Protein AF-A0A925P2D8-F1 (afdb_monomer)

Sequence (697 aa):
MKYFRLLFFILLAVAQATHAQVTIPWTDVAKTGSSLADFATRSASDLNSGTLPAARLPALTGDVATSAGSAVAVLATVNSNVGSWGSATTAPTFTVDAKGRITAAGSAAIAPPWSAITSKPTTRAGFGLTDAAAVDLSDAAQAYVLQSGDWGLVQGREHLATFIAKVSTRTAAKIVFTGDSTIAGDGTTSPYRLNEIVENAAAALGYNAITTVNNGHSGANTQSWNTTYLAGDLSENPDLMVCGWGLNDPTGVNTDQQNADLTVARYVTALTTIRAARTPAQMSILVLVPNRCQDDAAWRTAGYSKAVRKGLQALVPTYKFALIDTPQMLRDPSVGGWINEDYSVGSNRYVHPTNTGNVIRAGVLIDAIFPQSLAVAAQSAGIPNTVYPTGSKIGSDLPSVYPRGMSIYPATTTGSGTVFPYQGWVITTVHASGYTRQTNIFADITPSESPVGQMAERTGYASGGWGAWYHPGLATASSAGLAAALSDETGTGAAVFGTGATLGGLTTTNRIVRTGGVSLAAWGGNGIFLNVVGNTVTDTSTAASGTAAYTGFSTFHPPILAATNTGVTGTIASTVYIGGAPSAGTNVTLTNAYALHVDAGVVKIDEGLAAGTINGNTITQGTGTLTLGAGQTLAVPTGGTLGTAAYTAATAYLPSFVGVPASAGAAGTAGTVSYDGSFIYICTATNTWKRVAIATW

Solvent-accessible surface area (backbone atoms only — not comparable to full-atom values): 43803 Å² total; per-residue (Å²): 133,91,80,91,89,88,91,89,89,90,90,86,92,86,89,81,89,81,86,82,91,79,88,78,58,82,85,73,57,83,66,91,77,76,67,79,73,75,69,82,78,65,63,79,77,76,64,81,69,87,80,84,58,40,75,74,35,69,56,44,74,72,69,47,33,25,54,63,34,37,79,64,73,43,72,58,84,63,43,86,78,78,86,85,63,46,58,101,60,25,45,59,40,75,42,60,47,102,85,69,48,61,49,43,68,44,62,43,74,72,71,80,58,77,86,76,54,84,86,68,78,92,66,71,75,95,71,76,69,68,80,76,68,82,66,80,63,54,72,70,56,51,56,52,64,63,49,75,70,63,82,49,60,49,43,48,59,78,32,35,47,48,37,42,59,40,46,73,73,48,44,65,42,37,37,34,35,37,22,14,29,78,42,52,21,50,66,36,53,91,68,31,26,53,53,49,43,48,42,52,46,35,38,52,45,43,37,46,62,59,46,63,44,80,56,28,36,68,82,42,22,41,68,49,34,65,75,67,44,50,67,55,61,60,69,72,59,41,32,31,38,39,36,35,48,44,72,50,50,44,47,92,92,50,54,44,59,57,32,16,51,51,49,39,52,36,46,52,53,42,50,49,55,48,47,73,76,38,46,60,88,63,28,13,32,37,36,36,40,35,63,37,32,40,36,64,92,62,42,34,33,66,61,23,43,54,36,32,42,58,50,51,63,69,41,29,87,77,71,42,24,18,41,34,43,33,32,74,74,37,66,57,34,83,73,54,76,33,26,33,72,47,70,90,83,44,83,88,28,19,71,30,38,15,43,60,26,26,51,59,55,36,54,59,52,42,40,70,67,54,36,66,71,57,32,53,67,55,26,87,73,83,54,60,55,33,56,59,91,87,57,72,48,48,66,82,64,48,51,65,79,53,63,75,46,43,29,46,33,46,24,42,63,75,63,97,86,61,88,54,38,43,52,28,32,34,44,35,40,26,44,96,88,36,48,30,42,35,41,32,36,51,63,80,79,67,91,86,64,74,81,67,66,52,46,36,34,31,45,30,27,50,90,74,34,71,56,70,78,43,58,94,56,84,63,60,85,42,72,67,54,51,50,70,72,37,52,43,103,86,67,73,48,76,88,84,72,64,96,84,73,81,76,85,84,81,78,76,96,82,80,90,83,87,78,84,88,84,90,77,84,81,92,63,95,68,50,90,89,63,67,87,74,93,74,92,81,81,85,88,76,66,55,91,95,54,78,75,93,74,86,74,97,77,78,87,72,86,76,84,88,80,70,96,59,86,90,77,78,76,93,77,82,67,87,74,80,77,97,53,44,73,80,67,53,99,93,53,83,68,94,76,63,59,64,75,83,77,95,76,86,87,89,85,70,88,94,69,84,92,71,96,75,85,81,90,70,79,83,80,68,71,105,69,82,91,83,77,61,94,91,64,79,87,84,72,56,95,90,63,78,84,65,89,83,79,63,95,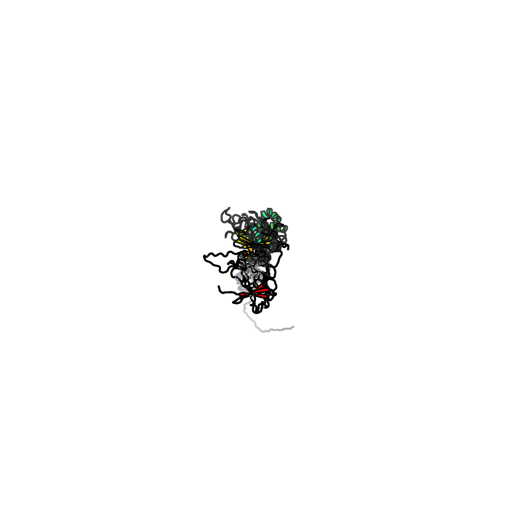68,74,94,72,81,78,58,54,75,52,78,68,66,93,42,53,70,30,87,48,52,57,56,31,28,28,61,63,99,48,31,44,35,39,19,76,36,71,24,34,43,47,74,47,78,58,76,87,131

Radius of gyration: 74.55 Å; Cα contacts (8 Å, |Δi|>4): 914; chains: 1; bounding box: 133×69×276 Å

Secondary structure (DSSP, 8-state):
-------------------PPPPPPTTTS--TT--GGGGSS--GGG--SS---GGGPPPP-SSEEE-TT---EEE-------S----SSEEEEEEE-TTS-EEEEEEEE----GGG-SS--S--SSS---S-------HHHHHHHTTSSSSSSEE-GGGGHHHHHHHHTT--EEEEEEEEHHHHTTT--TT-SHHHHHHHHHHHHT-TTEEEEEEEETT--HHHIIIIIHHHHHHT--SEEEEE--TT---TTS-HHHHHHHHHHHHHHHHHHHHHHS-TTT-EEEEEPPPP-B-GGGT--HHHHHHHHHHHHHHHHHHT-EEE-HHHHTS-TTSSTTEEE-TTS-TT-EEEE-HHHHHHHHHHHHHHHS-HHHHHHHSTTSS-EEE-TT--EETT--GGGSPSEEEEEEEE--SSS---SPSEEEEEEE-TTSEEEEEEEE----TTS-STTSEEEEEEETTTEE---B-SS--S--HHHHHHHH--TTS-------TT---TT---SS-----S----S---SS-SS-------PPP-SSPTT---S---SS--PPP----SSTT---S---SS----SPPPPTT---SS--SS--SSS----SS----S---S------S---PPPTT------TT----GGG--SS---PPPB-PPPSSTTSS--TT-EEE-SSEEEEEEETTEEEEEE----

Mean predicted aligned error: 21.44 Å

Structure (mmCIF, N/CA/C/O backbone):
data_AF-A0A925P2D8-F1
#
_entry.id   AF-A0A925P2D8-F1
#
loop_
_atom_site.group_PDB
_atom_site.id
_atom_site.type_symbol
_atom_site.label_atom_id
_atom_site.label_alt_id
_atom_site.label_comp_id
_atom_site.label_asym_id
_atom_site.label_entity_id
_atom_site.label_seq_id
_atom_site.pdbx_PDB_ins_code
_atom_site.Cartn_x
_atom_site.Cartn_y
_atom_site.Cartn_z
_atom_site.occupancy
_atom_site.B_iso_or_equiv
_atom_site.auth_seq_id
_atom_site.auth_comp_id
_atom_site.auth_asym_id
_atom_site.auth_atom_id
_atom_site.pdbx_PDB_model_num
ATOM 1 N N . MET A 1 1 ? -8.556 -37.428 139.924 1.00 39.91 1 MET A N 1
ATOM 2 C CA . MET A 1 1 ? -7.560 -37.462 141.027 1.00 39.91 1 MET A CA 1
ATOM 3 C C . MET A 1 1 ? -7.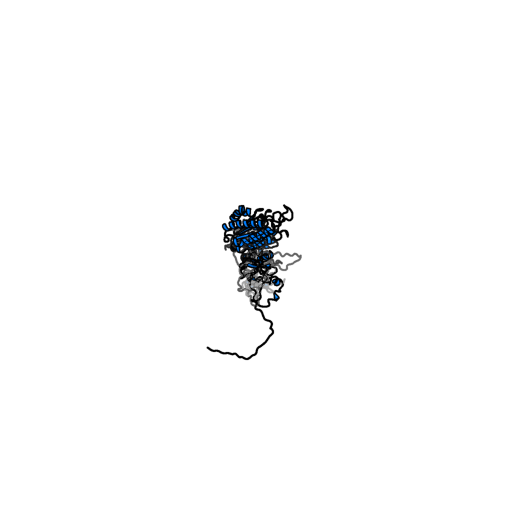392 -36.040 141.573 1.00 39.91 1 MET A C 1
ATOM 5 O O . MET A 1 1 ? -7.461 -35.162 140.736 1.00 39.91 1 MET A O 1
ATOM 9 N N . LYS A 1 2 ? -7.177 -35.862 142.898 1.00 45.00 2 LYS A N 1
ATOM 10 C CA . LYS A 1 2 ? -6.517 -34.754 143.671 1.00 45.00 2 LYS A CA 1
ATOM 11 C C . LYS A 1 2 ? -6.596 -33.257 143.221 1.00 45.00 2 LYS A C 1
ATOM 13 O O . LYS A 1 2 ? -6.505 -32.994 142.037 1.00 45.00 2 LYS A O 1
ATOM 18 N N . TYR A 1 3 ? -6.472 -32.218 144.079 1.00 53.16 3 TYR A N 1
ATOM 19 C CA . TYR A 1 3 ? -6.928 -31.886 145.466 1.00 53.16 3 TYR A CA 1
ATOM 20 C C . TYR A 1 3 ? -6.386 -30.485 145.929 1.00 53.16 3 TYR A C 1
ATOM 22 O O . TYR A 1 3 ? -5.657 -29.858 145.164 1.00 53.16 3 TYR A O 1
ATOM 30 N N . PHE A 1 4 ? -6.651 -30.078 147.200 1.00 48.44 4 PHE A N 1
ATOM 31 C CA . PHE A 1 4 ? -6.258 -28.828 147.930 1.00 48.44 4 PHE A CA 1
ATOM 32 C C . PHE A 1 4 ? -7.041 -27.547 147.518 1.00 48.44 4 PHE A C 1
ATOM 34 O O . PHE A 1 4 ? -7.622 -27.556 146.442 1.00 48.44 4 PHE A O 1
ATOM 41 N N . ARG A 1 5 ? -7.166 -26.420 148.267 1.00 51.69 5 ARG A N 1
ATOM 42 C CA . ARG A 1 5 ? -6.810 -25.902 149.640 1.00 51.69 5 ARG A CA 1
ATOM 43 C C . ARG A 1 5 ? -7.741 -24.663 149.931 1.00 51.69 5 ARG A C 1
ATOM 45 O O . ARG A 1 5 ? -8.502 -24.343 149.030 1.00 51.69 5 ARG A O 1
ATOM 52 N N . LEU A 1 6 ? -7.799 -23.872 151.027 1.00 48.09 6 LEU A N 1
ATOM 53 C CA . LEU A 1 6 ? -7.223 -23.717 152.396 1.00 48.09 6 LEU A CA 1
ATOM 54 C C . LEU A 1 6 ? -8.197 -22.807 153.230 1.00 48.09 6 LEU A C 1
ATOM 56 O O . LEU A 1 6 ? -9.007 -22.123 152.612 1.00 48.09 6 LEU A O 1
ATOM 60 N N . LEU A 1 7 ? -8.125 -22.727 154.578 1.00 45.78 7 LEU A N 1
ATOM 61 C CA . LEU A 1 7 ? -8.909 -21.764 155.407 1.00 45.78 7 LEU A CA 1
ATOM 62 C C . LEU A 1 7 ? -8.283 -21.476 156.805 1.00 45.78 7 LEU A C 1
ATOM 64 O O . LEU A 1 7 ? -7.577 -22.344 157.313 1.00 45.78 7 LEU A O 1
ATOM 68 N N . PHE A 1 8 ? -8.575 -20.310 157.424 1.00 46.09 8 PHE A N 1
ATOM 69 C CA . PHE A 1 8 ? -8.333 -19.890 158.840 1.00 46.09 8 PHE A CA 1
ATOM 70 C C . PHE A 1 8 ? -9.002 -18.493 159.101 1.00 46.09 8 PHE A C 1
ATOM 72 O O . PHE A 1 8 ? -9.223 -17.804 158.110 1.00 46.09 8 PHE A O 1
ATOM 79 N N . PHE A 1 9 ? -9.280 -17.921 160.300 1.00 48.50 9 PHE A N 1
ATOM 80 C CA . PHE A 1 9 ? -9.696 -18.375 161.663 1.00 48.50 9 PHE A CA 1
ATOM 81 C C . PHE A 1 9 ? -10.014 -17.121 162.570 1.00 48.50 9 PHE A C 1
ATOM 83 O O . PHE A 1 9 ? -10.054 -16.020 162.030 1.00 48.50 9 PHE A O 1
ATOM 90 N N . ILE A 1 10 ? -10.133 -17.260 163.916 1.00 49.31 10 ILE A N 1
ATOM 91 C CA . ILE A 1 10 ? -10.007 -16.218 165.003 1.00 49.31 10 ILE A CA 1
ATOM 92 C C . ILE A 1 10 ? -11.306 -15.593 165.643 1.00 49.31 10 ILE A C 1
ATOM 94 O O . ILE A 1 10 ? -12.425 -15.807 165.191 1.00 49.31 10 ILE A O 1
ATOM 98 N N . LEU A 1 11 ? -11.090 -14.968 166.819 1.00 48.81 11 LEU A N 1
ATOM 99 C CA . LEU A 1 11 ? -11.879 -14.378 167.945 1.00 48.81 11 LEU A CA 1
ATOM 100 C C . LEU A 1 11 ? -12.537 -12.977 167.670 1.00 48.81 11 LEU A C 1
ATOM 102 O O . LEU A 1 11 ? -12.195 -12.389 166.652 1.00 48.81 11 LEU A O 1
ATOM 106 N N . LEU A 1 12 ? -13.361 -12.288 168.514 1.00 46.97 12 LEU A N 1
ATOM 107 C CA . LEU A 1 12 ? -14.151 -12.531 169.770 1.00 46.97 12 LEU A CA 1
ATOM 108 C C . LEU A 1 12 ? -14.954 -11.241 170.196 1.00 46.97 12 LEU A C 1
ATOM 110 O O . LEU A 1 12 ? -14.662 -10.163 169.692 1.00 46.97 12 LEU A O 1
ATOM 114 N N . ALA A 1 13 ? -15.852 -11.354 171.200 1.00 42.44 13 ALA A N 1
ATOM 115 C CA . ALA A 1 13 ? -16.444 -10.320 172.100 1.00 42.44 13 ALA A CA 1
ATOM 116 C C . ALA A 1 13 ? -17.756 -9.580 171.704 1.00 42.44 13 ALA A C 1
ATOM 118 O O . ALA A 1 13 ? -18.008 -9.261 170.550 1.00 42.44 13 ALA A O 1
ATOM 119 N N . VAL A 1 14 ? -18.600 -9.338 172.723 1.00 47.38 14 VAL A N 1
ATOM 120 C CA . VAL A 1 14 ? -20.007 -8.845 172.749 1.00 47.38 14 VAL A CA 1
ATOM 121 C C . VAL A 1 14 ? -20.237 -8.291 174.184 1.00 47.38 14 VAL A C 1
ATOM 123 O O . VAL A 1 14 ? -19.607 -8.821 175.096 1.00 47.38 14 VAL A O 1
ATOM 126 N N . ALA A 1 15 ? -21.046 -7.277 174.545 1.00 45.25 15 ALA A N 1
ATOM 127 C CA . ALA A 1 15 ? -22.115 -6.465 173.916 1.00 45.25 15 ALA A CA 1
ATOM 128 C C . ALA A 1 15 ? -21.844 -4.934 174.169 1.00 45.25 15 ALA A C 1
ATOM 130 O O . ALA A 1 15 ? -20.682 -4.591 174.349 1.00 45.25 15 ALA A O 1
ATOM 131 N N . GLN A 1 16 ? -22.755 -3.933 174.202 1.00 41.84 16 GLN A N 1
ATOM 132 C CA . GLN A 1 16 ? -24.228 -3.839 174.094 1.00 41.84 16 GLN A CA 1
ATOM 133 C C . GLN A 1 16 ? -24.667 -2.456 173.538 1.00 41.84 16 GLN A C 1
ATOM 135 O O . GLN A 1 16 ? -24.473 -1.454 174.213 1.00 41.84 16 GLN A O 1
ATOM 140 N N . ALA A 1 17 ? -25.354 -2.439 172.380 1.00 47.44 17 ALA A N 1
ATOM 141 C CA . ALA A 1 17 ? -26.082 -1.303 171.761 1.00 47.44 17 ALA A CA 1
ATOM 142 C C . ALA A 1 17 ? -25.260 -0.025 171.389 1.00 47.44 17 ALA A C 1
ATOM 144 O O . ALA A 1 17 ? -24.306 0.339 172.057 1.00 47.44 17 ALA A O 1
ATOM 145 N N . THR A 1 18 ? -25.553 0.722 170.314 1.00 38.81 18 THR A N 1
ATOM 146 C CA . THR A 1 18 ? -26.775 0.806 169.486 1.00 38.81 18 THR A CA 1
ATOM 147 C C . THR A 1 18 ? -26.515 0.720 167.966 1.00 38.81 18 THR A C 1
ATOM 149 O O . THR A 1 18 ? -25.515 1.202 167.455 1.00 38.81 18 THR A O 1
ATOM 152 N N . HIS A 1 19 ? -27.470 0.080 167.283 1.00 40.62 19 HIS A N 1
ATOM 153 C CA . HIS A 1 19 ? -27.807 0.031 165.846 1.00 40.62 19 HIS A CA 1
ATOM 154 C C . HIS A 1 19 ? -26.839 0.553 164.760 1.00 40.62 19 HIS A C 1
ATOM 156 O O . HIS A 1 19 ? -26.627 1.751 164.597 1.00 40.62 19 HIS A O 1
ATOM 162 N N . ALA A 1 20 ? -26.434 -0.370 163.879 1.00 41.94 20 ALA A N 1
ATOM 163 C CA . ALA A 1 20 ? -25.932 -0.080 162.535 1.00 41.94 20 ALA A CA 1
ATOM 164 C C . ALA A 1 20 ? -27.079 0.054 161.507 1.00 41.94 20 ALA A C 1
ATOM 166 O O . ALA A 1 20 ? -28.175 -0.474 161.704 1.00 41.94 20 ALA A O 1
ATOM 167 N N . GLN A 1 21 ? -26.808 0.722 160.382 1.00 45.78 21 GLN A N 1
ATOM 168 C CA . GLN A 1 21 ? -27.743 0.872 159.262 1.00 45.78 21 GLN A CA 1
ATOM 169 C C . GLN A 1 21 ? -27.760 -0.398 158.388 1.00 45.78 21 GLN A C 1
ATOM 171 O O . GLN A 1 21 ? -26.708 -0.883 157.976 1.00 45.78 21 GLN A O 1
ATOM 176 N N . VAL A 1 22 ? -28.949 -0.942 158.108 1.00 50.03 22 VAL A N 1
ATOM 177 C CA . VAL A 1 22 ? -29.132 -2.252 157.449 1.00 50.03 22 VAL A CA 1
ATOM 178 C C . VAL A 1 22 ? -29.483 -2.101 155.965 1.00 50.03 22 VAL A C 1
ATOM 180 O O . VAL A 1 22 ? -30.362 -1.322 155.602 1.00 50.03 22 VAL A O 1
ATOM 183 N N . THR A 1 23 ? -28.839 -2.894 155.104 1.00 52.62 23 THR A N 1
ATOM 184 C CA . THR A 1 23 ? -29.231 -3.062 153.695 1.00 52.62 23 THR A CA 1
ATOM 185 C C . THR A 1 23 ? -30.464 -3.962 153.596 1.00 52.62 23 THR A C 1
ATOM 187 O O . THR A 1 23 ? -30.402 -5.128 153.976 1.00 52.62 23 THR A O 1
ATOM 190 N N . ILE A 1 24 ? -31.573 -3.439 153.066 1.00 55.34 24 ILE A N 1
ATOM 191 C CA . ILE A 1 24 ? -32.830 -4.187 152.898 1.00 55.34 24 ILE A CA 1
ATOM 192 C C . ILE A 1 24 ? -32.871 -4.828 151.494 1.00 55.34 24 ILE A C 1
ATOM 194 O O . ILE A 1 24 ? -32.754 -4.098 150.504 1.00 55.34 24 ILE A O 1
ATOM 198 N N . PRO A 1 25 ? -33.045 -6.159 151.367 1.00 61.47 25 PRO A N 1
ATOM 199 C CA . PRO A 1 25 ? -33.226 -6.832 150.080 1.00 61.47 25 PRO A CA 1
ATOM 200 C C . PRO A 1 25 ? -34.454 -6.340 149.299 1.00 61.47 25 PRO A C 1
ATOM 202 O O . PRO A 1 25 ? -35.490 -5.997 149.867 1.00 61.47 25 PRO A O 1
ATOM 205 N N . TRP A 1 26 ? -34.380 -6.362 147.964 1.00 53.09 26 TRP A N 1
ATOM 206 C CA . TRP A 1 26 ? -35.452 -5.850 147.093 1.00 53.09 26 TRP A CA 1
ATOM 207 C C . TRP A 1 26 ? -36.783 -6.616 147.214 1.00 53.09 26 TRP A C 1
ATOM 209 O O . TRP A 1 26 ? -37.847 -6.070 146.913 1.00 53.09 26 TRP A O 1
ATOM 219 N N . THR A 1 27 ? -36.748 -7.867 147.677 1.00 55.19 27 THR A N 1
ATOM 220 C CA . THR A 1 27 ? -37.934 -8.656 148.048 1.00 55.19 27 THR A CA 1
ATOM 221 C C . THR A 1 27 ? -38.723 -8.002 149.180 1.00 55.19 27 THR A C 1
ATOM 223 O O . THR A 1 27 ? -39.949 -7.940 149.104 1.00 55.19 27 THR A O 1
ATOM 226 N N . ASP A 1 28 ? -38.019 -7.430 150.155 1.00 47.88 28 ASP A N 1
ATOM 227 C CA . ASP A 1 28 ? -38.541 -7.097 151.484 1.00 47.88 28 ASP A CA 1
ATOM 228 C C . ASP A 1 28 ? -39.042 -5.642 151.560 1.00 47.88 28 ASP A C 1
ATOM 230 O O . ASP A 1 28 ? -39.738 -5.247 152.494 1.00 47.88 28 ASP A O 1
ATOM 234 N N . VAL A 1 29 ? -38.745 -4.840 150.532 1.00 59.22 29 VAL A N 1
ATOM 235 C CA . VAL A 1 29 ? -39.346 -3.517 150.320 1.00 59.22 29 VAL A CA 1
ATOM 236 C C . VAL A 1 29 ? -40.844 -3.682 150.046 1.00 59.22 29 VAL A C 1
ATOM 238 O O . VAL A 1 29 ? -41.227 -4.168 148.978 1.00 59.22 29 VAL A O 1
ATOM 241 N N . ALA A 1 30 ? -41.697 -3.248 150.976 1.00 54.03 30 ALA A N 1
ATOM 242 C CA . ALA A 1 30 ? -43.148 -3.213 150.797 1.00 54.03 30 ALA A CA 1
ATOM 243 C C . ALA A 1 30 ? -43.537 -2.196 149.705 1.00 54.03 30 ALA A C 1
ATOM 245 O O . ALA A 1 30 ? -43.273 -1.003 149.830 1.00 54.03 30 ALA A O 1
ATOM 246 N N . LYS A 1 31 ? -44.162 -2.663 148.616 1.00 65.69 31 LYS A N 1
ATOM 247 C CA . LYS A 1 31 ? -44.319 -1.885 147.363 1.00 65.69 31 LYS A CA 1
ATOM 248 C C . LYS A 1 31 ? -45.622 -1.078 147.282 1.00 65.69 31 LYS A C 1
ATOM 250 O O . LYS A 1 31 ? -45.976 -0.565 146.222 1.00 65.69 31 LYS A O 1
ATOM 255 N N . THR A 1 32 ? -46.329 -0.942 148.402 1.00 51.88 32 THR A N 1
ATOM 256 C CA . THR A 1 32 ? -47.618 -0.243 148.526 1.00 51.88 32 THR A CA 1
ATOM 257 C C . THR A 1 32 ? -47.423 1.280 148.534 1.00 51.88 32 THR A C 1
ATOM 259 O O . THR A 1 32 ? -47.578 1.937 149.558 1.00 51.88 32 THR A O 1
ATOM 262 N N . GLY A 1 33 ? -47.035 1.838 147.384 1.00 54.78 33 GLY A N 1
ATOM 263 C CA . GLY A 1 33 ? -46.808 3.277 147.192 1.00 54.78 33 GLY A CA 1
ATOM 264 C C . GLY A 1 33 ? -45.917 3.633 145.995 1.00 54.78 33 GLY A C 1
ATOM 265 O O . GLY A 1 33 ? -45.973 4.755 145.498 1.00 54.78 33 GLY A O 1
ATOM 266 N N . SER A 1 34 ? -45.126 2.685 145.483 1.00 54.03 34 SER A N 1
ATOM 267 C CA . SER A 1 34 ? -44.229 2.901 144.339 1.00 54.03 34 SER A CA 1
ATOM 268 C C . SER A 1 34 ? -45.001 2.944 143.011 1.00 54.03 34 SER A C 1
ATOM 270 O O . SER A 1 34 ? -45.191 1.917 142.362 1.00 54.03 34 SER A O 1
ATOM 272 N N . SER A 1 35 ? -45.461 4.130 142.601 1.00 54.84 35 SER A N 1
ATOM 273 C CA . SER A 1 35 ? -46.136 4.315 141.307 1.00 54.84 35 SER A CA 1
ATOM 274 C C . SER A 1 35 ? -45.154 4.357 140.123 1.00 54.84 35 SER A C 1
ATOM 276 O O . SER A 1 35 ? -43.995 4.740 140.266 1.00 54.84 35 SER A O 1
ATOM 278 N N . LEU A 1 36 ? -45.631 3.994 138.929 1.00 54.19 36 LEU A N 1
ATOM 279 C CA . LEU A 1 36 ? -44.828 3.856 137.702 1.00 54.19 36 LEU A CA 1
ATOM 280 C C . LEU A 1 36 ? -44.384 5.189 137.054 1.00 54.19 36 LEU A C 1
ATOM 282 O O . LEU A 1 36 ? -43.783 5.166 135.981 1.00 54.19 36 LEU A O 1
ATOM 286 N N . ALA A 1 37 ? -44.673 6.339 137.673 1.00 55.34 37 ALA A N 1
ATOM 287 C CA . ALA A 1 37 ? -44.444 7.665 137.088 1.00 55.34 37 ALA A CA 1
ATOM 288 C C . ALA A 1 37 ? -42.962 7.968 136.776 1.00 55.34 37 ALA A C 1
ATOM 290 O O . ALA A 1 37 ? -42.661 8.639 135.790 1.00 55.34 37 ALA A O 1
ATOM 291 N N . ASP A 1 38 ? -42.037 7.426 137.570 1.00 57.31 38 ASP A N 1
ATOM 292 C CA . ASP A 1 38 ? -40.601 7.756 137.526 1.00 57.31 38 ASP A CA 1
ATOM 293 C C . ASP A 1 38 ? -39.825 7.066 136.377 1.00 57.31 38 ASP A C 1
ATOM 295 O O . ASP A 1 38 ? -38.609 7.195 136.248 1.00 57.31 38 ASP A O 1
ATOM 299 N N . PHE A 1 39 ? -40.518 6.311 135.514 1.00 57.09 39 PHE A N 1
ATOM 300 C CA . PHE A 1 39 ? -39.920 5.666 134.336 1.00 57.09 39 PHE A CA 1
ATOM 301 C C . PHE A 1 39 ? -39.858 6.559 133.087 1.00 57.09 39 PHE A C 1
ATOM 303 O O . PHE A 1 39 ? -39.179 6.193 132.129 1.00 57.09 39 PHE A O 1
ATOM 310 N N . ALA A 1 40 ? -40.554 7.700 133.069 1.00 57.66 40 ALA A N 1
ATOM 311 C CA . ALA A 1 40 ? -40.628 8.585 131.900 1.00 57.66 40 ALA A CA 1
ATOM 312 C C . ALA A 1 40 ? -39.464 9.594 131.795 1.00 57.66 40 ALA A C 1
ATOM 314 O O . ALA A 1 40 ? -39.293 10.229 130.757 1.00 57.66 40 ALA A O 1
ATOM 315 N N . THR A 1 41 ? -38.685 9.760 132.866 1.00 56.78 41 THR A N 1
ATOM 316 C CA . THR A 1 41 ? -37.711 10.853 133.055 1.00 56.78 41 THR A CA 1
ATOM 317 C C . THR A 1 41 ? -36.252 10.396 133.102 1.00 56.78 41 THR A C 1
ATOM 319 O O . THR A 1 41 ? -35.353 11.233 133.034 1.00 56.78 41 THR A O 1
ATOM 322 N N . ARG A 1 42 ? -35.985 9.088 133.216 1.00 62.72 42 ARG A N 1
ATOM 323 C CA . ARG A 1 42 ? -34.617 8.553 133.299 1.00 62.72 42 ARG A CA 1
ATOM 324 C C . ARG A 1 42 ? -33.953 8.432 131.932 1.00 62.72 42 ARG A C 1
ATOM 326 O O . ARG A 1 42 ? -34.563 7.983 130.964 1.00 62.72 42 ARG A O 1
ATOM 333 N N . SER A 1 43 ? -32.672 8.791 131.874 1.00 61.62 43 SER A N 1
ATOM 334 C CA . SER A 1 43 ? -31.874 8.706 130.653 1.00 61.62 43 SER A CA 1
ATOM 335 C C . SER A 1 43 ? -31.510 7.258 130.318 1.00 61.62 43 SER A C 1
ATOM 337 O O . SER A 1 43 ? -31.172 6.465 131.197 1.00 61.62 43 SER A O 1
ATOM 339 N N . ALA A 1 44 ? -31.478 6.925 129.026 1.00 64.44 44 ALA A N 1
ATOM 340 C CA . ALA A 1 44 ? -30.975 5.633 128.555 1.00 64.44 44 ALA A CA 1
ATOM 341 C C . ALA A 1 44 ? -29.485 5.406 128.899 1.00 64.44 44 ALA A C 1
ATOM 343 O O . ALA A 1 44 ? -29.049 4.260 128.975 1.00 64.44 44 ALA A O 1
ATOM 344 N N . SER A 1 45 ? -28.721 6.476 129.167 1.00 60.66 45 SER A N 1
ATOM 345 C CA . SER A 1 45 ? -27.325 6.404 129.634 1.00 60.66 45 SER A CA 1
ATOM 346 C C . SER A 1 45 ? -27.154 5.730 130.998 1.00 60.66 45 SER A C 1
ATOM 348 O O . SER A 1 45 ? -26.052 5.299 131.328 1.00 60.66 45 SER A O 1
ATOM 350 N N . ASP A 1 46 ? -28.223 5.630 131.792 1.00 64.50 46 ASP A N 1
ATOM 351 C CA . ASP A 1 46 ? -28.190 5.011 133.120 1.00 64.50 46 ASP A CA 1
ATOM 352 C C . ASP A 1 46 ? -28.007 3.482 133.035 1.00 64.50 46 ASP A C 1
ATOM 354 O O . ASP A 1 46 ? -27.580 2.846 133.999 1.00 64.50 46 ASP A O 1
ATOM 358 N N . LEU A 1 47 ? -28.295 2.882 131.872 1.00 68.62 47 LEU A N 1
ATOM 359 C CA . LEU A 1 47 ? -28.123 1.456 131.585 1.00 68.62 47 LEU A CA 1
ATOM 360 C C . LEU A 1 47 ? -26.694 1.167 131.094 1.00 68.62 47 LEU A C 1
ATOM 362 O O . LEU A 1 47 ? -26.474 0.696 129.981 1.00 68.62 47 LEU A O 1
ATOM 366 N N . ASN A 1 48 ? -25.709 1.460 131.946 1.00 59.94 48 ASN A N 1
ATOM 367 C CA . ASN A 1 48 ? -24.280 1.325 131.634 1.00 59.94 48 ASN A CA 1
ATOM 368 C C . ASN A 1 48 ? -23.775 -0.131 131.503 1.00 59.94 48 ASN A C 1
ATOM 370 O O . ASN A 1 48 ? -22.615 -0.352 131.157 1.00 59.94 48 ASN A O 1
ATOM 374 N N . SER A 1 49 ? -24.617 -1.120 131.812 1.00 65.19 49 SER A N 1
ATOM 375 C CA . SER A 1 49 ? -24.307 -2.550 131.757 1.00 65.19 49 SER A CA 1
ATOM 376 C C . SER A 1 49 ? -25.589 -3.399 131.742 1.00 65.19 49 SER A C 1
ATOM 378 O O . SER A 1 49 ? -26.671 -2.925 132.093 1.00 65.19 49 SER A O 1
ATOM 380 N N . GLY A 1 50 ? -25.469 -4.669 131.339 1.00 64.75 50 GLY A N 1
ATOM 381 C CA . GLY A 1 50 ? -26.582 -5.625 131.269 1.00 64.75 50 GLY A CA 1
ATOM 382 C C . GLY A 1 50 ? -27.152 -5.828 129.860 1.00 64.75 50 GLY A C 1
ATOM 383 O O . GLY A 1 50 ? -26.601 -5.362 128.866 1.00 64.75 50 GLY A O 1
ATOM 384 N N . THR A 1 51 ? -28.252 -6.577 129.763 1.00 66.50 51 THR A N 1
ATOM 385 C CA . THR A 1 51 ? -28.931 -6.902 128.497 1.00 66.50 51 THR A CA 1
ATOM 386 C C . THR A 1 51 ? -30.361 -6.379 128.538 1.00 66.50 51 THR A C 1
ATOM 388 O O . THR A 1 51 ? -31.119 -6.762 129.428 1.00 66.50 51 THR A O 1
ATOM 391 N N . LEU A 1 52 ? -30.762 -5.542 127.576 1.00 72.19 52 LEU A N 1
ATOM 392 C CA . LEU A 1 52 ? -32.175 -5.195 127.410 1.00 72.19 52 LEU A CA 1
ATOM 393 C C . LEU A 1 52 ? -32.912 -6.392 126.780 1.00 72.19 52 LEU A C 1
ATOM 395 O O . LEU A 1 52 ? -32.524 -6.827 125.694 1.00 72.19 52 LEU A O 1
ATOM 399 N N . PRO A 1 53 ? -33.989 -6.915 127.397 1.00 75.44 53 PRO A N 1
ATOM 400 C CA . PRO A 1 53 ? -34.858 -7.883 126.737 1.00 75.44 53 PRO A CA 1
ATOM 401 C C . PRO A 1 53 ? -35.477 -7.263 125.481 1.00 75.44 53 PRO A C 1
ATOM 403 O O . PRO A 1 53 ? -35.863 -6.094 125.510 1.00 75.44 53 PRO A O 1
ATOM 406 N N . ALA A 1 54 ? -35.642 -8.048 124.410 1.00 78.81 54 ALA A N 1
ATOM 407 C CA . ALA A 1 54 ? -36.187 -7.564 123.135 1.00 78.81 54 ALA A CA 1
ATOM 408 C C . ALA A 1 54 ? -37.495 -6.768 123.311 1.00 78.81 54 ALA A C 1
ATOM 410 O O . ALA A 1 54 ? -37.635 -5.696 122.731 1.00 78.81 54 ALA A O 1
ATOM 411 N N . ALA A 1 55 ? -38.372 -7.214 124.222 1.00 79.25 55 ALA A N 1
ATOM 412 C CA . ALA A 1 55 ? -39.629 -6.570 124.626 1.00 79.25 55 ALA A CA 1
ATOM 413 C C . ALA A 1 55 ? -39.513 -5.104 125.119 1.00 79.25 55 ALA A C 1
ATOM 415 O O . ALA A 1 55 ? -40.531 -4.443 125.313 1.00 79.25 55 ALA A O 1
ATOM 416 N N . ARG A 1 56 ? -38.298 -4.589 125.356 1.00 79.25 56 ARG A N 1
ATOM 417 C CA . ARG A 1 56 ? -38.014 -3.200 125.761 1.00 79.25 56 ARG A CA 1
ATOM 418 C C . ARG A 1 56 ? -37.355 -2.360 124.660 1.00 79.25 56 ARG A C 1
ATOM 420 O O . ARG A 1 56 ? -37.093 -1.184 124.895 1.00 79.25 56 ARG A O 1
ATOM 427 N N . LEU A 1 57 ? -37.093 -2.930 123.481 1.00 83.75 57 LEU A N 1
ATOM 428 C CA . LEU A 1 57 ? -36.571 -2.195 122.329 1.00 83.75 57 LEU A CA 1
ATOM 429 C C . LEU A 1 57 ? -37.702 -1.409 121.633 1.00 83.75 57 LEU A C 1
ATOM 431 O O . LEU A 1 57 ? -38.773 -1.978 121.392 1.00 83.75 57 LEU A O 1
ATOM 435 N N . PRO A 1 58 ? -37.496 -0.123 121.295 1.00 80.50 58 PRO A N 1
ATOM 436 C CA . PRO A 1 58 ? -38.459 0.649 120.517 1.00 80.50 58 PRO A CA 1
ATOM 437 C C . PRO A 1 58 ? -38.523 0.160 119.062 1.00 80.50 58 PRO A C 1
ATOM 439 O O . PRO A 1 58 ? -37.616 -0.516 118.573 1.00 80.50 58 PRO A O 1
ATOM 442 N N . ALA A 1 59 ? -39.586 0.543 118.351 1.00 86.25 59 ALA A N 1
ATOM 443 C CA . ALA A 1 59 ? -39.640 0.381 116.902 1.00 86.25 59 ALA A CA 1
ATOM 444 C C . ALA A 1 59 ? -38.659 1.351 116.223 1.00 86.25 59 ALA A C 1
ATOM 446 O O . ALA A 1 59 ? -38.746 2.565 116.411 1.00 86.25 59 ALA A O 1
ATOM 447 N N . LEU A 1 60 ? -37.749 0.816 115.414 1.00 85.06 60 LEU A N 1
ATOM 448 C CA . LEU A 1 60 ? -36.947 1.579 114.464 1.00 85.06 60 LEU A CA 1
ATOM 449 C C . LEU A 1 60 ? -37.756 1.779 113.179 1.00 85.06 60 LEU A C 1
ATOM 451 O O . LEU A 1 60 ? -38.517 0.899 112.773 1.00 85.06 60 LEU A O 1
ATOM 455 N N . THR A 1 61 ? -37.596 2.939 112.544 1.00 79.88 61 THR A N 1
ATOM 456 C CA . THR A 1 61 ? -38.303 3.309 111.310 1.00 79.88 61 THR A CA 1
ATOM 457 C C . THR A 1 61 ? -37.351 3.989 110.328 1.00 79.88 61 THR A C 1
ATOM 459 O O . THR A 1 61 ? -36.345 4.577 110.728 1.00 79.88 61 THR A O 1
ATOM 462 N N . GLY A 1 62 ? -37.662 3.904 109.032 1.00 79.38 62 GLY A N 1
ATOM 463 C CA . GLY A 1 62 ? -36.800 4.384 107.951 1.00 79.38 62 GLY A CA 1
ATOM 464 C C . GLY A 1 62 ? -36.202 3.223 107.159 1.00 79.38 62 GLY A C 1
ATOM 465 O O . GLY A 1 62 ? -36.927 2.342 106.707 1.00 79.38 62 GLY A O 1
ATOM 466 N N . ASP A 1 63 ? -34.884 3.234 106.957 1.00 79.38 63 ASP A N 1
ATOM 467 C CA . ASP A 1 63 ? -34.201 2.264 106.084 1.00 79.38 63 ASP A CA 1
ATOM 468 C C . ASP A 1 63 ? -34.011 0.884 106.738 1.00 79.38 63 ASP A C 1
ATOM 470 O O . ASP A 1 63 ? -33.929 -0.131 106.043 1.00 79.38 63 ASP A O 1
ATOM 474 N N . VAL A 1 64 ? -33.992 0.862 108.074 1.00 83.31 64 VAL A N 1
ATOM 475 C CA . VAL A 1 64 ? -34.086 -0.328 108.924 1.00 83.31 64 VAL A CA 1
ATOM 476 C C . VAL A 1 64 ? -35.374 -0.211 109.733 1.00 83.31 64 VAL A C 1
ATOM 478 O O . VAL A 1 64 ? -35.615 0.817 110.366 1.00 83.31 64 VAL A O 1
ATOM 481 N N . ALA A 1 65 ? -36.178 -1.269 109.739 1.00 86.31 65 ALA A N 1
ATOM 482 C CA . ALA A 1 65 ? -37.390 -1.373 110.536 1.00 86.31 65 ALA A CA 1
ATOM 483 C C . ALA A 1 65 ? -37.248 -2.460 111.611 1.00 86.31 65 ALA A C 1
ATOM 485 O O . ALA A 1 65 ? -36.765 -3.560 111.335 1.00 86.31 65 ALA A O 1
ATOM 486 N N . THR A 1 66 ? -37.721 -2.179 112.825 1.00 89.12 66 THR A N 1
ATOM 487 C CA . THR A 1 66 ? -38.004 -3.199 113.849 1.00 89.12 66 THR A CA 1
ATOM 488 C C . THR A 1 66 ? -39.441 -3.029 114.325 1.00 89.12 66 THR A C 1
ATOM 490 O O . THR A 1 66 ? -39.946 -1.913 114.442 1.00 89.12 66 THR A O 1
ATOM 493 N N . SER A 1 67 ? -40.117 -4.135 114.637 1.00 87.12 67 SER A N 1
ATOM 494 C CA . SER A 1 67 ? -41.334 -4.052 115.453 1.00 87.12 67 SER A CA 1
ATOM 495 C C . SER A 1 67 ? -40.950 -3.687 116.887 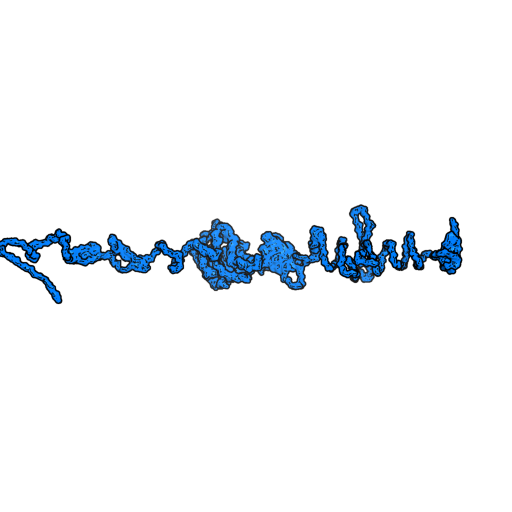1.00 87.12 67 SER A C 1
ATOM 497 O O . SER A 1 67 ? -39.949 -4.198 117.395 1.00 87.12 67 SER A O 1
ATOM 499 N N . ALA A 1 68 ? -41.742 -2.845 117.555 1.00 84.06 68 ALA A N 1
ATOM 500 C CA . ALA A 1 68 ? -41.545 -2.578 118.979 1.00 84.06 68 ALA A CA 1
ATOM 501 C C . ALA A 1 68 ? -41.579 -3.901 119.761 1.00 84.06 68 ALA A C 1
ATOM 503 O O . ALA A 1 68 ? -42.444 -4.746 119.530 1.00 84.06 68 ALA A O 1
ATOM 504 N N . GLY A 1 69 ? -40.614 -4.096 120.656 1.00 84.38 69 GLY A N 1
ATOM 505 C CA . GLY A 1 69 ? -40.443 -5.352 121.379 1.00 84.38 69 GLY A CA 1
ATOM 506 C C . GLY A 1 69 ? -39.662 -6.451 120.637 1.00 84.38 69 GLY A C 1
ATOM 507 O O . GLY A 1 69 ? -39.554 -7.560 121.161 1.00 84.38 69 GLY A O 1
ATOM 508 N N . SER A 1 70 ? -39.104 -6.175 119.451 1.00 84.56 70 SER A N 1
ATOM 509 C CA . SER A 1 70 ? -38.303 -7.127 118.668 1.00 84.56 70 SER A CA 1
ATOM 510 C C . SER A 1 70 ? -36.846 -6.686 118.509 1.00 84.56 70 SER A C 1
ATOM 512 O O . SER A 1 70 ? -36.557 -5.519 118.258 1.00 84.56 70 SER A O 1
ATOM 514 N N . ALA A 1 71 ? -35.929 -7.655 118.582 1.00 85.12 71 ALA A N 1
ATOM 515 C CA . ALA A 1 71 ? -34.525 -7.495 118.195 1.00 85.12 71 ALA A CA 1
ATOM 516 C C . ALA A 1 71 ? -34.263 -7.862 116.716 1.00 85.12 71 ALA A C 1
ATOM 518 O O . ALA A 1 71 ? -33.144 -7.711 116.233 1.00 85.12 71 ALA A O 1
ATOM 519 N N . VAL A 1 72 ? -35.277 -8.355 115.991 1.00 87.38 72 VAL A N 1
ATOM 520 C CA . VAL A 1 72 ? -35.164 -8.686 114.564 1.00 87.38 72 VAL A CA 1
ATOM 521 C C . VAL A 1 72 ? -35.337 -7.413 113.740 1.00 87.38 72 VAL A C 1
ATOM 523 O O . VAL A 1 72 ? -36.438 -6.867 113.645 1.00 87.38 72 VAL A O 1
ATOM 526 N N . ALA A 1 73 ? -34.237 -6.957 113.147 1.00 85.31 73 ALA A N 1
ATOM 527 C CA . ALA A 1 73 ? -34.206 -5.859 112.193 1.00 85.31 73 ALA A CA 1
ATOM 528 C C . ALA A 1 73 ? -34.436 -6.366 110.763 1.00 85.31 73 ALA A C 1
ATOM 530 O O . ALA A 1 73 ? -33.841 -7.358 110.344 1.00 85.31 73 ALA A O 1
ATOM 531 N N . VAL A 1 74 ? -35.274 -5.658 110.006 1.00 84.69 74 VAL A N 1
ATOM 532 C CA . VAL A 1 74 ? -35.561 -5.928 108.592 1.00 84.69 74 VAL A CA 1
ATOM 533 C C . VAL A 1 74 ? -35.221 -4.681 107.779 1.00 84.69 74 VAL A C 1
ATOM 535 O O . VAL A 1 74 ? -35.567 -3.565 108.166 1.00 84.69 74 VAL A O 1
ATOM 538 N N . LEU A 1 75 ? -34.529 -4.854 106.652 1.00 84.06 75 LEU A N 1
ATOM 539 C CA . LEU A 1 75 ? -34.249 -3.762 105.716 1.00 84.06 75 LEU A CA 1
ATOM 540 C C . LEU A 1 75 ? -35.495 -3.438 104.886 1.00 84.06 75 LEU A C 1
ATOM 542 O O . LEU A 1 75 ? -36.195 -4.342 104.427 1.00 84.06 75 LEU A O 1
ATOM 546 N N . ALA A 1 76 ? -35.753 -2.151 104.653 1.00 80.50 76 ALA A N 1
ATOM 547 C CA . ALA A 1 76 ? -36.847 -1.731 103.784 1.00 80.50 76 ALA A CA 1
ATOM 548 C C . ALA A 1 76 ? -36.633 -2.248 102.345 1.00 80.50 76 ALA A C 1
ATOM 550 O O . ALA A 1 76 ? -35.589 -2.006 101.736 1.00 80.50 76 ALA A O 1
ATOM 551 N N . THR A 1 77 ? -37.630 -2.940 101.782 1.00 81.25 77 THR A N 1
ATOM 552 C CA . THR A 1 77 ? -37.590 -3.403 100.384 1.00 81.25 77 THR A CA 1
ATOM 553 C C . THR A 1 77 ? -37.782 -2.212 99.447 1.00 81.25 77 THR A C 1
ATOM 555 O O . THR A 1 77 ? -38.902 -1.756 99.240 1.00 81.25 77 THR A O 1
ATOM 558 N N . VAL A 1 78 ? -36.681 -1.693 98.899 1.00 82.25 78 VAL A N 1
ATOM 559 C CA . VAL A 1 78 ? -36.672 -0.524 97.993 1.00 82.25 78 VAL A CA 1
ATOM 560 C C . VAL A 1 78 ? -36.720 -0.874 96.504 1.00 82.25 78 VAL A C 1
ATOM 562 O O . VAL A 1 78 ? -36.957 0.002 95.679 1.00 82.25 78 VAL A O 1
ATOM 565 N N . ASN A 1 79 ? -36.525 -2.147 96.168 1.00 83.50 79 ASN A N 1
ATOM 566 C CA . ASN A 1 79 ? -36.724 -2.709 94.839 1.00 83.50 79 ASN A CA 1
ATOM 567 C C . ASN A 1 79 ? -37.267 -4.136 95.004 1.00 83.50 79 ASN A C 1
ATOM 569 O O . ASN A 1 79 ? -36.658 -4.947 95.699 1.00 83.50 79 ASN A O 1
ATOM 573 N N . SER A 1 80 ? -38.405 -4.435 94.378 1.00 82.81 80 SER A N 1
ATOM 574 C CA . SER A 1 80 ? -39.013 -5.772 94.353 1.00 82.81 80 SER A CA 1
ATOM 575 C C . SER A 1 80 ? -38.609 -6.600 93.126 1.00 82.81 80 SER A C 1
ATOM 577 O O . SER A 1 80 ? -38.846 -7.806 93.105 1.00 82.81 80 SER A O 1
ATOM 579 N N . ASN A 1 81 ? -37.978 -5.988 92.117 1.00 84.06 81 ASN A N 1
ATOM 580 C CA . ASN A 1 81 ? -37.421 -6.698 90.972 1.00 84.06 81 ASN A CA 1
ATOM 581 C C . ASN A 1 81 ? -36.104 -7.373 91.384 1.00 84.06 81 ASN A C 1
ATOM 583 O O . ASN A 1 81 ? -35.078 -6.702 91.529 1.00 84.06 81 ASN A O 1
ATOM 587 N N . VAL A 1 82 ? -36.141 -8.693 91.580 1.00 82.75 82 VAL A N 1
ATOM 588 C CA . VAL A 1 82 ? -35.004 -9.527 91.998 1.00 82.75 82 VAL A CA 1
ATOM 589 C C . VAL A 1 82 ? -34.711 -10.610 90.959 1.00 82.75 82 VAL A C 1
ATOM 591 O O . VAL A 1 82 ? -35.629 -11.199 90.394 1.00 82.75 82 VAL A O 1
ATOM 594 N N . GLY A 1 83 ? -33.432 -10.882 90.699 1.00 86.56 83 GLY A N 1
ATOM 595 C CA . GLY A 1 83 ? -33.016 -11.845 89.681 1.00 86.56 83 GLY A CA 1
ATOM 596 C C . GLY A 1 83 ? -31.518 -11.782 89.390 1.00 86.56 83 GLY A C 1
ATOM 597 O O . GLY A 1 83 ? -30.713 -11.456 90.259 1.00 86.56 83 GLY A O 1
ATOM 598 N N . SER A 1 84 ? -31.143 -12.101 88.153 1.00 87.50 84 SER A N 1
ATOM 599 C CA . SER A 1 84 ? -29.797 -11.894 87.610 1.00 87.50 84 SER A CA 1
ATOM 600 C C . SER A 1 84 ? -29.892 -11.013 86.369 1.00 87.50 84 SER A C 1
ATOM 602 O O . SER A 1 84 ? -30.818 -11.168 85.574 1.00 87.50 84 SER A O 1
ATOM 604 N N . TRP A 1 85 ? -28.949 -10.086 86.214 1.00 90.25 85 TRP A N 1
ATOM 605 C CA . TRP A 1 85 ? -28.966 -9.068 85.163 1.00 90.25 85 TRP A CA 1
ATOM 606 C C . TRP A 1 85 ? -27.632 -9.025 84.424 1.00 90.25 85 TRP A C 1
ATOM 608 O O . TRP A 1 85 ? -26.575 -9.230 85.019 1.00 90.25 85 TRP A O 1
ATOM 618 N N . GLY A 1 86 ? -27.694 -8.706 83.134 1.00 87.69 86 GLY A N 1
ATOM 619 C CA . GLY A 1 86 ? -26.572 -8.827 82.211 1.00 87.69 86 GLY A CA 1
ATOM 620 C C . GLY A 1 86 ? -26.409 -10.235 81.624 1.00 87.69 86 GLY A C 1
ATOM 621 O O . GLY A 1 86 ? -26.963 -11.217 82.112 1.00 87.69 86 GLY A O 1
ATOM 622 N N . SER A 1 87 ? -25.667 -10.313 80.524 1.00 87.81 87 SER A N 1
ATOM 623 C CA . SER A 1 87 ? -25.347 -11.532 79.773 1.00 87.81 87 SER A CA 1
ATOM 624 C C . SER A 1 87 ? -24.164 -11.257 78.832 1.00 87.81 87 SER A C 1
ATOM 626 O O . SER A 1 87 ? -23.609 -10.160 78.834 1.00 87.81 87 SER A O 1
ATOM 628 N N . ALA A 1 88 ? -23.810 -12.204 77.958 1.00 87.56 88 ALA A N 1
ATOM 629 C CA . ALA A 1 88 ? -22.841 -11.954 76.885 1.00 87.56 88 ALA A CA 1
ATOM 630 C C . ALA A 1 88 ? -23.284 -10.864 75.877 1.00 87.56 88 ALA A C 1
ATOM 632 O O . ALA A 1 88 ? -22.450 -10.350 75.137 1.00 87.56 88 ALA A O 1
ATOM 633 N N . THR A 1 89 ? -24.575 -10.501 75.838 1.00 88.56 89 THR A N 1
ATOM 634 C CA . THR A 1 89 ? -25.146 -9.521 74.891 1.00 88.56 89 THR A CA 1
ATOM 635 C C . THR A 1 89 ? -25.854 -8.345 75.572 1.00 88.56 89 THR A C 1
ATOM 637 O O . THR A 1 89 ? -26.363 -7.452 74.891 1.00 88.56 89 THR A O 1
ATOM 640 N N . THR A 1 90 ? -25.904 -8.310 76.908 1.00 91.19 90 THR A N 1
ATOM 641 C CA . THR A 1 90 ? -26.562 -7.248 77.683 1.00 91.19 90 THR A CA 1
ATOM 642 C C . THR A 1 90 ? -25.722 -6.822 78.887 1.00 91.19 90 THR A C 1
ATOM 644 O O . THR A 1 90 ? -25.173 -7.656 79.600 1.00 91.19 90 THR A O 1
ATOM 647 N N . ALA A 1 91 ? -25.641 -5.519 79.146 1.00 92.25 91 ALA A N 1
ATOM 648 C CA . ALA A 1 91 ? -25.026 -4.972 80.351 1.00 92.25 91 ALA A CA 1
ATOM 649 C C . ALA A 1 91 ? -26.092 -4.788 81.450 1.00 92.25 91 ALA A C 1
ATOM 651 O O . ALA A 1 91 ? -27.208 -4.358 81.135 1.00 92.25 91 ALA A O 1
ATOM 652 N N . PRO A 1 92 ? -25.791 -5.080 82.730 1.00 93.81 92 PRO A N 1
ATOM 653 C CA . PRO A 1 92 ? -26.699 -4.780 83.831 1.00 93.81 92 PRO A CA 1
ATOM 654 C C . PRO A 1 92 ? -26.817 -3.263 84.030 1.00 93.81 92 PRO A C 1
ATOM 656 O O . PRO A 1 92 ? -25.822 -2.542 83.997 1.00 93.81 92 PRO A O 1
ATOM 659 N N . THR A 1 93 ? -28.033 -2.779 84.274 1.00 91.56 93 THR A N 1
ATOM 660 C CA . THR A 1 93 ? -28.316 -1.360 84.541 1.00 91.56 93 THR A CA 1
ATOM 661 C C . THR A 1 93 ? -28.996 -1.208 85.891 1.00 91.56 93 THR A C 1
ATOM 663 O O . THR A 1 93 ? -29.971 -1.908 86.164 1.00 91.56 93 THR A O 1
ATOM 666 N N . PHE A 1 94 ? -28.524 -0.273 86.713 1.00 93.19 94 PHE A N 1
ATOM 667 C CA . PHE A 1 94 ? -29.073 0.006 88.037 1.00 93.19 94 PHE A CA 1
ATOM 668 C C . PHE A 1 94 ? -29.384 1.496 88.206 1.00 93.19 94 PHE A C 1
ATOM 670 O O . PHE A 1 94 ? -28.616 2.361 87.788 1.00 93.19 94 PHE A O 1
ATOM 677 N N . THR A 1 95 ? -30.503 1.789 88.860 1.00 90.88 95 THR A N 1
ATOM 678 C CA . THR A 1 95 ? -30.823 3.112 89.406 1.00 90.88 95 THR A CA 1
ATOM 679 C C . THR A 1 95 ? -30.671 3.040 90.916 1.00 90.88 95 THR A C 1
ATOM 681 O O . THR A 1 95 ? -31.126 2.073 91.527 1.00 90.88 95 THR A O 1
ATOM 684 N N . VAL A 1 96 ? -30.032 4.045 91.517 1.00 92.06 96 VAL A N 1
ATOM 685 C CA . VAL A 1 96 ? -29.866 4.151 92.972 1.00 92.06 96 VAL A CA 1
ATOM 686 C C . VAL A 1 96 ? -30.600 5.365 93.531 1.00 92.06 96 VAL A C 1
ATOM 688 O O . VAL A 1 96 ? -30.752 6.374 92.843 1.00 92.06 96 VAL A O 1
ATOM 691 N N . ASP A 1 97 ? -31.053 5.274 94.781 1.00 87.31 97 ASP A N 1
ATOM 692 C CA . ASP A 1 97 ? -31.538 6.433 95.530 1.00 87.31 97 ASP A CA 1
ATOM 693 C C . ASP A 1 97 ? -30.388 7.314 96.055 1.00 87.31 97 ASP A C 1
ATOM 695 O O . ASP A 1 97 ? -29.206 6.978 95.958 1.00 87.31 97 ASP A O 1
ATOM 699 N N . ALA A 1 98 ? -30.738 8.441 96.680 1.00 85.88 98 ALA A N 1
ATOM 700 C CA . ALA A 1 98 ? -29.785 9.360 97.310 1.00 85.88 98 ALA A CA 1
ATOM 701 C C . ALA A 1 98 ? -29.006 8.759 98.508 1.00 85.88 98 ALA A C 1
ATOM 703 O O . ALA A 1 98 ? -28.184 9.449 99.106 1.00 85.88 98 ALA A O 1
ATOM 704 N N . LYS A 1 99 ? -29.257 7.492 98.870 1.00 83.81 99 LYS A N 1
ATOM 705 C CA . LYS A 1 99 ? -28.538 6.719 99.896 1.00 83.81 99 LYS A CA 1
ATOM 706 C C . LYS A 1 99 ? -27.704 5.582 99.282 1.00 83.81 99 LYS A C 1
ATOM 708 O O . LYS A 1 99 ? -27.141 4.778 100.018 1.00 83.81 99 LYS A O 1
ATOM 713 N N . GLY A 1 100 ? -27.629 5.499 97.949 1.00 86.50 100 GLY A N 1
ATOM 714 C CA . GLY A 1 100 ? -26.871 4.485 97.212 1.00 86.50 100 GLY A CA 1
ATOM 715 C C . GLY A 1 100 ? -27.556 3.119 97.092 1.00 86.50 100 GLY A C 1
ATOM 716 O O . GLY A 1 100 ? -26.923 2.167 96.640 1.00 86.50 100 GLY A O 1
ATOM 717 N N . ARG A 1 101 ? -28.832 2.983 97.478 1.00 87.75 101 ARG A N 1
ATOM 718 C CA . ARG A 1 101 ? -29.562 1.706 97.401 1.00 87.75 101 ARG A CA 1
ATOM 719 C C . ARG A 1 101 ? -30.207 1.539 96.032 1.00 87.75 101 ARG A C 1
ATOM 721 O O . ARG A 1 101 ? -30.816 2.479 95.530 1.00 87.75 101 ARG A O 1
ATOM 728 N N . ILE A 1 102 ? -30.131 0.339 95.459 1.00 91.31 102 ILE A N 1
ATOM 729 C CA . ILE A 1 102 ? -30.714 0.035 94.145 1.00 91.31 102 ILE A CA 1
ATOM 730 C C . ILE A 1 102 ? -32.248 0.068 94.232 1.00 91.31 102 ILE A C 1
ATOM 732 O O . ILE A 1 102 ? -32.845 -0.769 94.905 1.00 91.31 102 ILE A O 1
ATOM 736 N N . THR A 1 103 ? -32.874 1.015 93.532 1.00 90.75 103 THR A N 1
ATOM 737 C CA . THR A 1 103 ? -34.337 1.182 93.426 1.00 90.75 103 THR A CA 1
ATOM 738 C C . THR A 1 103 ? -34.916 0.566 92.155 1.00 90.75 103 THR A C 1
ATOM 740 O O . THR A 1 103 ? -36.086 0.198 92.130 1.00 90.75 103 THR A O 1
ATOM 743 N N . ALA A 1 104 ? -34.097 0.398 91.116 1.00 90.75 104 ALA A N 1
ATOM 744 C CA . ALA A 1 104 ? -34.446 -0.363 89.924 1.00 90.75 104 ALA A CA 1
ATOM 745 C C . ALA A 1 104 ? -33.219 -1.107 89.389 1.00 90.75 104 ALA A C 1
ATOM 747 O O . ALA A 1 104 ? -32.115 -0.561 89.362 1.00 90.75 104 ALA A O 1
ATOM 748 N N . ALA A 1 105 ? -33.430 -2.339 88.930 1.00 92.56 105 ALA A N 1
ATOM 749 C CA . ALA A 1 105 ? -32.437 -3.154 88.239 1.00 92.56 105 ALA A CA 1
ATOM 750 C C . ALA A 1 105 ? -33.013 -3.656 86.907 1.00 92.56 105 ALA A C 1
ATOM 752 O O . ALA A 1 105 ? -34.208 -3.944 86.806 1.00 92.56 105 ALA A O 1
ATOM 753 N N . GLY A 1 106 ? -32.168 -3.745 85.883 1.00 91.06 106 GLY A N 1
ATOM 754 C CA . GLY A 1 106 ? -32.549 -4.113 84.522 1.00 91.06 106 GLY A CA 1
ATOM 755 C C . GLY A 1 106 ? -31.342 -4.500 83.671 1.00 91.06 106 GLY A C 1
ATOM 756 O O . GLY A 1 106 ? -30.247 -4.740 84.183 1.00 91.06 106 GLY A O 1
ATOM 757 N N . SER A 1 107 ? -31.523 -4.593 82.357 1.00 91.81 107 SER A N 1
ATOM 758 C CA . SER A 1 107 ? -30.427 -4.882 81.426 1.00 91.81 107 SER A CA 1
ATOM 759 C C . SER A 1 107 ? -30.623 -4.157 80.100 1.00 91.81 107 SER A C 1
ATOM 761 O O . SER A 1 107 ? -31.717 -4.176 79.543 1.00 91.81 107 SER A O 1
ATOM 763 N N . ALA A 1 108 ? -29.554 -3.551 79.588 1.00 90.19 108 ALA A N 1
ATOM 764 C CA . ALA A 1 108 ? -29.521 -2.867 78.297 1.00 90.19 108 ALA A CA 1
ATOM 765 C C . ALA A 1 108 ? -28.690 -3.667 77.284 1.00 90.19 108 ALA A C 1
ATOM 767 O O . ALA A 1 108 ? -27.727 -4.335 77.661 1.00 90.19 108 ALA A O 1
ATOM 768 N N . ALA A 1 109 ? -29.041 -3.607 75.999 1.00 89.94 109 ALA A N 1
ATOM 769 C CA . ALA A 1 109 ? -28.298 -4.296 74.944 1.00 89.94 109 ALA A CA 1
ATOM 770 C C . ALA A 1 109 ? -26.884 -3.715 74.762 1.00 89.94 109 ALA A C 1
ATOM 772 O O . ALA A 1 109 ? -26.701 -2.497 74.757 1.00 89.94 109 ALA A O 1
ATOM 773 N N . ILE A 1 110 ? -25.887 -4.582 74.566 1.00 88.56 110 ILE A N 1
ATOM 774 C CA . ILE A 1 110 ? -24.517 -4.174 74.228 1.00 88.56 110 ILE A CA 1
ATOM 775 C C . ILE A 1 110 ? -24.476 -3.851 72.728 1.00 88.56 110 ILE A C 1
ATOM 777 O O . ILE A 1 110 ? -24.093 -4.673 71.902 1.00 88.56 110 ILE A O 1
ATOM 781 N N . ALA A 1 111 ? -24.917 -2.641 72.383 1.00 83.56 111 ALA A N 1
ATOM 782 C CA . ALA A 1 111 ? -24.967 -2.129 71.013 1.00 83.56 111 ALA A CA 1
ATOM 783 C C . ALA A 1 111 ? -24.311 -0.732 70.904 1.00 83.56 111 ALA A C 1
ATOM 785 O O . ALA A 1 111 ? -24.993 0.253 70.608 1.00 83.56 111 ALA A O 1
ATOM 786 N N . PRO A 1 112 ? -22.998 -0.596 71.188 1.00 81.94 112 PRO A N 1
ATOM 787 C CA . PRO A 1 112 ? -22.303 0.679 71.042 1.00 81.94 112 PRO A CA 1
ATOM 788 C C . PRO A 1 112 ? -22.239 1.099 69.561 1.00 81.94 112 PRO A C 1
ATOM 790 O O . PRO A 1 112 ? -21.913 0.271 68.707 1.00 81.94 112 PRO A O 1
ATOM 793 N N . PRO A 1 113 ? -22.484 2.378 69.220 1.00 77.62 113 PRO A N 1
ATOM 794 C CA . PRO A 1 113 ? -22.282 2.858 67.858 1.00 77.62 113 PRO A CA 1
ATOM 795 C C . PRO A 1 113 ? -20.792 2.798 67.494 1.00 77.62 113 PRO A C 1
ATOM 797 O O . PRO A 1 113 ? -19.928 3.059 68.333 1.00 77.62 113 PRO A O 1
ATOM 800 N N . TRP A 1 114 ? -20.475 2.516 66.226 1.00 73.81 114 TRP A N 1
ATOM 801 C CA . TRP A 1 114 ? -19.090 2.353 65.749 1.00 73.81 114 TRP A CA 1
ATOM 802 C C . TRP A 1 114 ? -18.181 3.556 66.065 1.00 73.81 114 TRP A C 1
ATOM 804 O O . TRP A 1 114 ? -16.978 3.400 66.283 1.00 73.81 114 TRP A O 1
ATOM 814 N N . SER A 1 115 ? -18.746 4.763 66.160 1.00 74.88 115 SER A N 1
ATOM 815 C CA . SER A 1 115 ? -18.045 5.971 66.611 1.00 74.88 115 SER A CA 1
ATOM 816 C C . SER A 1 115 ? -17.392 5.808 67.992 1.00 74.88 115 SER A C 1
ATOM 818 O O . SER A 1 115 ? -16.241 6.209 68.145 1.00 74.88 115 SER A O 1
ATOM 820 N N . ALA A 1 116 ? -18.061 5.156 68.948 1.00 79.62 116 ALA A N 1
ATOM 821 C CA . ALA A 1 116 ? -17.624 5.023 70.341 1.00 79.62 116 ALA A CA 1
ATOM 822 C C . ALA A 1 116 ? -16.487 4.004 70.572 1.00 79.62 116 ALA A C 1
ATOM 824 O O . ALA A 1 116 ? -15.878 3.997 71.640 1.00 79.62 116 ALA A O 1
ATOM 825 N N . ILE A 1 117 ? -16.175 3.147 69.594 1.00 81.38 117 ILE A N 1
ATOM 826 C CA . ILE A 1 117 ? -15.101 2.148 69.717 1.00 81.38 117 ILE A CA 1
ATOM 827 C C . ILE A 1 117 ? -13.743 2.832 69.514 1.00 81.38 117 ILE A C 1
ATOM 829 O O . ILE A 1 117 ? -13.435 3.276 68.409 1.00 81.38 117 ILE A O 1
ATOM 833 N N . THR A 1 118 ? -12.918 2.921 70.556 1.00 77.69 118 THR A N 1
ATOM 834 C CA . THR A 1 118 ? -11.632 3.647 70.516 1.00 77.69 118 THR A CA 1
ATOM 835 C C . THR A 1 118 ? -10.528 2.891 69.769 1.00 77.69 118 THR A C 1
ATOM 837 O O . THR A 1 118 ? -9.804 3.496 68.983 1.00 77.69 118 THR A O 1
ATOM 840 N N . SER A 1 119 ? -10.441 1.570 69.942 1.00 72.00 119 SER A N 1
ATOM 841 C CA . SER A 1 119 ? -9.428 0.708 69.308 1.00 72.00 119 SER A CA 1
ATOM 842 C C . SER A 1 119 ? -10.010 -0.067 68.121 1.00 72.00 119 SER A C 1
ATOM 844 O O . SER A 1 119 ? -10.282 -1.263 68.214 1.00 72.00 119 SER A O 1
ATOM 846 N N . LYS A 1 120 ? -10.248 0.624 67.001 1.00 71.88 120 LYS A N 1
ATOM 847 C CA . LYS A 1 120 ? -10.781 0.016 65.766 1.00 71.88 120 LYS A CA 1
ATOM 848 C C . LYS A 1 120 ? -9.706 -0.827 65.048 1.00 71.88 120 LYS A C 1
ATOM 850 O O . LYS A 1 120 ? -8.596 -0.324 64.868 1.00 71.88 120 LYS A O 1
ATOM 855 N N . PRO A 1 121 ? -10.005 -2.057 64.578 1.00 68.81 121 PRO A N 1
ATOM 856 C CA . PRO A 1 121 ? -9.083 -2.829 63.742 1.00 68.81 121 PRO A CA 1
ATOM 857 C C . PRO A 1 121 ? -8.751 -2.107 62.429 1.00 68.81 121 PRO A C 1
ATOM 859 O O . PRO A 1 121 ? -9.638 -1.575 61.763 1.00 68.81 121 PRO A O 1
ATOM 862 N N . THR A 1 122 ? -7.479 -2.124 62.029 1.00 63.91 122 THR A N 1
ATOM 863 C CA . THR A 1 122 ? -6.986 -1.481 60.794 1.00 63.91 122 THR A CA 1
ATOM 864 C C . THR A 1 122 ? -6.991 -2.401 59.569 1.00 63.91 122 THR A C 1
ATOM 866 O O . THR A 1 122 ? -6.706 -1.950 58.462 1.00 63.91 122 THR A O 1
ATOM 869 N N . THR A 1 123 ? -7.315 -3.687 59.734 1.00 56.88 123 THR A N 1
ATOM 870 C CA . THR A 1 123 ? -7.346 -4.687 58.655 1.00 56.88 123 THR A CA 1
ATOM 871 C C . THR A 1 123 ? -8.614 -5.543 58.730 1.00 56.88 123 THR A C 1
ATOM 873 O O . THR A 1 123 ? -9.138 -5.809 59.809 1.00 56.88 123 THR A O 1
ATOM 876 N N . ARG A 1 124 ? -9.137 -5.956 57.564 1.00 56.88 124 ARG A N 1
ATOM 877 C CA . ARG A 1 124 ? -10.406 -6.711 57.444 1.00 56.88 124 ARG A CA 1
ATOM 878 C C . ARG A 1 124 ? -10.248 -8.234 57.557 1.00 56.88 124 ARG A C 1
ATOM 880 O O . ARG A 1 124 ? -11.240 -8.932 57.741 1.00 56.88 124 ARG A O 1
ATOM 887 N N . ALA A 1 125 ? -9.032 -8.759 57.407 1.00 49.06 125 ALA A N 1
ATOM 888 C CA . ALA A 1 125 ? -8.772 -10.198 57.410 1.00 49.06 125 ALA A CA 1
ATOM 889 C C . ALA A 1 125 ? -8.734 -10.766 58.841 1.00 49.06 125 ALA A C 1
ATOM 891 O O . ALA A 1 125 ? -8.238 -10.117 59.753 1.00 49.06 125 ALA A O 1
ATOM 892 N N . GLY A 1 126 ? -9.245 -11.986 59.033 1.00 54.28 126 GLY A N 1
ATOM 893 C CA . GLY A 1 126 ? -9.154 -12.735 60.297 1.00 54.28 126 GLY A CA 1
ATOM 894 C C . GLY A 1 126 ? -10.190 -12.398 61.381 1.00 54.28 126 GLY A C 1
ATOM 895 O O . GLY A 1 126 ? -10.417 -13.229 62.253 1.00 54.28 126 GLY A O 1
ATOM 896 N N . PHE A 1 127 ? -10.867 -11.245 61.317 1.00 57.41 127 PHE A N 1
ATOM 897 C CA . PHE A 1 127 ? -11.750 -10.756 62.396 1.00 57.41 127 PHE A CA 1
ATOM 898 C C . PHE A 1 127 ? -13.265 -10.900 62.144 1.00 57.41 127 PHE A C 1
ATOM 900 O O . PHE A 1 127 ? -14.064 -10.308 62.861 1.00 57.41 127 PHE A O 1
ATOM 907 N N . GLY A 1 128 ? -13.688 -11.655 61.126 1.00 54.88 128 GLY A N 1
ATOM 908 C CA . GLY A 1 128 ? -15.109 -11.979 60.895 1.00 54.88 128 GLY A CA 1
ATOM 909 C C . GLY A 1 128 ? -16.005 -10.842 60.374 1.00 54.88 128 GLY A C 1
ATOM 910 O O . GLY A 1 128 ? -17.178 -11.092 60.116 1.00 54.88 128 GLY A O 1
ATOM 911 N N . LEU A 1 129 ? -15.464 -9.635 60.154 1.00 64.25 129 LEU A N 1
ATOM 912 C CA . LEU A 1 129 ? -16.164 -8.414 59.701 1.00 64.25 129 LEU A CA 1
ATOM 913 C C . LEU A 1 129 ? -16.638 -8.492 58.228 1.00 64.25 129 LEU A C 1
ATOM 915 O O . LEU A 1 129 ? -16.195 -7.731 57.362 1.00 64.25 129 LEU A O 1
ATOM 919 N N . THR A 1 130 ? -17.498 -9.465 57.933 1.00 51.34 130 THR A N 1
ATOM 920 C CA . THR A 1 130 ? -17.986 -9.821 56.587 1.00 51.34 130 THR A CA 1
ATOM 921 C C . THR A 1 130 ? -19.398 -9.313 56.296 1.00 51.34 130 THR A C 1
ATOM 923 O O . THR A 1 130 ? -19.743 -9.116 55.135 1.00 51.34 130 THR A O 1
ATOM 926 N N . ASP A 1 131 ? -20.178 -9.031 57.335 1.00 49.91 131 ASP A N 1
ATOM 927 C CA . ASP A 1 131 ? -21.529 -8.461 57.312 1.00 49.91 131 ASP A CA 1
ATOM 928 C C . ASP A 1 131 ? -21.538 -6.927 57.178 1.00 49.91 131 ASP A C 1
ATOM 930 O O . ASP A 1 131 ? -22.418 -6.364 56.528 1.00 49.91 131 ASP A O 1
ATOM 934 N N . ALA A 1 132 ? -20.500 -6.243 57.670 1.00 45.75 132 ALA A N 1
ATOM 935 C CA . ALA A 1 132 ? -20.253 -4.806 57.481 1.00 45.75 132 ALA A CA 1
ATOM 936 C C . ALA A 1 132 ? -19.936 -4.393 56.016 1.00 45.75 132 ALA A C 1
ATOM 938 O O . ALA A 1 132 ? -19.310 -3.363 55.767 1.00 45.75 132 ALA A O 1
ATOM 939 N N . ALA A 1 133 ? -20.340 -5.199 55.029 1.00 43.66 133 ALA A N 1
ATOM 940 C CA . ALA A 1 133 ? -20.059 -5.029 53.605 1.00 43.66 133 ALA A CA 1
ATOM 941 C C . ALA A 1 133 ? -21.056 -4.118 52.857 1.00 43.66 133 ALA A C 1
ATOM 943 O O . ALA A 1 133 ? -20.973 -4.005 51.636 1.00 43.66 133 ALA A O 1
ATOM 944 N N . ALA A 1 134 ? -21.921 -3.386 53.566 1.00 43.91 134 ALA A N 1
ATOM 945 C CA . ALA A 1 134 ? -22.612 -2.207 53.032 1.00 43.91 134 ALA A CA 1
ATOM 946 C C . ALA A 1 134 ? -21.680 -0.974 53.022 1.00 43.91 134 ALA A C 1
ATOM 948 O O . ALA A 1 134 ? -22.033 0.104 53.499 1.00 43.91 134 ALA A O 1
ATOM 949 N N . VAL A 1 135 ? -20.455 -1.141 52.508 1.00 45.00 135 VAL A N 1
ATOM 950 C CA . VAL A 1 135 ? -19.534 -0.020 52.297 1.00 45.00 135 VAL A CA 1
ATOM 951 C C . VAL A 1 135 ? -20.006 0.725 51.058 1.00 45.00 135 VAL A C 1
ATOM 953 O O . VAL A 1 135 ? -19.656 0.359 49.935 1.00 45.00 135 VAL A O 1
ATOM 956 N N . ASP A 1 136 ? -20.784 1.784 51.270 1.00 45.38 136 ASP A N 1
ATOM 957 C CA . ASP A 1 136 ? -21.005 2.801 50.248 1.00 45.38 136 ASP A CA 1
ATOM 958 C C . ASP A 1 136 ? -19.674 3.530 50.011 1.00 45.38 136 ASP A C 1
ATOM 960 O O . ASP A 1 136 ? -19.321 4.512 50.667 1.00 45.38 136 ASP A O 1
ATOM 964 N N . LEU A 1 137 ? -18.858 2.939 49.134 1.00 44.91 137 LEU A N 1
ATOM 965 C CA . LEU A 1 137 ? -17.599 3.507 48.678 1.00 44.91 137 LEU A CA 1
ATOM 966 C C . LEU A 1 137 ? -17.930 4.823 47.983 1.00 44.91 137 LEU A C 1
ATOM 968 O O . LEU A 1 137 ? -18.432 4.801 46.856 1.00 44.91 137 LEU A O 1
ATOM 972 N N . SER A 1 138 ? -17.634 5.939 48.654 1.00 50.62 138 SER A N 1
ATOM 973 C CA . SER A 1 138 ? -17.824 7.285 48.116 1.00 50.62 138 SER A CA 1
ATOM 974 C C . SER A 1 138 ? -17.255 7.381 46.698 1.00 50.62 138 SER A C 1
ATOM 976 O O . SER A 1 138 ? -16.234 6.761 46.396 1.00 50.62 138 SER A O 1
ATOM 978 N N . ASP A 1 139 ? -17.923 8.136 45.818 1.00 50.19 139 ASP A N 1
ATOM 979 C CA . ASP A 1 139 ? -17.723 8.094 44.353 1.00 50.19 139 ASP A CA 1
ATOM 980 C C . ASP A 1 139 ? -16.244 8.097 43.899 1.00 50.19 139 ASP A C 1
ATOM 982 O O . ASP A 1 139 ? -15.886 7.432 42.926 1.00 50.19 139 ASP A O 1
ATOM 986 N N . ALA A 1 140 ? -15.366 8.796 44.627 1.00 47.88 140 ALA A N 1
ATOM 987 C CA . ALA A 1 140 ? -13.926 8.843 44.371 1.00 47.88 140 ALA A CA 1
ATOM 988 C C . ALA A 1 140 ? -13.207 7.480 44.510 1.00 47.88 140 ALA A C 1
ATOM 990 O O . ALA A 1 140 ? -12.289 7.190 43.745 1.00 47.88 140 ALA A O 1
ATOM 991 N N . ALA A 1 141 ? -13.613 6.626 45.453 1.00 44.47 141 ALA A N 1
ATOM 992 C CA . ALA A 1 141 ? -12.994 5.320 45.677 1.00 44.47 141 ALA A CA 1
ATOM 993 C C . ALA A 1 141 ? -13.390 4.300 44.596 1.00 44.47 141 ALA A C 1
ATOM 995 O O . ALA A 1 141 ? -12.536 3.552 44.117 1.00 44.47 141 ALA A O 1
ATOM 996 N N . GLN A 1 142 ? -14.653 4.312 44.145 1.00 46.53 142 GLN A N 1
ATOM 997 C CA . GLN A 1 142 ? -15.075 3.502 42.992 1.00 46.53 142 GLN A CA 1
ATOM 998 C C . GLN A 1 142 ? -14.368 3.961 41.710 1.00 46.53 142 GLN A C 1
ATOM 1000 O O . GLN A 1 142 ? -13.932 3.122 40.927 1.00 46.53 142 GLN A O 1
ATOM 1005 N N . ALA A 1 143 ? -14.167 5.272 41.528 1.00 44.44 143 ALA A N 1
ATOM 1006 C CA . ALA A 1 143 ? -13.417 5.806 40.391 1.00 44.44 143 ALA A CA 1
ATOM 1007 C C . ALA A 1 143 ? -11.950 5.329 40.343 1.00 44.44 143 ALA A C 1
ATOM 1009 O O . ALA A 1 143 ? -11.429 5.130 39.252 1.00 44.44 143 ALA A O 1
ATOM 1010 N N . TYR A 1 144 ? -11.295 5.105 41.489 1.00 40.62 144 TYR A N 1
ATOM 1011 C CA . TYR A 1 144 ? -9.901 4.640 41.538 1.00 40.62 144 TYR A CA 1
ATOM 1012 C C . TYR A 1 144 ? -9.759 3.118 41.341 1.00 40.62 144 TYR A C 1
ATOM 1014 O O . TYR A 1 144 ? -8.871 2.652 40.623 1.00 40.62 144 TYR A O 1
ATOM 1022 N N . VAL A 1 145 ? -10.668 2.324 41.920 1.00 42.22 145 VAL A N 1
ATOM 1023 C CA . VAL A 1 145 ? -10.671 0.856 41.749 1.00 42.22 145 VAL A CA 1
ATOM 1024 C C . VAL A 1 145 ? -11.107 0.452 40.331 1.00 42.22 145 VAL A C 1
ATOM 1026 O O . VAL A 1 145 ? -10.615 -0.538 39.805 1.00 42.22 145 VAL A O 1
ATOM 1029 N N . LEU A 1 146 ? -11.946 1.251 39.660 1.00 46.06 146 LEU A N 1
ATOM 1030 C CA . LEU A 1 146 ? -12.288 1.067 38.239 1.00 46.06 146 LEU A CA 1
ATOM 1031 C C . LEU A 1 146 ? -11.235 1.629 37.257 1.00 46.06 146 LEU A C 1
ATOM 1033 O O . LEU A 1 146 ? -11.395 1.478 36.050 1.00 46.06 146 LEU A O 1
ATOM 1037 N N . GLN A 1 147 ? -10.165 2.272 37.739 1.00 43.47 147 GLN A N 1
ATOM 1038 C CA . GLN A 1 147 ? -9.059 2.770 36.901 1.00 43.47 147 GLN A CA 1
ATOM 1039 C C . GLN A 1 147 ? -7.874 1.798 36.791 1.00 43.47 147 GLN A C 1
ATOM 1041 O O . GLN A 1 147 ? -7.002 2.009 35.953 1.00 43.47 147 GLN A O 1
ATOM 1046 N N . SER A 1 148 ? -7.809 0.763 37.635 1.00 37.78 148 SER A N 1
ATOM 1047 C CA . SER A 1 148 ? -6.575 0.000 37.892 1.00 37.78 148 SER A CA 1
ATOM 1048 C C . SER A 1 148 ? -6.510 -1.404 37.260 1.00 37.78 148 SER A C 1
ATOM 1050 O O . SER A 1 148 ? -5.561 -2.140 37.524 1.00 37.78 148 SER A O 1
ATOM 1052 N N . GLY A 1 149 ? -7.456 -1.759 36.380 1.00 35.44 149 GLY A N 1
ATOM 1053 C CA . GLY A 1 149 ? -7.396 -2.968 35.544 1.00 35.44 149 GLY A CA 1
ATOM 1054 C C . GLY A 1 149 ? -8.721 -3.257 34.817 1.00 35.44 149 GLY A C 1
ATOM 1055 O O . GLY A 1 149 ? -9.717 -3.517 35.481 1.00 35.44 149 GLY A O 1
ATOM 1056 N N . ASP A 1 150 ? -8.829 -3.218 33.486 1.00 39.03 150 ASP A N 1
ATOM 1057 C CA . ASP A 1 150 ? -7.852 -2.798 32.468 1.00 39.03 150 ASP A CA 1
ATOM 1058 C C . ASP A 1 150 ? -8.109 -1.353 32.002 1.00 39.03 150 ASP A C 1
ATOM 1060 O O . ASP A 1 150 ? -9.231 -1.007 31.654 1.00 39.03 150 ASP A O 1
ATOM 1064 N N . TRP A 1 151 ? -7.054 -0.528 31.992 1.00 39.47 151 TRP A N 1
ATOM 1065 C CA . TRP A 1 151 ? -6.845 0.765 31.299 1.00 39.47 151 TRP A CA 1
ATOM 1066 C C . TRP A 1 151 ? -8.031 1.561 30.691 1.00 39.47 151 TRP A C 1
ATOM 1068 O O . TRP A 1 151 ? -7.890 2.156 29.625 1.00 39.47 151 TRP A O 1
ATOM 1078 N N . GLY A 1 152 ? -9.138 1.712 31.417 1.00 67.94 152 GLY A N 1
ATOM 1079 C CA . GLY A 1 152 ? -10.149 2.746 31.187 1.00 67.94 152 GLY A CA 1
ATOM 1080 C C . GLY A 1 152 ? -11.084 2.536 29.988 1.00 67.94 152 GLY A C 1
ATOM 1081 O O . GLY A 1 152 ? -10.725 1.994 28.948 1.00 67.94 152 GLY A O 1
ATOM 1082 N N . LEU A 1 153 ? -12.313 3.041 30.136 1.00 81.44 153 LEU A N 1
ATOM 1083 C CA . LEU A 1 153 ? -13.400 3.055 29.142 1.00 81.44 153 LEU A CA 1
ATOM 1084 C C . LEU A 1 153 ? -13.930 1.687 28.677 1.00 81.44 153 LEU A C 1
ATOM 1086 O O . LEU A 1 153 ? -15.115 1.612 28.371 1.00 81.44 153 LEU A O 1
ATOM 1090 N N . VAL A 1 154 ? -13.121 0.627 28.636 1.00 88.69 154 VAL A N 1
ATOM 1091 C CA . VAL A 1 154 ? -13.502 -0.717 28.172 1.00 88.69 154 VAL A CA 1
ATOM 1092 C C . VAL A 1 154 ? -13.349 -1.728 29.307 1.00 88.69 154 VAL A C 1
ATOM 1094 O O . VAL A 1 154 ? -12.326 -1.759 29.979 1.00 88.69 154 VAL A O 1
ATOM 1097 N N . GLN A 1 155 ? -14.343 -2.595 29.499 1.00 89.81 155 GLN A N 1
ATOM 1098 C CA . GLN A 1 155 ? -14.297 -3.695 30.473 1.00 89.81 155 GLN A CA 1
ATOM 1099 C C . GLN A 1 155 ? -14.903 -4.980 29.893 1.00 89.81 155 GLN A C 1
ATOM 1101 O O . GLN A 1 155 ? -15.710 -4.912 28.967 1.00 89.81 155 GLN A O 1
ATOM 1106 N N . GLY A 1 156 ? -14.555 -6.151 30.439 1.00 89.75 156 GLY A N 1
ATOM 1107 C CA . GLY A 1 156 ? -15.025 -7.442 29.911 1.00 89.75 156 GLY A CA 1
ATOM 1108 C C . GLY A 1 156 ? -14.463 -7.764 28.519 1.00 89.75 156 GLY A C 1
ATOM 1109 O O . GLY A 1 156 ? -15.098 -8.475 27.738 1.00 89.75 156 GLY A O 1
ATOM 1110 N N . ARG A 1 157 ? -13.306 -7.184 28.163 1.00 88.81 157 ARG A N 1
ATOM 1111 C CA . ARG A 1 157 ? -12.682 -7.272 26.830 1.00 88.81 157 ARG A CA 1
ATOM 1112 C C . ARG A 1 157 ? -12.316 -8.714 26.463 1.00 88.81 157 ARG A C 1
ATOM 1114 O O . ARG A 1 157 ? -12.368 -9.085 25.295 1.00 88.81 157 ARG A O 1
ATOM 1121 N N . GLU A 1 158 ? -12.061 -9.563 27.454 1.00 91.50 158 GLU A N 1
ATOM 1122 C CA . GLU A 1 158 ? -11.864 -11.004 27.308 1.00 91.50 158 GLU A CA 1
ATOM 1123 C C . GLU A 1 158 ? -13.105 -11.739 26.761 1.00 91.50 158 GLU A C 1
ATOM 1125 O O . GLU A 1 158 ? -12.988 -12.820 26.189 1.00 91.50 158 GLU A O 1
ATOM 1130 N N . HIS A 1 159 ? -14.303 -11.151 26.850 1.00 95.44 159 HIS A N 1
ATOM 1131 C CA . HIS A 1 159 ? -15.528 -11.705 26.254 1.00 95.44 159 HIS A CA 1
ATOM 1132 C C . HIS A 1 159 ? -15.649 -11.436 24.736 1.00 95.44 159 HIS A C 1
ATOM 1134 O O . HIS A 1 159 ? -16.542 -11.967 24.066 1.00 95.44 159 HIS A O 1
ATOM 1140 N N . LEU A 1 160 ? -14.708 -10.678 24.160 1.00 95.81 160 LEU A N 1
ATOM 1141 C CA . LEU A 1 160 ? -14.523 -10.538 22.711 1.00 95.81 160 LEU A CA 1
ATOM 1142 C C . LEU A 1 160 ? -13.670 -11.667 22.107 1.00 95.81 160 LEU A C 1
ATOM 1144 O O . LEU A 1 160 ? -13.527 -11.723 20.888 1.00 95.81 160 LEU A O 1
ATOM 1148 N N . ALA A 1 161 ? -13.127 -12.580 22.927 1.00 93.25 161 ALA A N 1
ATOM 1149 C CA . ALA A 1 161 ? -12.195 -13.623 22.492 1.00 93.25 161 ALA A CA 1
ATOM 1150 C C . ALA A 1 161 ? -12.704 -14.477 21.314 1.00 93.25 161 ALA A C 1
ATOM 1152 O O . ALA A 1 161 ? -11.915 -14.797 20.432 1.00 93.25 161 ALA A O 1
ATOM 1153 N N . THR A 1 162 ? -14.002 -14.798 21.251 1.00 94.50 162 THR A N 1
ATOM 1154 C CA . THR A 1 162 ? -14.601 -15.562 20.140 1.00 94.50 162 THR A CA 1
ATOM 1155 C C . THR A 1 162 ? -14.495 -14.806 18.811 1.00 94.50 162 THR A C 1
ATOM 1157 O O . THR A 1 162 ? -13.998 -15.358 17.830 1.00 94.50 162 THR A O 1
ATOM 1160 N N . PHE A 1 163 ? -14.893 -13.528 18.772 1.00 95.69 163 PHE A N 1
ATOM 1161 C CA . PHE A 1 163 ? -14.744 -12.690 17.574 1.00 95.69 163 PHE A CA 1
ATOM 1162 C C . PHE A 1 163 ? -13.267 -12.442 17.232 1.00 95.69 163 PHE A C 1
ATOM 1164 O O . PHE A 1 163 ? -12.861 -12.625 16.086 1.00 95.69 163 PHE A O 1
ATOM 1171 N N . ILE A 1 164 ? -12.448 -12.107 18.233 1.00 92.06 164 ILE A N 1
ATOM 1172 C CA . ILE A 1 164 ? -11.006 -11.853 18.086 1.00 92.06 164 ILE A CA 1
ATOM 1173 C C . ILE A 1 164 ? -10.277 -13.080 17.509 1.00 92.06 164 ILE A C 1
ATOM 1175 O O . ILE A 1 164 ? -9.461 -12.935 16.601 1.00 92.06 164 ILE A O 1
ATOM 1179 N N . ALA A 1 165 ? -10.604 -14.292 17.968 1.00 89.44 165 ALA A N 1
ATOM 1180 C CA . ALA A 1 165 ? -10.055 -15.540 17.436 1.00 89.44 165 ALA A CA 1
ATOM 1181 C C . ALA A 1 165 ? -10.551 -15.861 16.015 1.00 89.44 165 ALA A C 1
ATOM 1183 O O . ALA A 1 165 ? -9.819 -16.463 15.230 1.00 89.44 165 ALA A O 1
ATOM 1184 N N . LYS A 1 166 ? -11.766 -15.436 15.643 1.00 89.38 166 LYS A N 1
ATOM 1185 C CA . LYS A 1 166 ? -12.251 -15.564 14.264 1.00 89.38 166 LYS A CA 1
ATOM 1186 C C . LYS A 1 166 ? -11.467 -14.644 13.323 1.00 89.38 166 LYS A C 1
ATOM 1188 O O . LYS A 1 166 ? -10.916 -15.115 12.329 1.00 89.38 166 LYS A O 1
ATOM 1193 N N . VAL A 1 167 ? -11.346 -13.357 13.654 1.00 86.00 167 VAL A N 1
ATOM 1194 C CA . VAL A 1 167 ? -10.692 -12.373 12.771 1.00 86.00 167 VAL A CA 1
ATOM 1195 C C . VAL A 1 167 ? -9.164 -12.498 12.744 1.00 86.00 167 VAL A C 1
ATOM 1197 O O . VAL A 1 167 ? -8.560 -12.200 11.715 1.00 86.00 167 VAL A O 1
ATOM 1200 N N . SER A 1 168 ? -8.526 -13.023 13.799 1.00 80.94 168 SER A N 1
ATOM 1201 C CA . SER A 1 168 ? -7.078 -13.302 13.807 1.00 80.94 168 SER A CA 1
ATOM 1202 C C . SER A 1 168 ? -6.656 -14.346 12.767 1.00 80.94 168 SER A C 1
ATOM 1204 O O . SER A 1 168 ? -5.564 -14.258 12.209 1.00 80.94 168 SER A O 1
ATOM 1206 N N . THR A 1 169 ? -7.543 -15.290 12.435 1.00 76.56 169 THR A N 1
ATOM 1207 C CA . THR A 1 169 ? -7.337 -16.270 11.350 1.00 76.56 169 THR A CA 1
ATOM 1208 C C . THR A 1 169 ? -7.650 -15.716 9.953 1.00 76.56 169 THR A C 1
ATOM 1210 O O . THR A 1 169 ? -7.553 -16.448 8.971 1.00 76.56 169 THR A O 1
ATOM 1213 N N . ARG A 1 170 ? -8.019 -14.428 9.844 1.00 70.38 170 ARG A N 1
ATOM 1214 C CA . ARG A 1 170 ? -8.555 -13.773 8.634 1.00 70.38 170 ARG A CA 1
ATOM 1215 C C . ARG A 1 170 ? -9.831 -14.435 8.081 1.00 70.38 170 ARG A C 1
ATOM 1217 O O . ARG A 1 170 ? -10.113 -14.337 6.888 1.00 70.38 170 ARG A O 1
ATOM 1224 N N . THR A 1 171 ? -10.611 -15.094 8.941 1.00 80.75 171 THR A N 1
ATOM 1225 C CA . THR A 1 171 ? -11.921 -15.651 8.572 1.00 80.75 171 THR A CA 1
ATOM 1226 C C . THR A 1 171 ? -12.965 -14.534 8.492 1.00 80.75 171 THR A C 1
ATOM 1228 O O . THR A 1 171 ? -13.091 -13.742 9.426 1.00 80.75 171 THR A O 1
ATOM 1231 N N . ALA A 1 172 ? -13.743 -14.507 7.404 1.00 85.88 172 ALA A N 1
ATOM 1232 C CA . ALA A 1 172 ? -14.808 -13.528 7.172 1.00 85.88 172 ALA A CA 1
ATOM 1233 C C . ALA A 1 172 ? -15.812 -13.465 8.338 1.00 85.88 172 ALA A C 1
ATOM 1235 O O . ALA A 1 172 ? -16.243 -14.510 8.840 1.00 85.88 172 ALA A O 1
ATOM 1236 N N . ALA A 1 173 ? -16.210 -12.259 8.751 1.00 93.38 173 ALA A N 1
ATOM 1237 C CA . ALA A 1 173 ? -17.079 -12.063 9.911 1.00 93.38 173 ALA A CA 1
ATOM 1238 C C . ALA A 1 173 ? -18.092 -10.922 9.728 1.00 93.38 173 ALA A C 1
ATOM 1240 O O . ALA A 1 173 ? -17.788 -9.904 9.104 1.00 93.38 173 ALA A O 1
ATOM 1241 N N . LYS A 1 174 ? -19.290 -11.078 10.307 1.00 97.31 174 LYS A N 1
ATOM 1242 C CA . LYS A 1 174 ? -20.331 -10.037 10.321 1.00 97.31 174 LYS A CA 1
ATOM 1243 C C . LYS A 1 174 ? -20.408 -9.352 11.685 1.00 97.31 174 LYS A C 1
ATOM 1245 O O . LYS A 1 174 ? -20.549 -10.021 12.713 1.00 97.31 174 LYS A O 1
ATOM 1250 N N . ILE A 1 175 ? -20.389 -8.019 11.674 1.00 98.44 175 ILE A N 1
ATOM 1251 C CA . ILE A 1 175 ? -20.672 -7.174 12.838 1.00 98.44 175 ILE A CA 1
ATOM 1252 C C . ILE A 1 175 ? -22.048 -6.523 12.657 1.00 98.44 175 ILE A C 1
ATOM 1254 O O . ILE A 1 175 ? -22.238 -5.714 11.749 1.00 98.44 175 ILE A O 1
ATOM 1258 N N . VAL A 1 176 ? -23.005 -6.843 13.527 1.00 98.62 176 VAL A N 1
ATOM 1259 C CA . VAL A 1 176 ? -24.322 -6.180 13.543 1.00 98.62 176 VAL A CA 1
ATOM 1260 C C . VAL A 1 176 ? -24.301 -5.074 14.588 1.00 98.62 176 VAL A C 1
ATOM 1262 O O . VAL A 1 176 ? -24.091 -5.336 15.772 1.00 98.62 176 VAL A O 1
ATOM 1265 N N . PHE A 1 177 ? -24.520 -3.838 14.153 1.00 98.62 177 PHE A N 1
ATOM 1266 C CA . PHE A 1 177 ? -24.713 -2.683 15.018 1.00 98.62 177 PHE A CA 1
ATOM 1267 C C . PHE A 1 177 ? -26.212 -2.483 15.221 1.00 98.62 177 PHE A C 1
ATOM 1269 O O . PHE A 1 177 ? -26.907 -2.099 14.288 1.00 98.62 177 PHE A O 1
ATOM 1276 N N . THR A 1 178 ? -26.702 -2.731 16.430 1.00 98.44 178 THR A N 1
ATOM 1277 C CA . THR A 1 178 ? -28.105 -2.539 16.819 1.00 98.44 178 THR A CA 1
ATOM 1278 C C . THR A 1 178 ? -28.193 -1.433 17.859 1.00 98.44 178 THR A C 1
ATOM 1280 O O . THR A 1 178 ? -27.381 -1.390 18.787 1.00 98.44 178 THR A O 1
ATOM 1283 N N . GLY A 1 179 ? -29.132 -0.502 17.718 1.00 97.62 179 GLY A N 1
ATOM 1284 C CA . GLY A 1 179 ? -29.228 0.607 18.662 1.00 97.62 179 GLY A CA 1
ATOM 1285 C C . GLY A 1 179 ? -30.307 1.626 18.368 1.00 97.62 179 GLY A C 1
ATOM 1286 O O . GLY A 1 179 ? -31.121 1.476 17.462 1.00 97.62 179 GLY A O 1
ATOM 1287 N N . ASP A 1 180 ? -30.258 2.711 19.131 1.00 95.69 180 ASP A N 1
ATOM 1288 C CA . ASP A 1 180 ? -31.060 3.898 18.875 1.00 95.69 180 ASP A CA 1
ATOM 1289 C C . ASP A 1 180 ? -30.444 4.793 17.773 1.00 95.69 180 ASP A C 1
ATOM 1291 O O . ASP A 1 180 ? -29.546 4.403 17.018 1.00 95.69 180 ASP A O 1
ATOM 1295 N N . SER A 1 181 ? 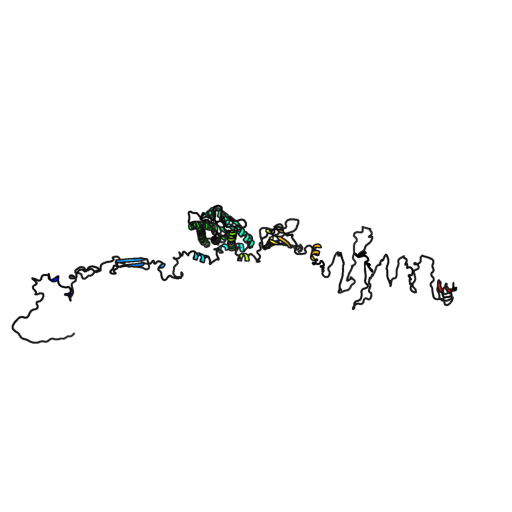-30.920 6.034 17.689 1.00 94.38 181 SER A N 1
ATOM 1296 C CA . SER A 1 181 ? -30.401 7.117 16.841 1.00 94.38 181 SER A CA 1
ATOM 1297 C C . SER A 1 181 ? -28.869 7.263 16.845 1.00 94.38 181 SER A C 1
ATOM 1299 O O . SER A 1 181 ? -28.278 7.673 15.846 1.00 94.38 181 SER A O 1
ATOM 1301 N N . THR A 1 182 ? -28.199 6.918 17.951 1.00 93.25 182 THR A N 1
ATOM 1302 C CA . THR A 1 182 ? -26.733 7.014 18.080 1.00 93.25 182 THR A CA 1
ATOM 1303 C C . THR A 1 182 ? -25.968 5.861 17.421 1.00 93.25 182 THR A C 1
ATOM 1305 O O . THR A 1 182 ? -24.737 5.925 17.332 1.00 93.25 182 THR A O 1
ATOM 1308 N N . ILE A 1 183 ? -26.675 4.832 16.945 1.00 96.62 183 ILE A N 1
ATOM 1309 C CA . ILE A 1 183 ? -26.174 3.799 16.028 1.00 96.62 183 ILE A CA 1
ATOM 1310 C C . ILE A 1 183 ? -26.620 4.087 14.589 1.00 96.62 183 ILE A C 1
ATOM 1312 O O . ILE A 1 183 ? -25.793 3.983 13.683 1.00 96.62 183 ILE A O 1
ATOM 1316 N N . ALA A 1 184 ? -27.862 4.550 14.386 1.00 96.12 184 ALA A N 1
ATOM 1317 C CA . ALA A 1 184 ? -28.398 4.929 13.066 1.00 96.12 184 ALA A CA 1
ATOM 1318 C C . ALA A 1 184 ? -27.523 5.974 12.342 1.00 96.12 184 ALA A C 1
ATOM 1320 O O . ALA A 1 184 ? -27.426 6.003 11.111 1.00 96.12 184 ALA A O 1
ATOM 1321 N N . GLY A 1 185 ? -26.839 6.808 13.130 1.00 93.38 185 GLY A N 1
ATOM 1322 C CA . GLY A 1 185 ? -25.939 7.841 12.638 1.00 93.38 185 GLY A CA 1
ATOM 1323 C C . GLY A 1 185 ? -26.622 9.189 12.449 1.00 93.38 185 GLY A C 1
ATOM 1324 O O . GLY A 1 185 ? -26.125 10.002 11.671 1.00 93.38 185 GLY A O 1
ATOM 1325 N N . ASP A 1 186 ? -27.722 9.449 13.157 1.00 91.00 186 ASP A N 1
ATOM 1326 C CA . ASP A 1 186 ? -28.288 10.794 13.269 1.00 91.00 186 ASP A CA 1
ATOM 1327 C C . ASP A 1 186 ? -27.189 11.768 13.727 1.00 91.00 186 ASP A C 1
ATOM 1329 O O . ASP A 1 186 ? -26.381 11.433 14.592 1.00 91.00 186 ASP A O 1
ATOM 1333 N N . GLY A 1 187 ? -27.115 12.954 13.118 1.00 86.75 187 GLY A N 1
ATOM 1334 C CA . GLY A 1 187 ? -26.005 13.895 13.332 1.00 86.75 187 GLY A CA 1
ATOM 1335 C C . GLY A 1 187 ? -24.716 13.580 12.552 1.00 86.75 187 GLY A C 1
ATOM 1336 O O . GLY A 1 187 ? -23.781 14.383 12.597 1.00 86.75 187 GLY A O 1
ATOM 1337 N N . THR A 1 188 ? -24.664 12.475 11.795 1.00 91.00 188 THR A N 1
ATOM 1338 C CA . THR A 1 188 ? -23.508 12.086 10.964 1.00 91.00 188 THR A CA 1
ATOM 1339 C C . THR A 1 188 ? -23.847 11.874 9.488 1.00 91.00 188 THR A C 1
ATOM 1341 O O . THR A 1 188 ? -25.006 11.755 9.094 1.00 91.00 188 THR A O 1
ATOM 1344 N N . THR A 1 189 ? -22.813 11.839 8.649 1.00 91.12 189 THR A N 1
ATOM 1345 C CA . THR A 1 189 ? -22.890 11.577 7.205 1.00 91.12 189 THR A CA 1
ATOM 1346 C C . THR A 1 189 ? -21.938 10.451 6.811 1.00 91.12 189 THR A C 1
ATOM 1348 O O . THR A 1 189 ? -20.930 10.247 7.475 1.00 91.12 189 THR A O 1
ATOM 1351 N N . SER A 1 190 ? -22.206 9.725 5.720 1.00 87.75 190 SER A N 1
ATOM 1352 C CA . SER A 1 190 ? -21.269 8.699 5.223 1.00 87.75 190 SER A CA 1
ATOM 1353 C C . SER A 1 190 ? -19.916 9.322 4.831 1.00 87.75 190 SER A C 1
ATOM 1355 O O . SER A 1 190 ? -19.928 10.359 4.161 1.00 87.75 190 SER A O 1
ATOM 1357 N N . PRO A 1 191 ? -18.756 8.720 5.179 1.00 89.94 191 PRO A N 1
ATOM 1358 C CA . PRO A 1 191 ? -18.561 7.390 5.780 1.00 89.94 191 PRO A CA 1
ATOM 1359 C C . PRO A 1 191 ? -18.357 7.412 7.317 1.00 89.94 191 PRO A C 1
ATOM 1361 O O . PRO A 1 191 ? -17.577 6.627 7.855 1.00 89.94 191 PRO A O 1
ATOM 1364 N N . TYR A 1 192 ? -18.974 8.362 8.027 1.00 92.81 192 TYR A N 1
ATOM 1365 C CA . TYR A 1 192 ? -18.778 8.613 9.461 1.00 92.81 192 TYR A CA 1
ATOM 1366 C C . TYR A 1 192 ? -19.845 7.981 10.380 1.00 92.81 192 TYR A C 1
ATOM 1368 O O . TYR A 1 192 ? -19.884 8.297 11.577 1.00 92.81 192 TYR A O 1
ATOM 1376 N N . ARG A 1 193 ? -20.701 7.070 9.891 1.00 95.12 193 ARG A N 1
ATOM 1377 C CA . ARG A 1 193 ? -21.484 6.215 10.802 1.00 95.12 193 ARG A CA 1
ATOM 1378 C C . ARG A 1 193 ? -20.558 5.233 11.516 1.00 95.12 193 ARG A C 1
ATOM 1380 O O . ARG A 1 193 ? -19.537 4.814 10.977 1.00 95.12 193 ARG A O 1
ATOM 1387 N N . LEU A 1 194 ? -20.928 4.821 12.727 1.00 95.12 194 LEU A N 1
ATOM 1388 C CA . LEU A 1 194 ? -20.062 3.985 13.566 1.00 95.12 194 LEU A CA 1
ATOM 1389 C C . LEU A 1 194 ? -19.690 2.647 12.896 1.00 95.12 194 LEU A C 1
ATOM 1391 O O . LEU A 1 194 ? -18.552 2.199 13.020 1.00 95.12 194 LEU A O 1
ATOM 1395 N N . ASN A 1 195 ? -20.621 2.048 12.147 1.00 96.19 195 ASN A N 1
ATOM 1396 C CA . ASN A 1 195 ? -20.381 0.821 11.390 1.00 96.19 195 ASN A CA 1
ATOM 1397 C C . ASN A 1 195 ? -19.457 1.060 10.177 1.00 96.19 195 ASN A C 1
ATOM 1399 O O . ASN A 1 195 ? -18.494 0.322 9.989 1.00 96.19 195 ASN A O 1
ATOM 1403 N N . GLU A 1 196 ? -19.683 2.139 9.420 1.00 94.69 196 GLU A N 1
ATOM 1404 C CA . GLU A 1 196 ? -18.890 2.518 8.242 1.00 94.69 196 GLU A CA 1
ATOM 1405 C C . GLU A 1 196 ? -17.423 2.784 8.617 1.00 94.69 196 GLU A C 1
ATOM 1407 O O . GLU A 1 196 ? -16.514 2.321 7.926 1.00 94.69 196 GLU A O 1
ATOM 1412 N N . ILE A 1 197 ? -17.172 3.472 9.739 1.00 94.50 197 ILE A N 1
ATOM 1413 C CA . ILE A 1 197 ? -15.807 3.713 10.234 1.00 94.50 197 ILE A CA 1
ATOM 1414 C C . ILE A 1 197 ? -15.138 2.387 10.631 1.00 94.50 197 ILE A C 1
ATOM 1416 O O . ILE A 1 197 ? -13.973 2.173 10.302 1.00 94.50 197 ILE A O 1
ATOM 1420 N N . VAL A 1 198 ? -15.859 1.481 11.303 1.00 94.25 198 VAL A N 1
ATOM 1421 C CA . VAL A 1 198 ? -15.328 0.172 11.725 1.00 94.25 198 VAL A CA 1
ATOM 1422 C C . VAL A 1 198 ? -15.027 -0.742 10.531 1.00 94.25 198 VAL A C 1
ATOM 1424 O O . VAL A 1 198 ? -13.999 -1.416 10.541 1.00 94.25 198 VAL A O 1
ATOM 1427 N N . GLU A 1 199 ? -15.855 -0.737 9.486 1.00 90.06 199 GLU A N 1
ATOM 1428 C CA . GLU A 1 199 ? -15.627 -1.526 8.266 1.00 90.06 199 GLU A CA 1
ATOM 1429 C C . GLU A 1 199 ? -14.404 -1.025 7.484 1.00 90.06 199 GLU A C 1
ATOM 1431 O O . GLU A 1 199 ? -13.515 -1.803 7.129 1.00 90.06 199 GLU A O 1
ATOM 1436 N N . ASN A 1 200 ? -14.291 0.296 7.309 1.00 83.62 200 ASN A N 1
ATOM 1437 C CA . ASN A 1 200 ? -13.118 0.913 6.688 1.00 83.62 200 ASN A CA 1
ATOM 1438 C C . ASN A 1 200 ? -11.839 0.692 7.515 1.00 83.62 200 ASN A C 1
ATOM 1440 O O . ASN A 1 200 ? -10.775 0.440 6.947 1.00 83.62 200 ASN A O 1
ATOM 1444 N N . ALA A 1 201 ? -11.929 0.741 8.848 1.00 85.00 201 ALA A N 1
ATOM 1445 C CA . ALA A 1 201 ? -10.806 0.445 9.733 1.00 85.00 201 ALA A CA 1
ATOM 1446 C C . ALA A 1 201 ? -10.380 -1.028 9.655 1.00 85.00 201 ALA A C 1
ATOM 1448 O O . ALA A 1 201 ? -9.185 -1.303 9.594 1.00 85.00 201 ALA A O 1
ATOM 1449 N N . ALA A 1 202 ? -11.323 -1.972 9.589 1.00 83.56 202 ALA A N 1
ATOM 1450 C CA . ALA A 1 202 ? -11.016 -3.389 9.412 1.00 83.56 202 ALA A CA 1
ATOM 1451 C C . ALA A 1 202 ? -10.197 -3.638 8.133 1.00 83.56 202 ALA A C 1
ATOM 1453 O O . ALA A 1 202 ? -9.141 -4.274 8.188 1.00 83.56 202 ALA A O 1
ATOM 1454 N N . ALA A 1 203 ? -10.629 -3.062 7.005 1.00 76.06 203 ALA A N 1
ATOM 1455 C CA . ALA A 1 203 ? -9.911 -3.145 5.733 1.00 76.06 203 ALA A CA 1
ATOM 1456 C C . ALA A 1 203 ? -8.522 -2.479 5.796 1.00 76.06 203 ALA A C 1
ATOM 1458 O O . ALA A 1 203 ? -7.533 -3.064 5.353 1.00 76.06 203 ALA A O 1
ATOM 1459 N N . ALA A 1 204 ? -8.417 -1.285 6.393 1.00 73.56 204 ALA A N 1
ATOM 1460 C CA . ALA A 1 204 ? -7.147 -0.570 6.549 1.00 73.56 204 ALA A CA 1
ATOM 1461 C C . ALA A 1 204 ? -6.148 -1.292 7.475 1.00 73.56 204 ALA A C 1
ATOM 1463 O O . ALA A 1 204 ? -4.938 -1.188 7.274 1.00 73.56 204 ALA A O 1
ATOM 1464 N N . LEU A 1 205 ? -6.642 -2.044 8.466 1.00 75.94 205 LEU A N 1
ATOM 1465 C CA . LEU A 1 205 ? -5.827 -2.840 9.387 1.00 75.94 205 LEU A CA 1
ATOM 1466 C C . LEU A 1 205 ? -5.481 -4.245 8.853 1.00 75.94 205 LEU A C 1
ATOM 1468 O O . LEU A 1 205 ? -4.689 -4.937 9.495 1.00 75.94 205 LEU A O 1
ATOM 1472 N N . GLY A 1 206 ? -6.017 -4.656 7.696 1.00 70.31 206 GLY A N 1
ATOM 1473 C CA . GLY A 1 206 ? -5.710 -5.936 7.039 1.00 70.31 206 GLY A CA 1
ATOM 1474 C C . GLY A 1 206 ? -6.625 -7.115 7.408 1.00 70.31 206 GLY A C 1
ATOM 1475 O O . GLY A 1 206 ? -6.252 -8.269 7.175 1.00 70.31 206 GLY A O 1
ATOM 1476 N N . TYR A 1 207 ? -7.807 -6.860 7.979 1.00 76.06 207 TYR A N 1
ATOM 1477 C CA . TYR A 1 207 ? -8.813 -7.892 8.254 1.00 76.06 207 TYR A CA 1
ATOM 1478 C C . TYR A 1 207 ? -9.728 -8.084 7.037 1.00 76.06 207 TYR A C 1
ATOM 1480 O O . TYR A 1 207 ? -10.651 -7.306 6.790 1.00 76.06 207 TYR A O 1
ATOM 1488 N N . ASN A 1 208 ? -9.468 -9.138 6.265 1.00 64.19 208 ASN A N 1
ATOM 1489 C CA . ASN A 1 208 ? -10.239 -9.458 5.063 1.00 64.19 208 ASN A CA 1
ATOM 1490 C C . ASN A 1 208 ? -11.687 -9.858 5.396 1.00 64.19 208 ASN A C 1
ATOM 1492 O O . ASN A 1 208 ? -11.927 -10.629 6.322 1.00 64.19 208 ASN A O 1
ATOM 1496 N N . ALA A 1 209 ? -12.635 -9.404 4.568 1.00 75.69 209 ALA A N 1
ATOM 1497 C CA . ALA A 1 209 ? -14.041 -9.823 4.591 1.00 75.69 209 ALA A CA 1
ATOM 1498 C C . ALA A 1 209 ? -14.757 -9.656 5.954 1.00 75.69 209 ALA A C 1
ATOM 1500 O O . ALA A 1 209 ? -15.617 -10.459 6.325 1.00 75.69 209 ALA A O 1
ATOM 1501 N N . ILE A 1 210 ? -14.431 -8.584 6.680 1.00 89.00 210 ILE A N 1
ATOM 1502 C CA . ILE A 1 210 ? -15.342 -8.024 7.683 1.00 89.00 210 ILE A CA 1
ATOM 1503 C C . ILE A 1 210 ? -16.469 -7.297 6.945 1.00 89.00 210 ILE A C 1
ATOM 1505 O O . ILE A 1 210 ? -16.200 -6.556 6.005 1.00 89.00 210 ILE A O 1
ATOM 1509 N N . THR A 1 211 ? -17.712 -7.515 7.369 1.00 93.44 211 THR A N 1
ATOM 1510 C CA . THR A 1 211 ? -18.903 -6.810 6.862 1.00 93.44 211 THR A CA 1
ATOM 1511 C C . THR A 1 211 ? -19.691 -6.226 8.026 1.00 93.44 211 THR A C 1
ATOM 1513 O O . THR A 1 211 ? -19.764 -6.855 9.089 1.00 93.44 211 THR A O 1
ATOM 1516 N N . THR A 1 212 ? -20.284 -5.042 7.857 1.00 96.81 212 THR A N 1
ATOM 1517 C CA . THR A 1 212 ? -21.114 -4.426 8.902 1.00 96.81 212 THR A CA 1
ATOM 1518 C C . THR A 1 212 ? -22.564 -4.231 8.470 1.00 96.81 212 THR A C 1
ATOM 1520 O O . THR A 1 212 ? -22.871 -4.025 7.300 1.00 96.81 212 THR A O 1
ATOM 1523 N N . VAL A 1 213 ? -23.471 -4.303 9.443 1.00 97.69 213 VAL A N 1
ATOM 1524 C CA . VAL A 1 213 ? -24.904 -4.022 9.276 1.00 97.69 213 VAL A CA 1
ATOM 1525 C C . VAL A 1 213 ? -25.306 -2.959 10.293 1.00 97.69 213 VAL A C 1
ATOM 1527 O O . VAL A 1 213 ? -24.869 -3.027 11.443 1.00 97.69 213 VAL A O 1
ATOM 1530 N N . ASN A 1 214 ? -26.118 -1.981 9.885 1.00 97.75 214 ASN A N 1
ATOM 1531 C CA . ASN A 1 214 ? -26.614 -0.911 10.752 1.00 97.75 214 ASN A CA 1
ATOM 1532 C C . ASN A 1 214 ? -28.134 -1.032 10.948 1.00 97.75 214 ASN A C 1
ATOM 1534 O O . ASN A 1 214 ? -28.914 -0.579 10.114 1.00 97.75 214 ASN A O 1
ATOM 1538 N N . ASN A 1 215 ? -28.521 -1.615 12.082 1.00 97.50 215 ASN A N 1
ATOM 1539 C CA . ASN A 1 215 ? -29.885 -1.707 12.601 1.00 97.50 215 ASN A CA 1
ATOM 1540 C C . ASN A 1 215 ? -30.099 -0.639 13.693 1.00 97.50 215 ASN A C 1
ATOM 1542 O O . ASN A 1 215 ? -30.484 -0.922 14.831 1.00 97.50 215 ASN A O 1
ATOM 1546 N N . GLY A 1 216 ? -29.756 0.608 13.375 1.00 97.12 216 GLY A N 1
ATOM 1547 C CA . GLY A 1 216 ? -30.044 1.759 14.219 1.00 97.12 216 GLY A CA 1
ATOM 1548 C C . GLY A 1 216 ? -31.461 2.284 13.993 1.00 97.12 216 GLY A C 1
ATOM 1549 O O . GLY A 1 216 ? -31.855 2.555 12.861 1.00 97.12 216 GLY A O 1
ATOM 1550 N N . HIS A 1 217 ? -32.215 2.485 15.073 1.00 97.31 217 HIS A N 1
ATOM 1551 C CA . HIS A 1 217 ? -33.616 2.900 15.034 1.00 97.31 217 HIS A CA 1
ATOM 1552 C C . HIS A 1 217 ? -33.827 4.206 15.815 1.00 97.31 217 HIS A C 1
ATOM 1554 O O . HIS A 1 217 ? -33.931 4.224 17.044 1.00 97.31 217 HIS A O 1
ATOM 1560 N N . SER A 1 218 ? -33.895 5.327 15.096 1.00 93.81 218 SER A N 1
ATOM 1561 C CA . SER A 1 218 ? -34.047 6.661 15.685 1.00 93.81 218 SER A CA 1
ATOM 1562 C C . SER A 1 218 ? -35.315 6.788 16.538 1.00 93.81 218 SER A C 1
ATOM 1564 O O . SER A 1 218 ? -36.397 6.355 16.148 1.00 93.81 218 SER A O 1
ATOM 1566 N N . GLY A 1 219 ? -35.174 7.359 17.739 1.00 91.19 219 GLY A N 1
ATOM 1567 C CA . GLY A 1 219 ? -36.258 7.499 18.724 1.00 91.19 219 GLY A CA 1
ATOM 1568 C C . GLY A 1 219 ? -36.676 6.215 19.463 1.00 91.19 219 GLY A C 1
ATOM 1569 O O . GLY A 1 219 ? -37.401 6.307 20.452 1.00 91.19 219 GLY A O 1
ATOM 1570 N N . ALA A 1 220 ? -36.212 5.029 19.054 1.00 96.31 220 ALA A N 1
ATOM 1571 C CA . ALA A 1 220 ? -36.576 3.764 19.694 1.00 96.31 220 ALA A CA 1
ATOM 1572 C C . ALA A 1 220 ? -35.780 3.493 20.989 1.00 96.31 220 ALA A C 1
ATOM 1574 O O . ALA A 1 220 ? -34.664 3.979 21.172 1.00 96.31 220 ALA A O 1
ATOM 1575 N N . ASN A 1 221 ? -36.358 2.704 21.898 1.00 96.62 221 ASN A N 1
ATOM 1576 C CA . ASN A 1 221 ? -35.838 2.433 23.248 1.00 96.62 221 ASN A CA 1
ATOM 1577 C C . ASN A 1 221 ? -35.647 0.925 23.514 1.00 96.62 221 ASN A C 1
ATOM 1579 O O . ASN A 1 221 ? -36.057 0.095 22.701 1.00 96.62 221 ASN A O 1
ATOM 1583 N N . THR A 1 222 ? -35.061 0.534 24.654 1.00 97.94 222 THR A N 1
ATOM 1584 C CA . THR A 1 222 ? -34.797 -0.891 24.953 1.00 97.94 222 THR A CA 1
ATOM 1585 C C . THR A 1 222 ? -36.066 -1.745 25.081 1.00 97.94 222 THR A C 1
ATOM 1587 O O . THR A 1 222 ? -35.995 -2.965 24.926 1.00 97.94 222 THR A O 1
ATOM 1590 N N . GLN A 1 223 ? -37.248 -1.149 25.300 1.00 97.44 223 GLN A N 1
ATOM 1591 C CA . GLN A 1 223 ? -38.519 -1.881 25.200 1.00 97.44 223 GLN A CA 1
ATOM 1592 C C . GLN A 1 223 ? -38.808 -2.261 23.744 1.00 97.44 223 GLN A C 1
ATOM 1594 O O . GLN A 1 223 ? -39.118 -3.415 23.467 1.00 97.44 223 GLN A O 1
ATOM 1599 N N . SER A 1 224 ? -38.655 -1.301 22.829 1.00 97.62 224 SER A N 1
ATOM 1600 C CA . SER A 1 224 ? -38.840 -1.485 21.385 1.00 97.62 224 SER A CA 1
ATOM 1601 C C . SER A 1 224 ? -37.829 -2.481 20.811 1.00 97.62 224 SER A C 1
ATOM 1603 O O . SER A 1 224 ? -38.185 -3.313 19.979 1.00 97.62 224 SER A O 1
ATOM 1605 N N . TRP A 1 225 ? -36.583 -2.450 21.299 1.00 98.25 225 TRP A N 1
ATOM 1606 C CA . TRP A 1 225 ? -35.560 -3.441 20.954 1.00 98.25 225 TRP A CA 1
ATOM 1607 C C . TRP A 1 225 ? -36.028 -4.863 21.276 1.00 98.25 225 TRP A C 1
ATOM 1609 O O . TRP A 1 225 ? -36.132 -5.686 20.369 1.00 98.25 225 TRP A O 1
ATOM 1619 N N . ASN A 1 226 ? -36.399 -5.117 22.536 1.00 98.19 226 ASN A N 1
ATOM 1620 C CA . ASN A 1 226 ? -36.862 -6.426 23.004 1.00 98.19 226 ASN A CA 1
ATOM 1621 C C . ASN A 1 226 ? -38.109 -6.946 22.270 1.00 98.19 226 ASN A C 1
ATOM 1623 O O . ASN A 1 226 ? -38.237 -8.153 22.088 1.00 98.19 226 ASN A O 1
ATOM 1627 N N . THR A 1 227 ? -39.044 -6.069 21.886 1.00 97.44 227 THR A N 1
ATOM 1628 C CA . THR A 1 227 ? -40.333 -6.483 21.301 1.00 97.44 227 THR A CA 1
ATOM 1629 C C . THR A 1 227 ? -40.372 -6.491 19.776 1.00 97.44 227 THR A C 1
ATOM 1631 O O . THR A 1 227 ? -41.238 -7.157 19.216 1.00 97.44 227 THR A O 1
ATOM 1634 N N . THR A 1 228 ? -39.488 -5.744 19.106 1.00 97.62 228 THR A N 1
ATOM 1635 C CA . THR A 1 228 ? -39.603 -5.459 17.662 1.00 97.62 228 THR A CA 1
ATOM 1636 C C . THR A 1 228 ? -38.322 -5.776 16.892 1.00 97.62 228 THR A C 1
ATOM 1638 O O . THR A 1 228 ? -38.381 -6.454 15.870 1.00 97.62 228 THR A O 1
ATOM 1641 N N . TYR A 1 229 ? -37.161 -5.309 17.367 1.00 98.12 229 TYR A N 1
ATOM 1642 C CA . TYR A 1 229 ? -35.939 -5.273 16.547 1.00 98.12 229 TYR A CA 1
ATOM 1643 C C . TYR A 1 229 ? -34.963 -6.431 16.817 1.00 98.12 229 TYR A C 1
ATOM 1645 O O . TYR A 1 229 ? -34.354 -6.947 15.882 1.00 98.12 229 TYR A O 1
ATOM 1653 N N . LEU A 1 230 ? -34.883 -6.924 18.060 1.00 98.00 230 LEU A N 1
ATOM 1654 C CA . LEU A 1 230 ? -33.923 -7.955 18.480 1.00 98.00 230 LEU A CA 1
ATOM 1655 C C . LEU A 1 230 ? -34.035 -9.275 17.693 1.00 98.00 230 LEU A C 1
ATOM 1657 O O . LEU A 1 230 ? -33.037 -9.961 17.470 1.00 98.00 230 LEU A O 1
ATOM 1661 N N . ALA A 1 231 ? -35.238 -9.635 17.241 1.00 97.19 231 ALA A N 1
ATOM 1662 C CA . ALA A 1 231 ? -35.439 -10.805 16.386 1.00 97.19 231 ALA A CA 1
ATOM 1663 C C . ALA A 1 231 ? -34.787 -10.629 14.998 1.00 97.19 231 ALA A C 1
ATOM 1665 O O . ALA A 1 231 ? -34.206 -11.578 14.470 1.00 97.19 231 ALA A O 1
ATOM 1666 N N . GLY A 1 232 ? -34.830 -9.412 14.443 1.00 97.38 232 GLY A N 1
ATOM 1667 C CA . GLY A 1 232 ? -34.134 -9.046 13.208 1.00 97.38 232 GLY A CA 1
ATOM 1668 C C . GLY A 1 232 ? -32.616 -9.072 13.386 1.00 97.38 232 GLY A C 1
ATOM 1669 O O . GLY A 1 232 ? -31.926 -9.742 12.619 1.00 97.38 232 GLY A O 1
ATOM 1670 N N . ASP A 1 233 ? -32.110 -8.451 14.456 1.00 97.75 233 ASP A N 1
ATOM 1671 C CA . ASP A 1 233 ? -30.677 -8.422 14.796 1.00 97.75 233 ASP A CA 1
ATOM 1672 C C . ASP A 1 233 ? -30.050 -9.821 14.887 1.00 97.75 233 ASP A C 1
ATOM 1674 O O . ASP A 1 233 ? -28.934 -10.051 14.420 1.00 97.75 233 ASP A O 1
ATOM 1678 N N . LEU A 1 234 ? -30.776 -10.780 15.471 1.00 97.12 234 LEU A N 1
ATOM 1679 C CA . LEU A 1 234 ? -30.331 -12.171 15.572 1.00 97.12 234 LEU A CA 1
ATOM 1680 C C . LEU A 1 234 ? -30.461 -12.933 14.242 1.00 97.12 234 LEU A C 1
ATOM 1682 O O . LEU A 1 234 ? -29.660 -13.836 13.983 1.00 97.12 234 LEU A O 1
ATOM 1686 N N . SER A 1 235 ? -31.428 -12.572 13.389 1.00 96.81 235 SER A N 1
ATOM 1687 C CA . SER A 1 235 ? -31.618 -13.188 12.065 1.00 96.81 235 SER A CA 1
ATOM 1688 C C . SER A 1 235 ? -30.493 -12.859 11.076 1.00 96.81 235 SER A C 1
ATOM 1690 O O . SER A 1 235 ? -30.161 -13.688 10.232 1.00 96.81 235 SER A O 1
ATOM 1692 N N . GLU A 1 236 ? -29.820 -11.716 11.254 1.00 96.69 236 GLU A N 1
ATOM 1693 C CA . GLU A 1 236 ? -28.627 -11.331 10.489 1.00 96.69 236 GLU A CA 1
ATOM 1694 C C . GLU A 1 236 ? -27.433 -12.287 10.682 1.00 96.69 236 GLU A C 1
ATOM 1696 O O . GLU A 1 236 ? -26.485 -12.247 9.894 1.00 96.69 236 GLU A O 1
ATOM 1701 N N . ASN A 1 237 ? -27.462 -13.159 11.699 1.00 95.62 237 ASN A N 1
ATOM 1702 C CA . ASN A 1 237 ? -26.365 -14.057 12.077 1.00 95.62 237 ASN A CA 1
ATOM 1703 C C . ASN A 1 237 ? -25.024 -13.310 12.337 1.00 95.62 237 ASN A C 1
ATOM 1705 O O . ASN A 1 237 ? -24.035 -13.566 11.642 1.00 95.62 237 ASN A O 1
ATOM 1709 N N . PRO A 1 238 ? -24.965 -12.386 13.320 1.00 97.69 238 PRO A N 1
ATOM 1710 C CA . PRO A 1 238 ? -23.711 -11.756 13.738 1.00 97.69 238 PRO A CA 1
ATOM 1711 C C . PRO A 1 238 ? -22.690 -12.746 14.324 1.00 97.69 238 PRO A C 1
ATOM 1713 O O . PRO A 1 238 ? -23.052 -13.713 14.994 1.00 97.69 238 PRO A O 1
ATOM 1716 N N . ASP A 1 239 ? -21.404 -12.435 14.144 1.00 97.81 239 ASP A N 1
ATOM 1717 C CA . ASP A 1 239 ? -20.289 -12.982 14.938 1.00 97.81 239 ASP A CA 1
ATOM 1718 C C . ASP A 1 239 ? -19.960 -12.075 16.136 1.00 97.81 239 ASP A C 1
ATOM 1720 O O . ASP A 1 239 ? -19.569 -12.537 17.213 1.00 97.81 239 ASP A O 1
ATOM 1724 N N . LEU A 1 240 ? -20.154 -10.768 15.940 1.00 98.44 240 LEU A N 1
ATOM 1725 C CA . LEU A 1 240 ? -20.142 -9.735 16.966 1.00 98.44 240 LEU A CA 1
ATOM 1726 C C . LEU A 1 240 ? -21.421 -8.904 16.842 1.00 98.44 240 LEU A C 1
ATOM 1728 O O . LEU A 1 240 ? -21.753 -8.434 15.754 1.00 98.44 240 LEU A O 1
ATOM 1732 N N . MET A 1 241 ? -22.104 -8.676 17.962 1.00 98.38 241 MET A N 1
ATOM 1733 C CA . MET A 1 241 ? -23.216 -7.729 18.026 1.00 98.38 241 MET A CA 1
ATOM 1734 C C . MET A 1 241 ? -22.849 -6.531 18.907 1.00 98.38 241 MET A C 1
ATOM 1736 O O . MET A 1 241 ? -22.549 -6.697 20.092 1.00 98.38 241 MET A O 1
ATOM 1740 N N . VAL A 1 242 ? -22.855 -5.335 18.315 1.00 98.62 242 VAL A N 1
ATOM 1741 C CA . VAL A 1 242 ? -22.587 -4.049 18.972 1.00 98.62 242 VAL A CA 1
ATOM 1742 C C . VAL A 1 242 ? -23.924 -3.409 19.333 1.00 98.62 242 VAL A C 1
ATOM 1744 O O . VAL A 1 242 ? -24.675 -3.006 18.450 1.00 98.62 242 VAL A O 1
ATOM 1747 N N . CYS A 1 243 ? -24.230 -3.335 20.625 1.00 98.25 243 CYS A N 1
ATOM 1748 C CA . CYS A 1 243 ? -25.521 -2.891 21.148 1.00 98.25 243 CYS A CA 1
ATOM 1749 C C . CYS A 1 243 ? -25.404 -1.466 21.706 1.00 98.25 243 CYS A C 1
ATOM 1751 O O . CYS A 1 243 ? -24.725 -1.264 22.709 1.00 98.25 243 CYS A O 1
ATOM 1753 N N . GLY A 1 244 ? -26.059 -0.487 21.084 1.00 97.12 244 GLY A N 1
ATOM 1754 C CA . GLY A 1 244 ? -26.092 0.915 21.508 1.00 97.12 244 GLY A CA 1
ATOM 1755 C C . GLY A 1 244 ? -27.516 1.389 21.775 1.00 97.12 244 GLY A C 1
ATOM 1756 O O . GLY A 1 244 ? -28.038 2.219 21.035 1.00 97.12 244 GLY A O 1
ATOM 1757 N N . TRP A 1 245 ? -28.147 0.829 22.807 1.00 97.62 245 TRP A N 1
ATOM 1758 C CA . TRP A 1 245 ? -29.518 1.152 23.209 1.00 97.62 245 TRP A CA 1
ATOM 1759 C C . TRP A 1 245 ? -29.577 1.798 24.590 1.00 97.62 245 TRP A C 1
ATOM 1761 O O . TRP A 1 245 ? -28.824 1.424 25.491 1.00 97.62 245 TRP A O 1
ATOM 1771 N N . GLY A 1 246 ? -30.551 2.685 24.785 1.00 95.38 246 GLY A N 1
ATOM 1772 C CA . GLY A 1 246 ? -30.960 3.177 26.104 1.00 95.38 246 GLY A CA 1
ATOM 1773 C C . GLY A 1 246 ? -31.157 4.689 26.189 1.00 95.38 246 GLY A C 1
ATOM 1774 O O . GLY A 1 246 ? -31.553 5.181 27.245 1.00 95.38 246 GLY A O 1
ATOM 1775 N N . LEU A 1 247 ? -30.894 5.450 25.120 1.00 92.62 247 LEU A N 1
ATOM 1776 C CA . LEU A 1 247 ? -31.006 6.911 25.166 1.00 92.62 247 LEU A CA 1
ATOM 1777 C C . LEU A 1 247 ? -32.462 7.413 25.206 1.00 92.62 247 LEU A C 1
ATOM 1779 O O . LEU A 1 247 ? -32.726 8.541 25.614 1.00 92.62 247 LEU A O 1
ATOM 1783 N N . ASN A 1 248 ? -33.412 6.569 24.801 1.00 93.75 248 ASN A N 1
ATOM 1784 C CA . ASN A 1 248 ? -34.841 6.886 24.692 1.00 93.75 248 ASN A CA 1
ATOM 1785 C C . ASN A 1 248 ? -35.703 6.185 2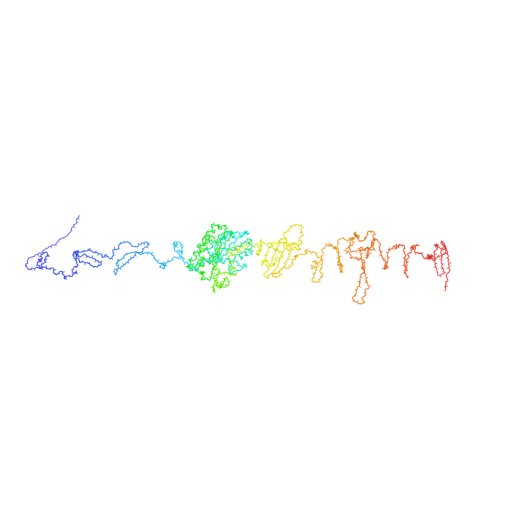5.763 1.00 93.75 248 ASN A C 1
ATOM 1787 O O . ASN A 1 248 ? -36.924 6.112 25.636 1.00 93.75 248 ASN A O 1
ATOM 1791 N N . ASP A 1 249 ? -35.070 5.618 26.792 1.00 94.94 249 ASP A N 1
ATOM 1792 C CA . ASP A 1 249 ? -35.742 4.946 27.909 1.00 94.94 249 ASP A CA 1
ATOM 1793 C C . ASP A 1 249 ? -36.171 5.858 29.084 1.00 94.94 249 ASP A C 1
ATOM 1795 O O . ASP A 1 249 ? -37.155 5.493 29.736 1.00 94.94 249 ASP A O 1
ATOM 1799 N N . PRO A 1 250 ? -35.520 7.009 29.383 1.00 94.06 250 PRO A N 1
ATOM 1800 C CA . PRO A 1 250 ? -35.956 7.892 30.465 1.00 94.06 250 PRO A CA 1
ATOM 1801 C C . PRO A 1 250 ? -37.366 8.462 30.302 1.00 94.06 250 PRO A C 1
ATOM 1803 O O . PRO A 1 250 ? -37.813 8.795 29.206 1.00 94.06 250 PRO A O 1
ATOM 1806 N N . THR A 1 251 ? -38.046 8.643 31.434 1.00 91.12 251 THR A N 1
ATOM 1807 C CA . THR A 1 251 ? -39.353 9.309 31.520 1.00 91.12 251 THR A CA 1
ATOM 1808 C C . THR A 1 251 ? -39.423 10.193 32.763 1.00 91.12 251 THR A C 1
ATOM 1810 O O . THR A 1 251 ? -38.901 9.825 33.817 1.00 91.12 251 THR A O 1
ATOM 1813 N N . GLY A 1 252 ? -40.125 11.327 32.670 1.00 87.94 252 GLY A N 1
ATOM 1814 C CA . GLY A 1 252 ? -40.261 12.304 33.763 1.00 87.94 252 GLY A CA 1
ATOM 1815 C C . GLY A 1 252 ? -41.122 11.876 34.955 1.00 87.94 252 GLY A C 1
ATOM 1816 O O . GLY A 1 252 ? -41.333 12.670 35.865 1.00 87.94 252 GLY A O 1
ATOM 1817 N N . VAL A 1 253 ? -41.640 10.644 34.950 1.00 89.25 253 VAL A N 1
ATOM 1818 C CA . VAL A 1 253 ? -42.402 10.050 36.066 1.00 89.25 253 VAL A CA 1
ATOM 1819 C C . VAL A 1 253 ? -41.468 9.358 37.073 1.00 89.25 253 VAL A C 1
ATOM 1821 O O . VAL A 1 253 ? -41.826 9.170 38.233 1.00 89.25 253 VAL A O 1
ATOM 1824 N N . ASN A 1 254 ? -40.261 8.998 36.635 1.00 92.19 254 ASN A N 1
ATOM 1825 C CA . ASN A 1 254 ? -39.296 8.187 37.368 1.00 92.19 254 ASN A CA 1
ATOM 1826 C C . ASN A 1 254 ? -38.035 8.991 37.707 1.00 92.19 254 ASN A C 1
ATOM 1828 O O . ASN A 1 254 ? -37.602 9.848 36.939 1.00 92.19 254 ASN A O 1
ATOM 1832 N N . THR A 1 255 ? -37.374 8.635 38.808 1.00 93.44 255 THR A N 1
ATOM 1833 C CA . THR A 1 255 ? -35.999 9.085 39.083 1.00 93.44 255 THR A CA 1
ATOM 1834 C C . THR A 1 255 ? -34.989 8.472 38.106 1.00 93.44 255 THR A C 1
ATOM 1836 O O . THR A 1 255 ? -35.242 7.425 37.506 1.00 93.44 255 THR A O 1
ATOM 1839 N N . ASP A 1 256 ? -33.802 9.081 38.005 1.00 90.06 256 ASP A N 1
ATOM 1840 C CA . ASP A 1 256 ? -32.652 8.557 37.248 1.00 90.06 256 ASP A CA 1
ATOM 1841 C C . ASP A 1 256 ? -32.380 7.071 37.522 1.00 90.06 256 ASP A C 1
ATOM 1843 O O . ASP A 1 256 ? -32.186 6.296 36.587 1.00 90.06 256 ASP A O 1
ATOM 1847 N N . GLN A 1 257 ? -32.400 6.666 38.799 1.00 94.19 257 GLN A N 1
ATOM 1848 C CA . GLN A 1 257 ? -32.151 5.282 39.201 1.00 94.19 257 GLN A CA 1
ATOM 1849 C C . GLN A 1 257 ? -33.280 4.355 38.739 1.00 94.19 257 GLN A C 1
ATOM 1851 O O . GLN A 1 257 ? -32.992 3.320 38.158 1.00 94.19 257 GLN A O 1
ATOM 1856 N N . GLN A 1 258 ? -34.552 4.740 38.893 1.00 95.25 258 GLN A N 1
ATOM 1857 C CA . GLN A 1 258 ? -35.686 3.923 38.432 1.00 95.25 258 GLN A CA 1
ATOM 1858 C C . GLN A 1 258 ? -35.720 3.778 36.903 1.00 95.25 258 GLN A C 1
ATOM 1860 O O . GLN A 1 258 ? -35.977 2.689 36.393 1.00 95.25 258 GLN A O 1
ATOM 1865 N N . ASN A 1 259 ? -35.432 4.854 36.159 1.00 95.62 259 ASN A N 1
ATOM 1866 C CA . ASN A 1 259 ? -35.274 4.778 34.706 1.00 95.62 259 ASN A CA 1
ATOM 1867 C C . ASN A 1 259 ? -34.099 3.855 34.340 1.00 95.62 259 ASN A C 1
ATOM 1869 O O . ASN A 1 259 ? -34.235 3.025 33.444 1.00 95.62 259 ASN A O 1
ATOM 1873 N N . ALA A 1 260 ? -32.972 3.937 35.055 1.00 95.62 260 ALA A N 1
ATOM 1874 C CA . ALA A 1 260 ? -31.829 3.058 34.831 1.00 95.62 260 ALA A CA 1
ATOM 1875 C C . ALA A 1 260 ? -32.126 1.586 35.155 1.00 95.62 260 ALA A C 1
ATOM 1877 O O . ALA A 1 260 ? -31.767 0.718 34.364 1.00 95.62 260 ALA A O 1
ATOM 1878 N N . ASP A 1 261 ? -32.815 1.297 36.259 1.00 95.88 261 ASP A N 1
ATOM 1879 C CA . ASP A 1 261 ? -33.204 -0.057 36.663 1.00 95.88 261 ASP A CA 1
ATOM 1880 C C . ASP A 1 261 ? -34.117 -0.706 35.610 1.00 95.88 261 ASP A C 1
ATOM 1882 O O . ASP A 1 261 ? -33.921 -1.868 35.250 1.00 95.88 261 ASP A O 1
ATOM 1886 N N . LEU A 1 262 ? -35.059 0.058 35.040 1.00 97.12 262 LEU A N 1
ATOM 1887 C CA . LEU A 1 262 ? -35.900 -0.384 33.922 1.00 97.12 262 LEU A CA 1
ATOM 1888 C C . LEU A 1 262 ? -35.078 -0.665 32.654 1.00 97.12 262 LEU A C 1
ATOM 1890 O O . LEU A 1 262 ? -35.256 -1.718 32.037 1.00 97.12 262 LEU A O 1
ATOM 1894 N N . THR A 1 263 ? -34.152 0.223 32.280 1.00 97.81 263 THR A N 1
ATOM 1895 C CA . THR A 1 263 ? -33.239 0.015 31.141 1.00 97.81 263 THR A CA 1
ATOM 1896 C C . THR A 1 263 ? -32.374 -1.232 31.344 1.00 97.81 263 THR A C 1
ATOM 1898 O O . THR A 1 263 ? -32.228 -2.050 30.437 1.00 97.81 263 THR A O 1
ATOM 1901 N N . VAL A 1 264 ? -31.836 -1.437 32.547 1.00 98.00 264 VAL A N 1
ATOM 1902 C CA . VAL A 1 264 ? -30.977 -2.579 32.898 1.00 98.00 264 VAL A CA 1
ATOM 1903 C C . VAL A 1 264 ? -31.780 -3.887 32.930 1.00 98.00 264 VAL A C 1
ATOM 1905 O O . VAL A 1 264 ? -31.302 -4.897 32.418 1.00 98.00 264 VAL A O 1
ATOM 1908 N N . ALA A 1 265 ? -33.025 -3.882 33.419 1.00 97.62 265 ALA A N 1
ATOM 1909 C CA . ALA A 1 265 ? -33.932 -5.034 33.354 1.00 97.62 265 ALA A CA 1
ATOM 1910 C C . ALA A 1 265 ? -34.327 -5.401 31.906 1.00 97.62 265 ALA A C 1
ATOM 1912 O O . ALA A 1 265 ? -34.422 -6.581 31.546 1.00 97.62 265 ALA A O 1
ATOM 1913 N N . ARG A 1 266 ? -34.492 -4.402 31.033 1.00 98.44 266 ARG A N 1
ATOM 1914 C CA . ARG A 1 266 ? -34.693 -4.608 29.590 1.00 98.44 266 ARG A CA 1
ATOM 1915 C C . ARG A 1 266 ? -33.428 -5.140 28.908 1.00 98.44 266 ARG A C 1
ATOM 1917 O O . ARG A 1 266 ? -33.541 -6.037 28.076 1.00 98.44 266 ARG A O 1
ATOM 1924 N N . TYR A 1 267 ? -32.232 -4.696 29.301 1.00 98.56 267 TYR A N 1
ATOM 1925 C CA . TYR A 1 267 ? -30.971 -5.315 28.867 1.00 98.56 267 TYR A CA 1
ATOM 1926 C C . TYR A 1 267 ? -30.821 -6.758 29.368 1.00 98.56 267 TYR A C 1
ATOM 1928 O O . TYR A 1 267 ? -30.363 -7.603 28.609 1.00 98.56 267 TYR A O 1
ATOM 1936 N N . VAL A 1 268 ? -31.248 -7.082 30.594 1.00 98.56 268 VAL A N 1
ATOM 1937 C CA . VAL A 1 268 ? -31.314 -8.470 31.094 1.00 98.56 268 VAL A CA 1
ATOM 1938 C C . VAL A 1 268 ? -32.212 -9.332 30.201 1.00 98.56 268 VAL A C 1
ATOM 1940 O O . VAL A 1 268 ? -31.816 -10.436 29.830 1.00 98.56 268 VAL A O 1
ATOM 1943 N N . THR A 1 269 ? -33.375 -8.819 29.793 1.00 98.38 269 THR A N 1
ATOM 1944 C CA . THR A 1 269 ? -34.296 -9.516 28.873 1.00 98.38 269 THR A CA 1
ATOM 1945 C C . THR A 1 269 ? -33.649 -9.752 27.502 1.00 98.38 269 THR A C 1
ATOM 1947 O O . THR A 1 269 ? -33.655 -10.881 26.998 1.00 98.38 269 THR A O 1
ATOM 1950 N N . ALA A 1 270 ? -33.003 -8.726 26.942 1.00 98.38 270 ALA A N 1
ATOM 1951 C CA . ALA A 1 270 ? -32.319 -8.816 25.656 1.00 98.38 270 ALA A CA 1
ATOM 1952 C C . ALA A 1 270 ? -31.151 -9.810 25.719 1.00 98.38 270 ALA A C 1
ATOM 1954 O O . ALA A 1 270 ? -31.107 -10.768 24.953 1.00 98.38 270 ALA A O 1
ATOM 1955 N N . LEU A 1 271 ? -30.237 -9.644 26.679 1.00 98.44 271 LEU A N 1
ATOM 1956 C CA . LEU A 1 271 ? -29.050 -10.487 26.849 1.00 98.44 271 LEU A CA 1
ATOM 1957 C C . LEU A 1 271 ? -29.403 -11.944 27.183 1.00 98.44 271 LEU A C 1
ATOM 1959 O O . LEU A 1 271 ? -28.701 -12.843 26.724 1.00 98.44 271 LEU A O 1
ATOM 1963 N N . THR A 1 272 ? -30.505 -12.198 27.898 1.00 98.31 272 THR A N 1
ATOM 1964 C CA . THR A 1 272 ? -31.043 -13.557 28.100 1.00 98.31 272 THR A CA 1
ATOM 1965 C C . THR A 1 272 ? -31.490 -14.169 26.774 1.00 98.31 272 THR A C 1
ATOM 1967 O O . THR A 1 272 ? -31.075 -15.277 26.441 1.00 98.31 272 THR A O 1
ATOM 1970 N N . THR A 1 273 ? -32.271 -13.430 25.981 1.00 98.19 273 THR A N 1
ATOM 1971 C CA . THR A 1 273 ? -32.751 -13.872 24.659 1.00 98.19 273 THR A CA 1
ATOM 1972 C C . THR A 1 273 ? -31.583 -14.138 23.703 1.00 98.19 273 THR A C 1
ATOM 1974 O O . THR A 1 273 ? -31.513 -15.193 23.072 1.00 98.19 273 THR A O 1
ATOM 1977 N N . ILE A 1 274 ? -30.602 -13.231 23.665 1.00 98.19 274 ILE A N 1
ATOM 1978 C CA . ILE A 1 274 ? -29.379 -13.366 22.866 1.00 98.19 274 ILE A CA 1
ATOM 1979 C C . ILE A 1 274 ? -28.576 -14.594 23.301 1.00 98.19 274 ILE A C 1
ATOM 1981 O O . ILE A 1 274 ? -28.133 -15.358 22.449 1.00 98.19 274 ILE A O 1
ATOM 1985 N N . ARG A 1 275 ? -28.383 -14.816 24.608 1.00 97.56 275 ARG A N 1
ATOM 1986 C CA . ARG A 1 275 ? -27.573 -15.937 25.114 1.00 97.56 275 ARG A CA 1
ATOM 1987 C C . ARG A 1 275 ? -28.282 -17.290 25.047 1.00 97.56 275 ARG A C 1
ATOM 1989 O O . ARG A 1 275 ? -27.591 -18.301 24.948 1.00 97.56 275 ARG A O 1
ATOM 1996 N N . ALA A 1 276 ? -29.614 -17.312 25.001 1.00 97.00 276 ALA A N 1
ATOM 1997 C CA . ALA A 1 276 ? -30.392 -18.493 24.630 1.00 97.00 276 ALA A CA 1
ATOM 1998 C C . ALA A 1 276 ? -30.247 -18.836 23.132 1.00 97.00 276 ALA A C 1
ATOM 2000 O O . ALA A 1 276 ? -30.183 -20.011 22.780 1.00 97.00 276 ALA A O 1
ATOM 2001 N N . ALA A 1 277 ? -30.146 -17.829 22.255 1.00 96.50 277 ALA A N 1
ATOM 2002 C CA . ALA A 1 277 ? -29.953 -18.023 20.816 1.00 96.50 277 ALA A CA 1
ATOM 2003 C C . ALA A 1 277 ? -28.488 -18.300 20.409 1.00 96.50 277 ALA A C 1
ATOM 2005 O O . ALA A 1 277 ? -28.246 -19.019 19.438 1.00 96.50 277 ALA A O 1
ATOM 2006 N N . ARG A 1 278 ? -27.507 -17.709 21.110 1.00 96.69 278 ARG A N 1
ATOM 2007 C CA . ARG A 1 278 ? -26.063 -17.794 20.824 1.00 96.69 278 ARG A CA 1
ATOM 2008 C C . ARG A 1 278 ? -25.223 -17.796 22.101 1.00 96.69 278 ARG A C 1
ATOM 2010 O O . ARG A 1 278 ? -25.089 -16.782 22.794 1.00 96.69 278 ARG A O 1
ATOM 2017 N N . THR A 1 279 ? -24.562 -18.920 22.364 1.00 96.50 279 THR A N 1
ATOM 2018 C CA . THR A 1 279 ? -23.587 -19.045 23.458 1.00 96.50 279 THR A CA 1
ATOM 2019 C C . THR A 1 279 ? -22.386 -18.097 23.264 1.00 96.50 279 THR A C 1
ATOM 2021 O O . THR A 1 279 ? -22.106 -17.677 22.136 1.00 96.50 279 THR A O 1
ATOM 2024 N N . PRO A 1 280 ? -21.614 -17.777 24.324 1.00 95.56 280 PRO A N 1
ATOM 2025 C CA . PRO A 1 280 ? -20.399 -16.964 24.199 1.00 95.56 280 PRO A CA 1
ATOM 2026 C C . PRO A 1 280 ? -19.359 -17.531 23.219 1.00 95.56 280 PRO A C 1
ATOM 2028 O O . PRO A 1 280 ? -18.620 -16.758 22.618 1.00 95.56 280 PRO A O 1
ATOM 2031 N N . ALA A 1 281 ? -19.332 -18.854 23.017 1.00 94.31 281 ALA A N 1
ATOM 2032 C CA . ALA A 1 281 ? -18.461 -19.538 22.057 1.00 94.31 281 ALA A CA 1
ATOM 2033 C C . ALA A 1 281 ? -18.934 -19.431 20.589 1.00 94.31 281 ALA A C 1
ATOM 2035 O O . ALA A 1 281 ? -18.195 -19.807 19.685 1.00 94.31 281 ALA A O 1
ATOM 2036 N N . GLN A 1 282 ? -20.152 -18.934 20.342 1.00 95.69 282 GLN A N 1
ATOM 2037 C CA . GLN A 1 282 ? -20.713 -18.734 18.998 1.00 95.69 282 GLN A CA 1
ATOM 2038 C C . GLN A 1 282 ? -20.792 -17.260 18.589 1.00 95.69 282 GLN A C 1
ATOM 2040 O O . GLN A 1 282 ? -20.821 -16.977 17.397 1.00 95.69 282 GLN A O 1
ATOM 2045 N N . MET A 1 283 ? -20.892 -16.334 19.549 1.00 97.38 283 MET A N 1
ATOM 2046 C CA . MET A 1 283 ? -21.055 -14.907 19.264 1.00 97.38 283 MET A CA 1
ATOM 2047 C C . MET A 1 283 ? -20.561 -14.037 20.425 1.00 97.38 283 MET A C 1
ATOM 2049 O O . MET A 1 283 ? -21.025 -14.172 21.568 1.00 97.38 283 MET A O 1
ATOM 2053 N N . SER A 1 284 ? -19.668 -13.095 20.126 1.00 98.50 284 SER A N 1
ATOM 2054 C CA . SER A 1 284 ? -19.283 -12.039 21.065 1.00 98.50 284 SER A CA 1
ATOM 2055 C C . SER A 1 284 ? -20.337 -10.928 21.088 1.00 98.50 284 SER A C 1
ATOM 2057 O O . SER A 1 284 ? -21.033 -10.671 20.107 1.00 98.50 284 SER A O 1
ATOM 2059 N N . ILE A 1 285 ? -20.461 -10.255 22.228 1.00 98.56 285 ILE A N 1
ATOM 2060 C CA . ILE A 1 285 ? -21.341 -9.095 22.395 1.00 98.56 285 ILE A CA 1
ATOM 2061 C C . ILE A 1 285 ? -20.479 -7.947 22.906 1.00 98.56 285 ILE A C 1
ATOM 2063 O O . ILE A 1 285 ? -19.650 -8.141 23.800 1.00 98.56 285 ILE A O 1
ATOM 2067 N N . LEU A 1 286 ? -20.708 -6.759 22.360 1.00 98.31 286 LEU A N 1
ATOM 2068 C CA . LEU A 1 286 ? -20.174 -5.508 22.870 1.00 98.31 286 LEU A CA 1
ATOM 2069 C C . LEU A 1 286 ? -21.343 -4.552 23.114 1.00 98.31 286 LEU A C 1
ATOM 2071 O O . LEU A 1 286 ? -22.189 -4.372 22.245 1.00 98.31 286 LEU A O 1
ATOM 2075 N N . VAL A 1 287 ? -21.410 -3.949 24.294 1.00 98.12 287 VAL A N 1
ATOM 2076 C CA . VAL A 1 287 ? -22.447 -2.982 24.665 1.00 98.12 287 VAL A CA 1
ATOM 2077 C C . VAL A 1 287 ? -21.809 -1.603 24.786 1.00 98.12 287 VAL A C 1
ATOM 2079 O O . VAL A 1 287 ? -20.808 -1.423 25.476 1.00 98.12 287 VAL A O 1
ATOM 2082 N N . LEU A 1 288 ? -22.396 -0.616 24.122 1.00 97.19 288 LEU A N 1
ATOM 2083 C CA . LEU A 1 288 ? -22.121 0.792 24.351 1.00 97.19 288 LEU A CA 1
ATOM 2084 C C . LEU A 1 288 ? -23.116 1.273 25.408 1.00 97.19 288 LEU A C 1
ATOM 2086 O O . LEU A 1 288 ? -24.327 1.188 25.199 1.00 97.19 288 LEU A O 1
ATOM 2090 N N . VAL A 1 289 ? -22.629 1.796 26.535 1.00 94.88 289 VAL A N 1
ATOM 2091 C CA . VAL A 1 289 ? -23.493 2.573 27.441 1.00 94.88 289 VAL A CA 1
ATOM 2092 C C . VAL A 1 289 ? -24.101 3.737 26.632 1.00 94.88 289 VAL A C 1
ATOM 2094 O O . VAL A 1 289 ? -23.380 4.294 25.797 1.00 94.88 289 VAL A O 1
ATOM 2097 N N . PRO A 1 290 ? -25.373 4.138 26.843 1.00 92.25 290 PRO A N 1
ATOM 2098 C CA . PRO A 1 290 ? -25.931 5.345 26.227 1.00 92.25 290 PRO A CA 1
ATOM 2099 C C . PRO A 1 290 ? -25.024 6.556 26.449 1.00 92.25 290 PRO A C 1
ATOM 2101 O O . PRO A 1 290 ? -24.539 6.740 27.563 1.00 92.25 290 PRO A O 1
ATOM 2104 N N . ASN A 1 291 ? -24.797 7.373 25.415 1.00 88.31 291 ASN A N 1
ATOM 2105 C CA . ASN A 1 291 ? -23.921 8.549 25.504 1.00 88.31 291 ASN A CA 1
ATOM 2106 C C . ASN A 1 291 ? -24.351 9.481 26.655 1.00 88.31 291 ASN A C 1
ATOM 2108 O O . ASN A 1 291 ? -25.539 9.575 26.977 1.00 88.31 291 ASN A O 1
ATOM 2112 N N . ARG A 1 292 ? -23.412 10.249 27.231 1.00 84.75 292 ARG A N 1
ATOM 2113 C CA . ARG A 1 292 ? -23.815 11.421 28.019 1.00 84.75 292 ARG A CA 1
ATOM 2114 C C . ARG A 1 292 ? -24.386 12.466 27.060 1.00 84.75 292 ARG A C 1
ATOM 2116 O O . ARG A 1 292 ? -23.731 12.848 26.094 1.00 84.75 292 ARG A O 1
ATOM 2123 N N . CYS A 1 293 ? -25.579 12.946 27.378 1.00 84.44 293 CYS A N 1
ATOM 2124 C CA . CYS A 1 293 ? -26.247 14.038 26.687 1.00 84.44 293 CYS A CA 1
ATOM 2125 C C . CYS A 1 293 ? -26.468 15.213 27.647 1.00 84.44 293 CYS A C 1
ATOM 2127 O O . CYS A 1 293 ? -26.231 15.109 28.855 1.0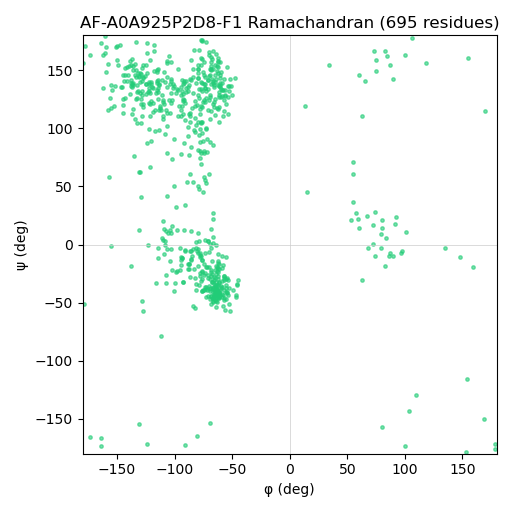0 84.44 293 CYS A O 1
ATOM 2129 N N . GLN A 1 294 ? -26.908 16.335 27.091 1.00 83.62 294 GLN A N 1
ATOM 2130 C CA . GLN A 1 294 ? -27.422 17.478 27.834 1.00 83.62 294 GLN A CA 1
ATOM 2131 C C . GLN A 1 294 ? -28.827 17.748 27.307 1.00 83.62 294 GLN A C 1
ATOM 2133 O O . GLN A 1 294 ? -29.013 18.460 26.323 1.00 83.62 294 GLN A O 1
ATOM 2138 N N . ASP A 1 295 ? -29.794 17.055 27.901 1.00 82.50 295 ASP A N 1
ATOM 2139 C CA . ASP A 1 295 ? -31.180 17.007 27.440 1.00 82.50 295 ASP A CA 1
ATOM 2140 C C . ASP A 1 295 ? -32.107 16.618 28.602 1.00 82.50 295 ASP A C 1
ATOM 2142 O O . ASP A 1 295 ? -32.809 15.602 28.591 1.00 82.50 295 ASP A O 1
ATOM 2146 N N . ASP A 1 296 ? -32.063 17.434 29.655 1.00 78.50 296 ASP A N 1
ATOM 2147 C CA . ASP A 1 296 ? -32.853 17.233 30.873 1.00 78.50 296 ASP A CA 1
ATOM 2148 C C . ASP A 1 296 ? -34.366 17.364 30.604 1.00 78.50 296 ASP A C 1
ATOM 2150 O O . ASP A 1 296 ? -35.175 16.777 31.320 1.00 78.50 296 ASP A O 1
ATOM 2154 N N . ALA A 1 297 ? -34.753 18.050 29.520 1.00 79.75 297 ALA A N 1
ATOM 2155 C CA . ALA A 1 297 ? -36.133 18.146 29.037 1.00 79.75 297 ALA A CA 1
ATOM 2156 C C . ALA A 1 297 ? -36.706 16.800 28.548 1.00 79.75 297 ALA A C 1
ATOM 2158 O O . ALA A 1 297 ? -37.911 16.584 28.645 1.00 79.75 297 ALA A O 1
ATOM 2159 N N . ALA A 1 298 ? -35.853 15.887 28.066 1.00 81.81 298 ALA A N 1
ATOM 2160 C CA . ALA A 1 298 ? -36.201 14.490 27.794 1.00 81.81 298 ALA A CA 1
ATOM 2161 C C . ALA A 1 298 ? -35.699 13.531 28.893 1.00 81.81 298 ALA A C 1
ATOM 2163 O O . ALA A 1 298 ? -35.628 12.322 28.677 1.00 81.81 298 ALA A O 1
ATOM 2164 N N . TRP A 1 299 ? -35.326 14.062 30.064 1.00 87.69 299 TRP A N 1
ATOM 2165 C CA . TRP A 1 299 ? -34.844 13.312 31.233 1.00 87.69 299 TRP A CA 1
ATOM 2166 C C . TRP A 1 299 ? -33.582 12.466 30.972 1.00 87.69 299 TRP A C 1
ATOM 2168 O O . TRP A 1 299 ? -33.275 11.538 31.719 1.00 87.69 299 TRP A O 1
ATOM 2178 N N . ARG A 1 300 ? -32.802 12.808 29.936 1.00 87.50 300 ARG A N 1
ATOM 2179 C CA . ARG A 1 300 ? -31.541 12.139 29.559 1.00 87.50 300 ARG A CA 1
ATOM 2180 C C . ARG A 1 300 ? -30.361 12.683 30.373 1.00 87.50 300 ARG A C 1
ATOM 2182 O O . ARG A 1 300 ? -29.363 13.148 29.822 1.00 87.50 300 ARG A O 1
ATOM 2189 N N . THR A 1 301 ? -30.507 12.663 31.694 1.00 87.00 301 THR A N 1
ATOM 2190 C CA . THR A 1 301 ? -29.591 13.322 32.631 1.00 87.00 301 THR A CA 1
ATOM 2191 C C . THR A 1 301 ? -28.218 12.632 32.703 1.00 87.00 301 THR A C 1
ATOM 2193 O O . THR A 1 301 ? -28.024 11.471 32.323 1.00 87.00 301 THR A O 1
ATOM 2196 N N . ALA A 1 302 ? -27.242 13.331 33.290 1.00 84.25 302 ALA A N 1
ATOM 2197 C CA . ALA A 1 302 ? -25.946 12.742 33.637 1.00 84.25 302 ALA A CA 1
ATOM 2198 C C . ALA A 1 302 ? -26.031 11.696 34.772 1.00 84.25 302 ALA A C 1
ATOM 2200 O O . ALA A 1 302 ? -25.155 10.835 34.877 1.00 84.25 302 ALA A O 1
ATOM 2201 N N . GLY A 1 303 ? -27.061 11.759 35.624 1.00 85.88 303 GLY A N 1
ATOM 2202 C CA . GLY A 1 303 ? -27.291 10.774 36.683 1.00 85.88 303 GLY A CA 1
ATOM 2203 C C . GLY A 1 303 ? -27.866 9.470 36.131 1.00 85.88 303 GLY A C 1
ATOM 2204 O O . GLY A 1 303 ? -27.387 8.395 36.493 1.00 85.88 303 GLY A O 1
ATOM 2205 N N . TYR A 1 304 ? -28.788 9.555 35.167 1.00 92.31 304 TYR A N 1
ATOM 2206 C CA . TYR A 1 304 ? -29.340 8.405 34.453 1.00 92.31 304 TYR A CA 1
ATOM 2207 C C . TYR A 1 304 ? -28.246 7.582 33.759 1.00 92.31 304 TYR A C 1
ATOM 2209 O O . TYR A 1 304 ? -28.132 6.383 34.011 1.00 92.31 304 TYR A O 1
ATOM 2217 N N . SER A 1 305 ? -27.380 8.200 32.944 1.00 89.62 305 SER A N 1
ATOM 2218 C CA . SER A 1 305 ? -26.325 7.447 32.242 1.00 89.62 305 SER A CA 1
ATOM 2219 C C . SER A 1 305 ? -25.257 6.885 33.196 1.00 89.62 305 SER A C 1
ATOM 2221 O O . SER A 1 305 ? -24.781 5.766 32.986 1.00 89.62 305 SER A O 1
ATOM 2223 N N . LYS A 1 306 ? -24.957 7.574 34.312 1.00 89.50 306 LYS A N 1
ATOM 2224 C CA . LYS A 1 306 ? -24.138 7.038 35.422 1.00 89.50 306 LYS A CA 1
ATOM 2225 C C . LYS A 1 306 ? -24.779 5.798 36.066 1.00 89.50 306 LYS A C 1
ATOM 2227 O O . LYS A 1 306 ? -24.068 4.836 36.363 1.00 89.50 306 LYS A O 1
ATOM 2232 N N . ALA A 1 307 ? -26.095 5.805 36.281 1.00 87.88 307 ALA A N 1
ATOM 2233 C CA . ALA A 1 307 ? -26.828 4.694 36.885 1.00 87.88 307 ALA A CA 1
ATOM 2234 C C . ALA A 1 307 ? -26.971 3.496 35.924 1.00 87.88 307 ALA A C 1
ATOM 2236 O O . ALA A 1 307 ? -26.656 2.370 36.316 1.00 87.88 307 ALA A O 1
ATOM 2237 N N . VAL A 1 308 ? -27.327 3.731 34.651 1.00 94.12 308 VAL A N 1
ATOM 2238 C CA . VAL A 1 308 ? -27.367 2.688 33.604 1.00 94.12 308 VAL A CA 1
ATOM 2239 C C . VAL A 1 308 ? -26.010 2.022 33.473 1.00 94.12 308 VAL A C 1
ATOM 2241 O O . VAL A 1 308 ? -25.935 0.794 33.486 1.00 94.12 308 VAL A O 1
ATOM 2244 N N . ARG A 1 309 ? -24.926 2.811 33.423 1.00 91.94 309 ARG A N 1
ATOM 2245 C CA . ARG A 1 309 ? -23.564 2.277 33.444 1.00 91.94 309 ARG A CA 1
ATOM 2246 C C . ARG A 1 309 ? -23.374 1.320 34.618 1.00 91.94 309 ARG A C 1
ATOM 2248 O O . ARG A 1 309 ? -23.041 0.165 34.382 1.00 91.94 309 ARG A O 1
ATOM 2255 N N . LYS A 1 310 ? -23.602 1.766 35.859 1.00 88.00 310 LYS A N 1
ATOM 2256 C CA . LYS A 1 310 ? -23.395 0.946 37.068 1.00 88.00 310 LYS A CA 1
ATOM 2257 C C . LYS A 1 310 ? -24.156 -0.387 37.000 1.00 88.00 310 LYS A C 1
ATOM 2259 O O . LYS A 1 310 ? -23.592 -1.422 37.350 1.00 88.00 310 LYS A O 1
ATOM 2264 N N . GLY A 1 311 ? -25.396 -0.375 36.507 1.00 88.50 311 GLY A N 1
ATOM 2265 C CA . GLY A 1 311 ? -26.188 -1.590 36.304 1.00 88.50 311 GLY A CA 1
ATOM 2266 C C . GLY A 1 311 ? -25.624 -2.508 35.214 1.00 88.50 311 GLY A C 1
ATOM 2267 O O . GLY A 1 311 ? -25.393 -3.687 35.473 1.00 88.50 311 GLY A O 1
ATOM 2268 N N . LEU A 1 312 ? -25.317 -1.980 34.023 1.00 94.94 312 LEU A N 1
ATOM 2269 C CA . LEU A 1 312 ? -24.712 -2.757 32.931 1.00 94.94 312 LEU A CA 1
ATOM 2270 C C . LEU A 1 312 ? -23.331 -3.318 33.303 1.00 94.94 312 LEU A C 1
ATOM 2272 O O . LEU A 1 312 ? -23.007 -4.442 32.920 1.00 94.94 312 LEU A O 1
ATOM 2276 N N . GLN A 1 313 ? -22.537 -2.589 34.096 1.00 91.62 313 GLN A N 1
ATOM 2277 C CA . GLN A 1 313 ? -21.244 -3.065 34.593 1.00 91.62 313 GLN A CA 1
ATOM 2278 C C . GLN A 1 313 ? -21.391 -4.348 35.429 1.00 91.62 313 GLN A C 1
ATOM 2280 O O . GLN A 1 313 ? -20.568 -5.251 35.290 1.00 91.62 313 GLN A O 1
ATOM 2285 N N . ALA A 1 314 ? -22.456 -4.469 36.230 1.00 88.50 314 ALA A N 1
ATOM 2286 C CA . ALA A 1 314 ? -22.744 -5.668 37.020 1.00 88.50 314 ALA A CA 1
ATOM 2287 C C . ALA A 1 314 ? -23.217 -6.873 36.176 1.00 88.50 314 ALA A C 1
ATOM 2289 O O . ALA A 1 314 ? -23.129 -8.012 36.634 1.00 88.50 314 ALA A O 1
ATOM 2290 N N . LEU A 1 315 ? -23.692 -6.655 34.942 1.00 93.31 315 LEU A N 1
ATOM 2291 C CA . LEU A 1 315 ? -24.162 -7.728 34.055 1.00 93.31 315 LEU A CA 1
ATOM 2292 C C . LEU A 1 315 ? -23.034 -8.428 33.276 1.00 93.31 315 LEU A C 1
ATOM 2294 O O . LEU A 1 315 ? -23.231 -9.563 32.829 1.00 93.31 315 LEU A O 1
ATOM 2298 N N . VAL A 1 316 ? -21.868 -7.787 33.110 1.00 93.06 316 VAL A N 1
ATOM 2299 C CA . VAL A 1 316 ? -20.736 -8.303 32.310 1.00 93.06 316 VAL A CA 1
ATOM 2300 C C . VAL A 1 316 ? -20.318 -9.730 32.710 1.00 93.06 316 VAL A C 1
ATOM 2302 O O . VAL A 1 316 ? -20.313 -10.598 31.828 1.00 93.06 316 VAL A O 1
ATOM 2305 N N . PRO A 1 317 ? -20.070 -10.047 34.001 1.00 90.25 317 PRO A N 1
ATOM 2306 C CA . PRO A 1 317 ? -19.662 -11.393 34.408 1.00 90.25 317 PRO A CA 1
ATOM 2307 C C . PRO A 1 317 ? -20.726 -12.467 34.154 1.00 90.25 317 PRO A C 1
ATOM 2309 O O . PRO A 1 317 ? -20.370 -13.636 33.997 1.00 90.25 317 PRO A O 1
ATOM 2312 N N . THR A 1 318 ? -22.006 -12.091 34.099 1.00 92.88 318 THR A N 1
ATOM 2313 C CA . THR A 1 318 ? -23.140 -13.009 33.911 1.00 92.88 318 THR A CA 1
ATOM 2314 C C . THR A 1 318 ? -23.367 -13.318 32.434 1.00 92.88 318 THR A C 1
ATOM 2316 O O . THR A 1 318 ? -23.382 -14.482 32.042 1.00 92.88 318 THR A O 1
ATOM 2319 N N . TYR A 1 319 ? -23.496 -12.286 31.593 1.00 96.44 319 TYR A N 1
ATOM 2320 C CA . TYR A 1 319 ? -23.893 -12.443 30.186 1.00 96.44 319 TYR A CA 1
ATOM 2321 C C . TYR A 1 319 ? -22.720 -12.513 29.200 1.00 96.44 319 TYR A C 1
ATOM 2323 O O . TYR A 1 319 ? -22.936 -12.748 28.009 1.00 96.44 319 TYR A O 1
ATOM 2331 N N . LYS A 1 320 ? -21.482 -12.363 29.686 1.00 95.81 320 LYS A N 1
ATOM 2332 C CA . LYS A 1 320 ? -20.239 -12.479 28.910 1.00 95.81 320 LYS A CA 1
ATOM 2333 C C . LYS A 1 320 ? -20.230 -11.552 27.686 1.00 95.81 320 LYS A C 1
ATOM 2335 O O . LYS A 1 320 ? -20.348 -12.004 26.544 1.00 95.81 320 LYS A O 1
ATOM 2340 N N . PHE A 1 321 ? -20.119 -10.251 27.942 1.00 97.31 321 PHE A N 1
ATOM 2341 C CA . PHE A 1 321 ? -20.013 -9.194 26.933 1.00 97.31 321 PHE A CA 1
ATOM 2342 C C . PHE A 1 321 ? -18.994 -8.126 27.355 1.00 97.31 321 PHE A C 1
ATOM 2344 O O . PHE A 1 321 ? -18.786 -7.930 28.550 1.00 97.31 321 PHE A O 1
ATOM 2351 N N . ALA A 1 322 ? -18.391 -7.421 26.398 1.00 96.56 322 ALA A N 1
ATOM 2352 C CA . ALA A 1 322 ? -17.572 -6.245 26.699 1.00 96.56 322 ALA A CA 1
ATOM 2353 C C . ALA A 1 322 ? -18.443 -4.984 26.781 1.00 96.56 322 ALA A C 1
ATOM 2355 O O . ALA A 1 322 ? -19.366 -4.829 25.985 1.00 96.56 322 ALA A O 1
ATOM 2356 N N . LEU A 1 323 ? -18.153 -4.065 27.700 1.00 94.62 323 LEU A N 1
ATOM 2357 C CA . LEU A 1 323 ? -18.850 -2.778 27.824 1.00 94.62 323 LEU A CA 1
ATOM 2358 C C . LEU A 1 323 ? -17.892 -1.628 27.488 1.00 94.62 323 LEU A C 1
ATOM 2360 O O . LEU A 1 323 ? -16.760 -1.636 27.970 1.00 94.62 323 LEU A O 1
ATOM 2364 N N . ILE A 1 324 ? -18.363 -0.634 26.726 1.00 94.31 324 ILE A N 1
ATOM 2365 C CA . ILE A 1 324 ? -17.685 0.658 26.534 1.00 94.31 324 ILE A CA 1
ATOM 2366 C C . ILE A 1 324 ? -18.468 1.779 27.236 1.00 94.31 324 ILE A C 1
ATOM 2368 O O . ILE A 1 324 ? -19.645 2.017 26.947 1.00 94.31 324 ILE A O 1
ATOM 2372 N N . ASP A 1 325 ? -17.794 2.488 28.141 1.00 91.50 325 ASP A N 1
ATOM 2373 C CA . ASP A 1 325 ? -18.291 3.633 28.911 1.00 91.50 325 ASP A CA 1
ATOM 2374 C C . ASP A 1 325 ? -18.303 4.919 28.067 1.00 91.50 325 ASP A C 1
ATOM 2376 O O . ASP A 1 325 ? -17.465 5.815 28.215 1.00 91.50 325 ASP A O 1
ATOM 2380 N N . THR A 1 326 ? -19.261 5.016 27.142 1.00 90.00 326 THR A N 1
ATOM 2381 C CA . THR A 1 326 ? -19.391 6.211 26.298 1.00 90.00 326 THR A CA 1
ATOM 2382 C C . THR A 1 326 ? -19.751 7.500 27.069 1.00 90.00 326 THR A C 1
ATOM 2384 O O . THR A 1 326 ? -19.282 8.555 26.638 1.00 90.00 326 THR A O 1
ATOM 2387 N N . PRO A 1 327 ? -20.462 7.493 28.225 1.00 87.25 327 PRO A N 1
ATOM 2388 C CA . PRO A 1 327 ? -20.569 8.668 29.095 1.00 87.25 327 PRO A CA 1
ATOM 2389 C C . PRO A 1 327 ? -19.231 9.218 29.572 1.00 87.25 327 PRO A C 1
ATOM 2391 O O . PRO A 1 327 ? -19.075 10.433 29.642 1.00 87.25 327 PRO A O 1
ATOM 2394 N N . GLN A 1 328 ? -18.265 8.356 29.893 1.00 83.94 328 GLN A N 1
ATOM 2395 C CA . GLN A 1 328 ? -16.932 8.792 30.306 1.00 83.94 328 GLN A CA 1
ATOM 2396 C C . GLN A 1 328 ? -16.064 9.224 29.112 1.00 83.94 328 GLN A C 1
ATOM 2398 O O . GLN A 1 328 ? -15.212 10.097 29.279 1.00 83.94 328 GLN A O 1
ATOM 2403 N N . MET A 1 329 ? -16.305 8.688 27.906 1.00 83.75 329 MET A N 1
ATOM 2404 C CA . MET A 1 329 ? -15.702 9.198 26.660 1.00 83.75 329 MET A CA 1
ATOM 2405 C C . MET A 1 329 ? -16.200 10.605 26.308 1.00 83.75 329 MET A C 1
ATOM 2407 O O . MET A 1 329 ? -15.421 11.480 25.944 1.00 83.75 329 MET A O 1
ATOM 2411 N N . LEU A 1 330 ? -17.514 10.812 26.403 1.00 82.31 330 LEU A N 1
ATOM 2412 C CA . LEU A 1 330 ? -18.235 12.003 25.948 1.00 82.31 330 LEU A CA 1
ATOM 2413 C C . LEU A 1 330 ? -18.657 12.846 27.163 1.00 82.31 330 LEU A C 1
ATOM 2415 O O . LEU A 1 330 ? -19.783 13.329 27.260 1.00 82.31 330 LEU A O 1
ATOM 2419 N N . ARG A 1 331 ? -17.742 12.963 28.137 1.00 79.88 331 ARG A N 1
ATOM 2420 C CA . ARG A 1 331 ? -18.037 13.425 29.503 1.00 79.88 331 ARG A CA 1
ATOM 2421 C C . ARG A 1 331 ? -18.562 14.853 29.584 1.00 79.88 331 ARG A C 1
ATOM 2423 O O . ARG A 1 331 ? -19.269 15.161 30.543 1.00 79.88 331 ARG A O 1
ATOM 2430 N N . ASP A 1 332 ? -18.279 15.701 28.604 1.00 81.25 332 ASP A N 1
ATOM 2431 C CA . ASP A 1 332 ? -18.946 16.990 28.446 1.00 81.25 332 ASP A CA 1
ATOM 2432 C C . ASP A 1 332 ? -19.465 17.152 27.008 1.00 81.25 332 ASP A C 1
ATOM 2434 O O . ASP A 1 332 ? -18.666 17.371 26.099 1.00 81.25 332 ASP A O 1
ATOM 2438 N N . PRO A 1 333 ? -20.784 17.019 26.776 1.00 78.69 333 PRO A N 1
ATOM 2439 C CA . PRO A 1 333 ? -21.364 17.132 25.444 1.00 78.69 333 PRO A CA 1
ATOM 2440 C C . PRO A 1 333 ? -21.495 18.591 24.974 1.00 78.69 333 PRO A C 1
ATOM 2442 O O . PRO A 1 333 ? -21.803 18.803 23.808 1.00 78.69 333 PRO A O 1
ATOM 2445 N N . SER A 1 334 ? -21.263 19.580 25.851 1.00 74.88 334 SER A N 1
ATOM 2446 C CA . SER A 1 334 ? -21.292 21.010 25.505 1.00 74.88 334 SER A CA 1
ATOM 2447 C C . SER A 1 334 ? -19.936 21.540 25.014 1.00 74.88 334 SER A C 1
ATOM 2449 O O . SER A 1 334 ? -19.864 22.565 24.333 1.00 74.88 334 SER A O 1
ATOM 2451 N N . VAL A 1 335 ? -18.837 20.846 25.338 1.00 68.62 335 VAL A N 1
ATOM 2452 C CA . VAL A 1 335 ? -17.469 21.300 25.050 1.00 68.62 335 VAL A CA 1
ATOM 2453 C C . VAL A 1 335 ? -16.995 20.763 23.699 1.00 68.62 335 VAL A C 1
ATOM 2455 O O . VAL A 1 335 ? -16.321 19.740 23.593 1.00 68.62 335 VAL A O 1
ATOM 2458 N N . GLY A 1 336 ? -17.315 21.525 22.653 1.00 63.81 336 GLY A N 1
ATOM 2459 C CA . GLY A 1 336 ? -16.870 21.278 21.283 1.00 63.81 336 GLY A CA 1
ATOM 2460 C C . GLY A 1 336 ? -17.784 20.334 20.498 1.00 63.81 336 GLY A C 1
ATOM 2461 O O . GLY A 1 336 ? -18.487 19.497 21.054 1.00 63.81 336 GLY A O 1
ATOM 2462 N N . GLY A 1 337 ? -17.765 20.472 19.167 1.00 75.12 337 GLY A N 1
ATOM 2463 C CA . GLY A 1 337 ? -18.673 19.784 18.239 1.00 75.12 337 GLY A CA 1
ATOM 2464 C C . GLY A 1 337 ? -18.401 18.287 18.050 1.00 75.12 337 GLY A C 1
ATOM 2465 O O . GLY A 1 337 ? -18.222 17.831 16.920 1.00 75.12 337 GLY A O 1
ATOM 2466 N N . TRP A 1 338 ? -18.330 17.521 19.139 1.00 85.81 338 TRP A N 1
ATOM 2467 C CA . TRP A 1 338 ? -18.353 16.054 19.149 1.00 85.81 338 TRP A CA 1
ATOM 2468 C C . TRP A 1 338 ? -19.775 15.520 19.328 1.00 85.81 338 TRP A C 1
ATOM 2470 O O . TRP A 1 338 ? -20.108 14.492 18.748 1.00 85.81 338 TRP A O 1
ATOM 2480 N N . ILE A 1 339 ? -20.623 16.235 20.067 1.00 87.00 339 ILE A N 1
ATOM 2481 C CA . ILE A 1 339 ? -22.078 16.062 20.067 1.00 87.00 339 ILE A CA 1
ATOM 2482 C C . ILE A 1 339 ? -22.686 17.254 19.313 1.00 87.00 339 ILE A C 1
ATOM 2484 O O . ILE A 1 339 ? -22.141 18.357 19.357 1.00 87.00 339 ILE A O 1
ATOM 2488 N N . ASN A 1 340 ? -23.765 17.034 18.564 1.00 80.62 340 ASN A N 1
ATOM 2489 C CA . ASN A 1 340 ? -24.488 18.096 17.878 1.00 80.62 340 ASN A CA 1
ATOM 2490 C C . ASN A 1 340 ? -25.417 18.844 18.842 1.00 80.62 340 ASN A C 1
ATOM 2492 O O . ASN A 1 340 ? -25.977 18.253 19.765 1.00 80.62 340 ASN A O 1
ATOM 2496 N N . GLU A 1 341 ? -25.602 20.138 18.596 1.00 72.00 341 GLU A N 1
ATOM 2497 C CA . GLU A 1 341 ? -26.695 20.895 19.197 1.00 72.00 341 GLU A CA 1
ATOM 2498 C C . GLU A 1 341 ? -27.964 20.659 18.361 1.00 72.00 341 GLU A C 1
ATOM 2500 O O . GLU A 1 341 ? -27.970 20.866 17.144 1.00 72.00 341 GLU A O 1
ATOM 2505 N N . ASP A 1 342 ? -29.033 20.183 18.994 1.00 67.44 342 ASP A N 1
ATOM 2506 C CA . ASP A 1 342 ? -30.334 19.984 18.359 1.00 67.44 342 ASP A CA 1
ATOM 2507 C C . ASP A 1 342 ? -31.145 21.285 18.389 1.00 67.44 342 ASP A C 1
ATOM 2509 O O . ASP A 1 342 ? -32.008 21.505 19.241 1.00 67.44 342 ASP A O 1
ATOM 2513 N N . TYR A 1 343 ? -30.874 22.144 17.407 1.00 54.94 343 TYR A N 1
ATOM 2514 C CA . TYR A 1 343 ? -31.544 23.433 17.223 1.00 54.94 343 TYR A CA 1
ATOM 2515 C C . TYR A 1 343 ? -33.071 23.352 17.031 1.00 54.94 343 TYR A C 1
ATOM 2517 O O . TYR A 1 343 ? -33.728 24.392 17.043 1.00 54.94 343 TYR A O 1
ATOM 2525 N N . SER A 1 344 ? -33.659 22.163 16.836 1.00 54.69 344 SER A N 1
ATOM 2526 C CA . SER A 1 344 ? -35.086 22.025 16.503 1.00 54.69 344 SER A CA 1
ATOM 2527 C C . SER A 1 344 ? -36.044 22.275 17.676 1.00 54.69 344 SER A C 1
ATOM 2529 O O . SER A 1 344 ? -37.227 22.526 17.448 1.00 54.69 344 SER A O 1
ATOM 2531 N N . VAL A 1 345 ? -35.550 22.242 18.920 1.00 53.41 345 VAL A N 1
ATOM 2532 C CA . VAL A 1 345 ? -36.375 22.323 20.146 1.00 53.41 345 VAL A CA 1
ATOM 2533 C C . VAL A 1 345 ? -35.883 23.350 21.178 1.00 53.41 345 VAL A C 1
ATOM 2535 O O . VAL A 1 345 ? -36.359 23.369 22.312 1.00 53.41 345 VAL A O 1
ATOM 2538 N N . GLY A 1 346 ? -34.958 24.227 20.786 1.00 54.06 346 GLY A N 1
ATOM 2539 C CA . GLY A 1 346 ? -34.340 25.236 21.653 1.00 54.06 346 GLY A CA 1
ATOM 2540 C C . GLY A 1 346 ? -32.830 25.043 21.788 1.00 54.06 346 GLY A C 1
ATOM 2541 O O . GLY A 1 346 ? -32.306 23.954 21.567 1.00 54.06 346 GLY A O 1
ATOM 2542 N N . SER A 1 347 ? -32.118 26.118 22.124 1.00 56.09 347 SER A N 1
ATOM 2543 C CA . SER A 1 347 ? -30.662 26.083 22.279 1.00 56.09 347 SER A CA 1
ATOM 2544 C C . SER A 1 347 ? -30.217 25.251 23.486 1.00 56.09 347 SER A C 1
ATOM 2546 O O . SER A 1 347 ? -30.961 25.049 24.446 1.00 56.09 347 SER A O 1
ATOM 2548 N N . ASN A 1 348 ? -28.951 24.830 23.456 1.00 63.19 348 ASN A N 1
ATOM 254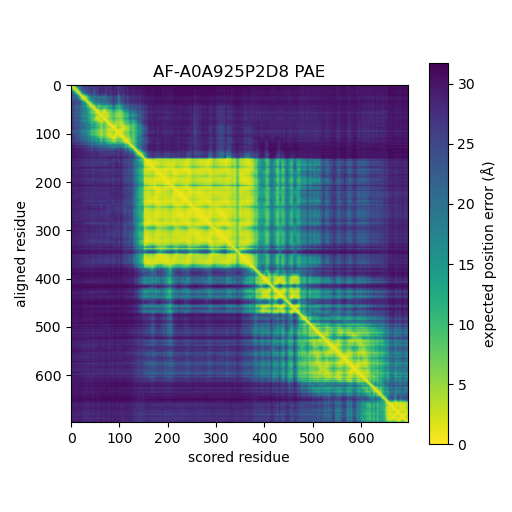9 C CA . ASN A 1 348 ? -28.239 24.125 24.521 1.00 63.19 348 ASN A CA 1
ATOM 2550 C C . ASN A 1 348 ? -28.657 22.648 24.742 1.00 63.19 348 ASN A C 1
ATOM 2552 O O . ASN A 1 348 ? -28.321 22.072 25.782 1.00 63.19 348 ASN A O 1
ATOM 2556 N N . ARG A 1 349 ? -29.346 22.019 23.774 1.00 78.00 349 ARG A N 1
ATOM 2557 C CA . ARG A 1 349 ? -29.676 20.580 23.768 1.00 78.00 349 ARG A CA 1
ATOM 2558 C C . ARG A 1 349 ? -28.631 19.779 22.989 1.00 78.00 349 ARG A C 1
ATOM 2560 O O . ARG A 1 349 ? -28.549 19.925 21.775 1.00 78.00 349 ARG A O 1
ATOM 2567 N N . TYR A 1 350 ? -27.891 18.887 23.648 1.00 85.94 350 TYR A N 1
ATOM 2568 C CA . TYR A 1 350 ? -26.827 18.091 23.012 1.00 85.94 350 TYR A CA 1
ATOM 2569 C C . TYR A 1 350 ? -27.112 16.588 23.097 1.00 85.94 350 TYR A C 1
ATOM 2571 O O . TYR A 1 350 ? -27.108 16.029 24.197 1.00 85.94 350 TYR A O 1
ATOM 2579 N N . VAL A 1 351 ? -27.353 15.928 21.952 1.00 85.38 351 VAL A N 1
ATOM 2580 C CA . VAL A 1 351 ? -27.845 14.530 21.905 1.00 85.38 351 VAL A CA 1
ATOM 2581 C C . VAL A 1 351 ? -27.003 13.591 21.032 1.00 85.38 351 VAL A C 1
ATOM 2583 O O . VAL A 1 351 ? -26.536 12.563 21.527 1.00 85.38 351 VAL A O 1
ATOM 2586 N N . HIS A 1 352 ? -26.804 13.891 19.746 1.00 89.62 352 HIS A N 1
ATOM 2587 C CA . HIS A 1 352 ? -26.258 12.923 18.787 1.00 89.62 352 HIS A CA 1
ATOM 2588 C C . HIS A 1 352 ? -24.775 13.187 18.479 1.00 89.62 352 HIS A C 1
ATOM 2590 O O . HIS A 1 352 ? -24.385 14.343 18.327 1.00 89.62 352 HIS A O 1
ATOM 2596 N N . PRO A 1 353 ? -23.916 12.162 18.346 1.00 91.12 353 PRO A N 1
ATOM 2597 C CA . PRO A 1 353 ? -22.542 12.367 17.903 1.00 91.12 353 PRO A CA 1
ATOM 2598 C C . PRO A 1 353 ? -22.469 13.018 16.517 1.00 91.12 353 PRO A C 1
ATOM 2600 O O . PRO A 1 353 ? -23.197 12.636 15.607 1.00 91.12 353 PRO A O 1
ATOM 2603 N N . THR A 1 354 ? -21.544 13.958 16.341 1.00 90.94 354 THR A N 1
ATOM 2604 C CA . THR A 1 354 ? -21.149 14.461 15.018 1.00 90.94 354 THR A CA 1
ATOM 2605 C C . THR A 1 354 ? -20.238 13.454 14.312 1.00 90.94 354 THR A C 1
ATOM 2607 O O . THR A 1 354 ? -19.780 12.484 14.923 1.00 90.94 354 THR A O 1
ATOM 2610 N N . ASN A 1 355 ? -19.875 13.715 13.049 1.00 92.00 355 ASN A N 1
ATOM 2611 C CA . ASN A 1 355 ? -18.809 12.975 12.354 1.00 92.00 355 ASN A CA 1
ATOM 2612 C C . ASN A 1 355 ? -17.545 12.831 13.229 1.00 92.00 355 ASN A C 1
ATOM 2614 O O . ASN A 1 355 ? -16.981 11.744 13.340 1.00 92.00 355 ASN A O 1
ATOM 2618 N N . THR A 1 356 ? -17.135 13.907 13.909 1.00 88.25 356 THR A N 1
ATOM 2619 C CA . THR A 1 356 ? -15.978 13.913 14.818 1.00 88.25 356 THR A CA 1
ATOM 2620 C C . THR A 1 356 ? -16.232 13.069 16.067 1.00 88.25 356 THR A C 1
ATOM 2622 O O . THR A 1 356 ? -15.379 12.267 16.445 1.00 88.25 356 THR A O 1
ATOM 2625 N N . GLY A 1 357 ? -17.410 13.188 16.689 1.00 89.12 357 GLY A N 1
ATOM 2626 C CA . GLY A 1 357 ? -17.774 12.378 17.855 1.00 89.12 357 GLY A CA 1
ATOM 2627 C C . GLY A 1 357 ? -17.818 10.882 17.551 1.00 89.12 357 GLY A C 1
ATOM 2628 O O . GLY A 1 357 ? -17.323 10.079 18.341 1.00 89.12 357 GLY A O 1
ATOM 2629 N N . ASN A 1 358 ? -18.337 10.492 16.383 1.00 92.94 358 ASN A N 1
ATOM 2630 C CA . AS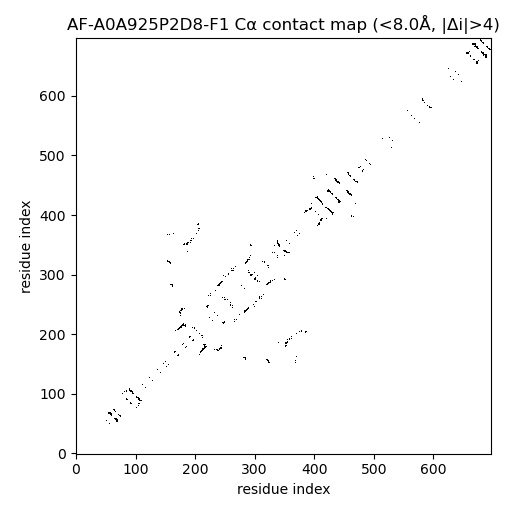N A 1 358 ? -18.316 9.100 15.942 1.00 92.94 358 ASN A CA 1
ATOM 2631 C C . ASN A 1 358 ? -16.902 8.593 15.638 1.00 92.94 358 ASN A C 1
ATOM 2633 O O . ASN A 1 358 ? -16.638 7.433 15.929 1.00 92.94 358 ASN A O 1
ATOM 2637 N N . VAL A 1 359 ? -15.972 9.424 15.153 1.00 91.06 359 VAL A N 1
ATOM 2638 C CA . VAL A 1 359 ? -14.552 9.033 15.027 1.00 91.06 359 VAL A CA 1
ATOM 2639 C C . VAL A 1 359 ? -13.921 8.759 16.400 1.00 91.06 359 VAL A C 1
ATOM 2641 O O . VAL A 1 359 ? -13.223 7.758 16.554 1.00 91.06 359 VAL A O 1
ATOM 2644 N N . ILE A 1 360 ? -14.215 9.571 17.423 1.00 88.50 360 ILE A N 1
ATOM 2645 C CA . ILE A 1 360 ? -13.737 9.324 18.798 1.00 88.50 360 ILE A CA 1
ATOM 2646 C C . ILE A 1 360 ? -14.363 8.047 19.391 1.00 88.50 360 ILE A C 1
ATOM 2648 O O . ILE A 1 360 ? -13.641 7.220 19.949 1.00 88.50 360 ILE A O 1
ATOM 2652 N N . ARG A 1 361 ? -15.679 7.833 19.219 1.00 90.88 361 ARG A N 1
ATOM 2653 C CA . ARG A 1 361 ? -16.378 6.585 19.612 1.00 90.88 361 ARG A CA 1
ATOM 2654 C C . ARG A 1 361 ? -15.790 5.363 18.901 1.00 90.88 361 ARG A C 1
ATOM 2656 O O . ARG A 1 361 ? -15.520 4.349 19.543 1.00 90.88 361 ARG A O 1
ATOM 2663 N N . ALA A 1 362 ? -15.558 5.474 17.593 1.00 93.44 362 ALA A N 1
ATOM 2664 C CA . ALA A 1 362 ? -14.986 4.418 16.774 1.00 93.44 362 ALA A CA 1
ATOM 2665 C C . ALA A 1 362 ? -13.563 4.064 17.211 1.00 93.44 362 ALA A C 1
ATOM 2667 O O . ALA A 1 362 ? -13.257 2.885 17.266 1.00 93.44 362 ALA A O 1
ATOM 2668 N N . GLY A 1 363 ? -12.711 5.029 17.574 1.00 90.19 363 GLY A N 1
ATOM 2669 C CA . GLY A 1 363 ? -11.326 4.753 17.979 1.00 90.19 363 GLY A CA 1
ATOM 2670 C C . GLY A 1 363 ? -11.208 3.750 19.136 1.00 90.19 363 GLY A C 1
ATOM 2671 O O . GLY A 1 363 ? -10.452 2.785 19.041 1.00 90.19 363 GLY A O 1
ATOM 2672 N N . VAL A 1 364 ? -12.007 3.926 20.195 1.00 90.25 364 VAL A N 1
ATOM 2673 C CA . VAL A 1 364 ? -12.020 3.009 21.355 1.00 90.25 364 VAL A CA 1
ATOM 2674 C C . VAL A 1 364 ? -12.688 1.673 21.012 1.00 90.25 364 VAL A C 1
ATOM 2676 O O . VAL A 1 364 ? -12.216 0.621 21.442 1.00 90.25 364 VAL A O 1
ATOM 2679 N N . LEU A 1 365 ? -13.745 1.689 20.192 1.00 94.00 365 LEU A N 1
ATOM 2680 C CA . LEU A 1 365 ? -14.390 0.470 19.695 1.00 94.00 365 LEU A CA 1
ATOM 2681 C C . LEU A 1 365 ? -13.449 -0.368 18.811 1.00 94.00 365 LEU A C 1
ATOM 2683 O O . LEU A 1 365 ? -13.402 -1.588 18.953 1.00 94.00 365 LEU A O 1
ATOM 2687 N N . ILE A 1 366 ? -12.691 0.283 17.927 1.00 92.25 366 ILE A N 1
ATOM 2688 C CA . ILE A 1 366 ? -11.736 -0.340 17.010 1.00 92.25 366 ILE A CA 1
ATOM 2689 C C . ILE A 1 366 ? -10.601 -0.983 17.797 1.00 92.25 366 ILE A C 1
ATOM 2691 O O . ILE A 1 366 ? -10.334 -2.150 17.548 1.00 92.25 366 ILE A O 1
ATOM 2695 N N . ASP A 1 367 ? -9.986 -0.312 18.779 1.00 89.62 367 ASP A N 1
ATOM 2696 C CA . ASP A 1 367 ? -8.980 -0.992 19.608 1.00 89.62 367 ASP A CA 1
ATOM 2697 C C . ASP A 1 367 ? -9.597 -2.182 20.361 1.00 89.62 367 ASP A C 1
ATOM 2699 O O . ASP A 1 367 ? -9.032 -3.276 20.349 1.00 89.62 367 ASP A O 1
ATOM 2703 N N . ALA A 1 368 ? -10.787 -2.022 20.956 1.00 90.44 368 ALA A N 1
ATOM 2704 C CA . ALA A 1 368 ? -11.442 -3.094 21.708 1.00 90.44 368 ALA A CA 1
ATOM 2705 C C . ALA A 1 368 ? -11.588 -4.399 20.898 1.00 90.44 368 ALA A C 1
ATOM 2707 O O . ALA A 1 368 ? -11.288 -5.468 21.435 1.00 90.44 368 ALA A O 1
ATOM 2708 N N . ILE A 1 369 ? -11.997 -4.311 19.623 1.00 92.50 369 ILE A N 1
ATOM 2709 C CA . ILE A 1 369 ? -12.291 -5.470 18.753 1.00 92.50 369 ILE A CA 1
ATOM 2710 C C . ILE A 1 369 ? -11.142 -5.849 17.796 1.00 92.50 369 ILE A C 1
ATOM 2712 O O . ILE A 1 369 ? -11.057 -7.002 17.375 1.00 92.50 369 ILE A O 1
ATOM 2716 N N . PHE A 1 370 ? -10.252 -4.906 17.477 1.00 88.94 370 PHE A N 1
ATOM 2717 C CA . PHE A 1 370 ? -9.088 -5.042 16.593 1.00 88.94 370 PHE A CA 1
ATOM 2718 C C . PHE A 1 370 ? -7.816 -4.468 17.264 1.00 88.94 370 PHE A C 1
ATOM 2720 O O . PHE A 1 370 ? -7.231 -3.512 16.745 1.00 88.94 370 PHE A O 1
ATOM 2727 N N . PRO A 1 371 ? -7.363 -5.027 18.407 1.00 82.81 371 PRO A N 1
ATOM 2728 C CA . PRO A 1 371 ? -6.237 -4.488 19.175 1.00 82.81 371 PRO A CA 1
ATOM 2729 C C . PRO A 1 371 ? -4.989 -4.258 18.320 1.00 82.81 371 PRO A C 1
ATOM 2731 O O . PRO A 1 371 ? -4.660 -5.084 17.466 1.00 82.81 371 PRO A O 1
ATOM 2734 N N . GLN A 1 372 ? -4.243 -3.179 18.584 1.00 73.00 372 GLN A N 1
ATOM 2735 C CA . GLN A 1 372 ? -3.077 -2.811 17.764 1.00 73.00 372 GLN A CA 1
ATOM 2736 C C . GLN A 1 372 ? -2.038 -3.944 17.646 1.00 73.00 372 GLN A C 1
ATOM 2738 O O . GLN A 1 372 ? -1.453 -4.136 16.582 1.00 73.00 372 GLN A O 1
ATOM 2743 N N . SER A 1 373 ? -1.842 -4.743 18.699 1.00 69.56 373 SER A N 1
ATOM 2744 C CA . SER A 1 373 ? -0.966 -5.924 18.679 1.00 69.56 373 SER A CA 1
ATOM 2745 C C . SER A 1 373 ? -1.442 -7.013 17.709 1.00 69.56 373 SER A C 1
ATOM 2747 O O . SER A 1 373 ? -0.622 -7.613 17.015 1.00 69.56 373 SER A O 1
ATOM 2749 N N . LEU A 1 374 ? -2.757 -7.233 17.604 1.00 71.44 374 LEU A N 1
ATOM 2750 C CA . LEU A 1 374 ? -3.343 -8.141 16.619 1.00 71.44 374 LEU A CA 1
ATOM 2751 C C . LEU A 1 374 ? -3.263 -7.559 15.207 1.00 71.44 374 LEU A C 1
ATOM 2753 O O . LEU A 1 374 ? -2.945 -8.289 14.274 1.00 71.44 374 LEU A O 1
ATOM 2757 N N . ALA A 1 375 ? -3.481 -6.251 15.049 1.00 64.50 375 ALA A N 1
ATOM 2758 C CA . ALA A 1 375 ? -3.338 -5.584 13.760 1.00 64.50 375 ALA A CA 1
ATOM 2759 C C . ALA A 1 375 ? -1.893 -5.673 13.234 1.00 64.50 375 ALA A C 1
ATOM 2761 O O . ALA A 1 375 ? -1.691 -5.987 12.066 1.00 64.50 375 ALA A O 1
ATOM 2762 N N . VAL A 1 376 ? -0.883 -5.502 14.096 1.00 62.12 376 VAL A N 1
ATOM 2763 C CA . VAL A 1 376 ? 0.535 -5.709 13.743 1.00 62.12 376 VAL A CA 1
ATOM 2764 C C . VAL A 1 376 ? 0.824 -7.177 13.398 1.00 62.12 376 VAL A C 1
ATOM 2766 O O . VAL A 1 376 ? 1.523 -7.439 12.424 1.00 62.12 376 VAL A O 1
ATOM 2769 N N . ALA A 1 377 ? 0.248 -8.143 14.123 1.00 59.69 377 ALA A N 1
ATOM 2770 C CA . ALA A 1 377 ? 0.375 -9.565 13.780 1.00 59.69 377 ALA A CA 1
ATOM 2771 C C . ALA A 1 377 ? -0.324 -9.932 12.450 1.00 59.69 377 ALA A C 1
ATOM 2773 O O . ALA A 1 377 ? 0.151 -10.801 11.717 1.00 59.69 377 ALA A O 1
ATOM 2774 N N . ALA A 1 378 ? -1.425 -9.256 12.108 1.00 54.91 378 ALA A N 1
ATOM 2775 C CA . ALA A 1 378 ? -2.130 -9.410 10.836 1.00 54.91 378 ALA A CA 1
ATOM 2776 C C . ALA A 1 378 ? -1.412 -8.700 9.667 1.00 54.91 378 ALA A C 1
ATOM 2778 O O . ALA A 1 378 ? -1.459 -9.188 8.533 1.00 54.91 378 ALA A O 1
ATOM 2779 N N . GLN A 1 379 ? -0.719 -7.588 9.928 1.00 52.56 379 GLN A N 1
ATOM 2780 C CA . GLN A 1 379 ? 0.052 -6.798 8.961 1.00 52.56 379 GLN A CA 1
ATOM 2781 C C . GLN A 1 379 ? 1.485 -7.322 8.832 1.00 52.56 379 GLN A C 1
ATOM 2783 O O . GLN A 1 379 ? 2.445 -6.716 9.310 1.00 52.56 379 GLN A O 1
ATOM 2788 N N . SER A 1 380 ? 1.639 -8.435 8.114 1.00 42.91 380 SER A N 1
ATOM 2789 C CA . SER A 1 380 ? 2.878 -9.218 7.964 1.00 42.91 380 SER A CA 1
ATOM 2790 C C . SER A 1 380 ? 4.048 -8.537 7.213 1.00 42.91 380 SER A C 1
ATOM 2792 O O . SER A 1 380 ? 4.868 -9.226 6.612 1.00 42.91 380 SER A O 1
ATOM 2794 N N . ALA A 1 381 ? 4.129 -7.202 7.221 1.00 39.16 381 ALA A N 1
ATOM 2795 C CA . ALA A 1 381 ? 5.245 -6.407 6.696 1.00 39.16 381 ALA A CA 1
ATOM 2796 C C . ALA A 1 381 ? 5.399 -5.001 7.332 1.00 39.16 381 ALA A C 1
ATOM 2798 O O . ALA A 1 381 ? 6.281 -4.254 6.916 1.00 39.16 381 ALA A O 1
ATOM 2799 N N . GLY A 1 382 ? 4.534 -4.576 8.266 1.00 46.72 382 GLY A N 1
ATOM 2800 C CA . GLY A 1 382 ? 4.544 -3.201 8.811 1.00 46.72 382 GLY A CA 1
ATOM 2801 C C . GLY A 1 382 ? 4.130 -2.087 7.828 1.00 46.72 382 GLY A C 1
ATOM 2802 O O . GLY A 1 382 ? 4.012 -0.929 8.221 1.00 46.72 382 GLY A O 1
ATOM 2803 N N . ILE A 1 383 ? 3.865 -2.429 6.565 1.00 47.34 383 ILE A N 1
ATOM 2804 C CA . ILE A 1 383 ? 3.166 -1.583 5.593 1.00 47.34 383 ILE A CA 1
ATOM 2805 C C . ILE A 1 383 ? 1.675 -1.956 5.671 1.00 47.34 383 ILE A C 1
ATOM 2807 O O . ILE A 1 383 ? 1.374 -3.152 5.577 1.00 47.34 383 ILE A O 1
ATOM 2811 N N . PRO A 1 384 ? 0.737 -0.997 5.817 1.00 53.06 384 PRO A N 1
ATOM 2812 C CA . PRO A 1 384 ? -0.697 -1.284 5.845 1.00 53.06 384 PRO A CA 1
ATOM 2813 C C . PRO A 1 384 ? -1.165 -1.732 4.456 1.00 53.06 384 PRO A C 1
ATOM 2815 O O . PRO A 1 384 ? -1.546 -0.928 3.610 1.00 53.06 384 PRO A O 1
ATOM 2818 N N . ASN A 1 385 ? -1.072 -3.037 4.202 1.00 50.41 385 ASN A N 1
ATOM 2819 C CA . ASN A 1 385 ? -1.395 -3.649 2.922 1.00 50.41 385 ASN A CA 1
ATOM 2820 C C . ASN A 1 385 ? -2.915 -3.769 2.763 1.00 50.41 385 ASN A C 1
ATOM 2822 O O . ASN A 1 385 ? -3.504 -4.791 3.122 1.00 50.41 385 ASN A O 1
ATOM 2826 N N . THR A 1 386 ? -3.554 -2.724 2.232 1.00 55.12 386 THR A N 1
ATOM 2827 C CA . THR A 1 386 ? -4.993 -2.739 1.945 1.00 55.12 386 THR A CA 1
ATOM 2828 C C . THR A 1 386 ? -5.277 -3.592 0.704 1.00 55.12 386 THR A C 1
ATOM 2830 O O . THR A 1 386 ? -5.474 -3.078 -0.399 1.00 55.12 386 THR A O 1
ATOM 2833 N N . VAL A 1 387 ? -5.284 -4.915 0.885 1.00 50.78 387 VAL A N 1
ATOM 2834 C CA . VAL A 1 387 ? -5.845 -5.869 -0.079 1.00 50.78 387 VAL A CA 1
ATOM 2835 C C . VAL A 1 387 ? -7.360 -5.828 0.070 1.00 50.78 387 VAL A C 1
ATOM 2837 O O . VAL A 1 387 ? -7.902 -6.348 1.039 1.00 50.78 387 VAL A O 1
ATOM 2840 N N . TYR A 1 388 ? -8.054 -5.207 -0.879 1.00 53.47 388 TYR A N 1
ATOM 2841 C CA . TYR A 1 388 ? -9.518 -5.207 -0.921 1.00 53.47 388 TYR A CA 1
ATOM 2842 C C . TYR A 1 388 ? -9.990 -6.472 -1.666 1.00 53.47 388 TYR A C 1
ATOM 2844 O O . TYR A 1 388 ? -9.782 -6.565 -2.877 1.00 53.47 388 TYR A O 1
ATOM 2852 N N . PRO A 1 389 ? -10.613 -7.462 -0.995 1.00 46.53 389 PRO A N 1
ATOM 2853 C CA . PRO A 1 389 ? -10.875 -8.770 -1.605 1.00 46.53 389 PRO A CA 1
ATOM 2854 C C . PRO A 1 389 ? -12.117 -8.806 -2.515 1.00 46.53 389 PRO A C 1
ATOM 2856 O O . PRO A 1 389 ? -12.388 -9.832 -3.130 1.00 46.53 389 PRO A O 1
ATOM 2859 N N . THR A 1 390 ? -12.893 -7.720 -2.585 1.00 47.59 390 THR A N 1
ATOM 2860 C CA . THR A 1 390 ? -14.259 -7.694 -3.146 1.00 47.59 390 THR A CA 1
ATOM 2861 C C . THR A 1 390 ? -14.410 -6.948 -4.475 1.00 47.59 390 THR A C 1
ATOM 2863 O O . THR A 1 390 ? -15.527 -6.834 -4.974 1.00 47.59 390 THR A O 1
ATOM 2866 N N . GLY A 1 391 ? -13.327 -6.453 -5.083 1.00 55.97 391 GLY A N 1
ATOM 2867 C CA . GLY A 1 391 ? -13.416 -5.768 -6.375 1.00 55.97 391 GLY A CA 1
ATOM 2868 C C . GLY A 1 391 ? -12.107 -5.744 -7.154 1.00 55.97 391 GLY A C 1
ATOM 2869 O O . GLY A 1 391 ? -11.146 -5.095 -6.739 1.00 55.97 391 GLY A O 1
ATOM 2870 N N . SER A 1 392 ? -12.098 -6.397 -8.319 1.00 57.19 392 SER A N 1
ATOM 2871 C CA . SER A 1 392 ? -11.084 -6.169 -9.352 1.00 57.19 392 SER A CA 1
ATOM 2872 C C . SER A 1 392 ? -11.089 -4.695 -9.752 1.00 57.19 392 SER A C 1
ATOM 2874 O O . SER A 1 392 ? -12.154 -4.131 -10.005 1.00 57.19 392 SER A O 1
ATOM 2876 N N . LYS A 1 393 ? -9.910 -4.077 -9.823 1.00 63.56 393 LYS A N 1
ATOM 2877 C CA . LYS A 1 393 ? -9.771 -2.695 -10.292 1.00 63.56 393 LYS A CA 1
ATOM 2878 C C . LYS A 1 393 ? -9.459 -2.674 -11.780 1.00 63.56 393 LYS A C 1
ATOM 2880 O O . LYS A 1 393 ? -8.724 -3.521 -12.297 1.00 63.56 393 LYS A O 1
ATOM 2885 N N . ILE A 1 394 ? -10.054 -1.712 -12.468 1.00 61.91 394 ILE A N 1
ATOM 2886 C CA . ILE A 1 394 ? -9.991 -1.553 -13.919 1.00 61.91 394 ILE A CA 1
ATOM 2887 C C . ILE A 1 394 ? -9.097 -0.370 -14.294 1.00 61.91 394 ILE A C 1
ATOM 2889 O O . ILE A 1 394 ? -8.858 0.538 -13.496 1.00 61.91 394 ILE A O 1
ATOM 2893 N N . GLY A 1 395 ? -8.581 -0.359 -15.527 1.00 61.41 395 GLY A N 1
ATOM 2894 C CA . GLY A 1 395 ? -7.612 0.653 -15.974 1.00 61.41 395 GLY A CA 1
ATOM 2895 C C . GLY A 1 395 ? -8.094 2.104 -15.840 1.00 61.41 395 GLY A C 1
ATOM 2896 O O . GLY A 1 395 ? -7.270 3.002 -15.644 1.00 61.41 395 GLY A O 1
ATOM 2897 N N . SER A 1 396 ? -9.412 2.309 -15.883 1.00 65.81 396 SER A N 1
ATOM 2898 C CA . SER A 1 396 ? -10.110 3.591 -15.757 1.00 65.81 396 SER A CA 1
ATOM 2899 C C . SER A 1 396 ? -10.397 4.055 -14.321 1.00 65.81 396 SER A C 1
ATOM 2901 O O . SER A 1 396 ? -10.813 5.199 -14.155 1.00 65.81 396 SER A O 1
ATOM 2903 N N . ASP A 1 397 ? -10.192 3.228 -13.287 1.00 76.56 397 ASP A N 1
ATOM 2904 C CA . ASP A 1 397 ? -10.374 3.657 -11.890 1.00 76.56 397 ASP A CA 1
ATOM 2905 C C . ASP A 1 397 ? -9.400 4.796 -11.560 1.00 76.56 397 ASP A C 1
ATOM 2907 O O . ASP A 1 397 ? -8.187 4.598 -11.621 1.00 76.56 397 ASP A O 1
ATOM 2911 N N . LEU A 1 398 ? -9.907 5.986 -11.215 1.00 80.38 398 LEU A N 1
ATOM 2912 C CA . LEU A 1 398 ? -9.096 7.179 -10.927 1.00 80.38 398 LEU A CA 1
ATOM 2913 C C . LEU A 1 398 ? -8.134 6.968 -9.735 1.00 80.38 398 LEU A C 1
ATOM 2915 O O . LEU A 1 398 ? -8.431 6.161 -8.852 1.00 80.38 398 LEU A O 1
ATOM 2919 N N . PRO A 1 399 ? -7.027 7.736 -9.621 1.00 77.75 399 PRO A N 1
ATOM 2920 C CA . PRO A 1 399 ? -6.108 7.621 -8.481 1.00 77.75 399 PRO A CA 1
ATOM 2921 C C . PRO A 1 399 ? -6.794 7.836 -7.122 1.00 77.75 399 PRO A C 1
ATOM 2923 O O . PRO A 1 399 ? -6.393 7.248 -6.124 1.00 77.75 399 PRO A O 1
ATOM 2926 N N . SER A 1 400 ? -7.864 8.635 -7.091 1.00 72.94 400 SER A N 1
ATOM 2927 C CA . SER A 1 400 ? -8.699 8.902 -5.913 1.00 72.94 400 SER A CA 1
ATOM 2928 C C . SER A 1 400 ? -9.510 7.701 -5.404 1.00 72.94 400 SER A C 1
ATOM 2930 O O . SER A 1 400 ? -10.009 7.759 -4.283 1.00 72.94 400 SER A O 1
ATOM 2932 N N . VAL A 1 401 ? -9.638 6.618 -6.183 1.00 73.12 401 VAL A N 1
ATOM 2933 C CA . VAL A 1 401 ? -10.325 5.374 -5.774 1.00 73.12 401 VAL A CA 1
ATOM 2934 C C . VAL A 1 401 ? -9.373 4.411 -5.036 1.00 73.12 401 VAL A C 1
ATOM 2936 O O . VAL A 1 401 ? -9.802 3.375 -4.529 1.00 73.12 401 VAL A O 1
ATOM 2939 N N . TYR A 1 402 ? -8.079 4.741 -4.951 1.00 73.75 402 TYR A N 1
ATOM 2940 C CA . TYR A 1 402 ? -7.069 3.963 -4.231 1.00 73.75 402 TYR A CA 1
ATOM 2941 C C . TYR A 1 402 ? -6.765 4.615 -2.869 1.00 73.75 402 TYR A C 1
ATOM 2943 O O . TYR A 1 402 ? -6.662 5.842 -2.783 1.00 73.75 402 TYR A O 1
ATOM 2951 N N . PRO A 1 403 ? -6.616 3.831 -1.785 1.00 68.81 403 PRO A N 1
ATOM 2952 C CA . PRO A 1 403 ? -6.343 4.376 -0.459 1.00 68.81 403 PRO A CA 1
ATOM 2953 C C . PRO A 1 403 ? -4.934 4.981 -0.373 1.00 68.81 403 PRO A C 1
ATOM 2955 O O . PRO A 1 403 ? -3.997 4.520 -1.027 1.00 68.81 403 PRO A O 1
ATOM 2958 N N . ARG A 1 404 ? -4.774 5.991 0.493 1.00 65.62 404 ARG A N 1
ATOM 2959 C CA . ARG A 1 404 ? -3.460 6.530 0.884 1.00 65.62 404 ARG A CA 1
ATOM 2960 C C . ARG A 1 404 ? -2.610 5.440 1.541 1.00 65.62 404 ARG A C 1
ATOM 2962 O O . ARG A 1 404 ? -3.116 4.685 2.363 1.00 65.62 404 ARG A O 1
ATOM 2969 N N . GLY A 1 405 ? -1.319 5.402 1.217 1.00 68.56 405 GLY A N 1
ATOM 2970 C CA . GLY A 1 405 ? -0.429 4.292 1.570 1.00 68.56 405 GLY A CA 1
ATOM 2971 C C . GLY A 1 405 ? -0.160 3.398 0.361 1.00 68.56 405 GLY A C 1
ATOM 2972 O O . GLY A 1 405 ? -0.018 3.909 -0.749 1.00 68.56 405 GLY A O 1
ATOM 2973 N N . MET A 1 406 ? -0.068 2.082 0.576 1.00 74.44 406 MET A N 1
ATOM 2974 C CA . MET A 1 406 ? 0.136 1.085 -0.480 1.00 74.44 406 MET A CA 1
ATOM 2975 C C . MET A 1 406 ? -1.038 0.102 -0.511 1.00 74.44 406 MET A C 1
ATOM 2977 O O . MET A 1 406 ? -1.473 -0.386 0.527 1.00 74.44 406 MET A O 1
ATOM 2981 N N . SER A 1 407 ? -1.532 -0.215 -1.703 1.00 73.25 407 SER A N 1
ATOM 2982 C CA . SER A 1 407 ? -2.628 -1.168 -1.909 1.00 73.25 407 SER A CA 1
ATOM 2983 C C . SER A 1 407 ? -2.333 -2.110 -3.069 1.00 73.25 407 SER A C 1
ATOM 2985 O O . SER A 1 407 ? -1.629 -1.737 -4.009 1.00 73.25 407 SER A O 1
ATOM 2987 N N . ILE A 1 408 ? -2.865 -3.330 -2.998 1.00 77.31 408 ILE A N 1
ATOM 2988 C CA . ILE A 1 408 ? -2.683 -4.366 -4.018 1.00 77.31 408 ILE A CA 1
ATOM 2989 C C . ILE A 1 408 ? -4.064 -4.875 -4.425 1.00 77.31 408 ILE A C 1
ATOM 2991 O O . ILE A 1 408 ? -4.813 -5.373 -3.585 1.00 77.31 408 ILE A O 1
ATOM 2995 N N . TYR A 1 409 ? -4.392 -4.751 -5.711 1.00 75.44 409 TYR A N 1
ATOM 2996 C CA . TYR A 1 409 ? -5.676 -5.178 -6.271 1.00 75.44 409 TYR A CA 1
ATOM 2997 C C . TYR A 1 409 ? -5.488 -6.161 -7.432 1.00 75.44 409 TYR A C 1
ATOM 2999 O O . TYR A 1 409 ? -4.533 -6.004 -8.201 1.00 75.44 409 TYR A O 1
ATOM 3007 N N . PRO A 1 410 ? -6.418 -7.115 -7.630 1.00 73.94 410 PRO A N 1
ATOM 3008 C CA . PRO A 1 410 ? -6.532 -7.851 -8.882 1.00 73.94 410 PRO A CA 1
ATOM 3009 C C . PRO A 1 410 ? -6.846 -6.890 -10.036 1.00 73.94 410 PRO A C 1
ATOM 3011 O O . PRO A 1 410 ? -7.764 -6.072 -9.938 1.00 73.94 410 PRO A O 1
ATOM 3014 N N . ALA A 1 411 ? -6.100 -7.011 -11.128 1.00 73.56 411 ALA A N 1
ATOM 3015 C CA . ALA A 1 411 ? -6.231 -6.210 -12.337 1.00 73.56 411 ALA A CA 1
ATOM 3016 C C . ALA A 1 411 ? -6.826 -7.041 -13.480 1.00 73.56 411 ALA A C 1
ATOM 3018 O O . ALA A 1 411 ? -6.472 -8.208 -13.662 1.00 73.56 411 ALA A O 1
ATOM 3019 N N . THR A 1 412 ? -7.719 -6.429 -14.260 1.00 68.56 412 THR A N 1
ATOM 3020 C CA . THR A 1 412 ? -8.383 -7.059 -15.414 1.00 68.56 412 THR A CA 1
ATOM 3021 C C . THR A 1 412 ? -8.300 -6.162 -16.649 1.00 68.56 412 THR A C 1
ATOM 3023 O O . THR A 1 412 ? -8.348 -4.933 -16.549 1.00 68.56 412 THR A O 1
ATOM 3026 N N . THR A 1 413 ? -8.149 -6.780 -17.821 1.00 64.50 413 THR A N 1
ATOM 3027 C CA . THR A 1 413 ? -7.993 -6.100 -19.112 1.00 64.50 413 THR A CA 1
ATOM 3028 C C . THR A 1 413 ? -9.331 -5.538 -19.600 1.00 64.50 413 THR A C 1
ATOM 3030 O O . THR A 1 413 ? -10.308 -6.262 -19.781 1.00 64.50 413 THR A O 1
ATOM 3033 N N . THR A 1 414 ? -9.390 -4.226 -19.838 1.00 53.94 414 THR A N 1
ATOM 3034 C CA . THR A 1 414 ? -10.626 -3.536 -20.255 1.00 53.94 414 THR A CA 1
ATOM 3035 C C . THR A 1 414 ? -10.731 -3.409 -21.775 1.00 53.94 414 THR A C 1
ATOM 3037 O O . THR A 1 414 ? -10.536 -2.342 -22.347 1.00 53.94 414 THR A O 1
ATOM 3040 N N . GLY A 1 415 ? -11.107 -4.513 -22.423 1.00 49.25 415 GLY A N 1
ATOM 3041 C CA . GLY A 1 415 ? -11.498 -4.535 -23.836 1.00 49.25 415 GLY A CA 1
ATOM 3042 C C . GLY A 1 415 ? -10.346 -4.597 -24.847 1.00 49.25 415 GLY A C 1
ATOM 3043 O O . GLY A 1 415 ? -9.172 -4.409 -24.535 1.00 49.25 415 GLY A O 1
ATOM 3044 N N . SER A 1 416 ? -10.697 -4.903 -26.096 1.00 45.12 416 SER A N 1
ATOM 3045 C CA . SER A 1 416 ? -9.755 -5.053 -27.207 1.00 45.12 416 SER A CA 1
ATOM 3046 C C . SER A 1 416 ? -9.364 -3.693 -27.801 1.00 45.12 416 SER A C 1
ATOM 3048 O O . SER A 1 416 ? -10.131 -3.113 -28.569 1.00 45.12 416 SER A O 1
ATOM 3050 N N . GLY A 1 417 ? -8.166 -3.200 -27.481 1.00 44.91 417 GLY A N 1
ATOM 3051 C CA . GLY A 1 417 ? -7.607 -1.995 -28.109 1.00 44.91 417 GLY A CA 1
ATOM 3052 C C . GLY A 1 417 ? -6.211 -1.623 -27.607 1.00 44.91 417 GLY A C 1
ATOM 3053 O O . GLY A 1 417 ? -5.294 -1.461 -28.406 1.00 44.91 417 GLY A O 1
ATOM 3054 N N . THR A 1 418 ? -6.029 -1.542 -26.288 1.00 49.56 418 THR A N 1
ATOM 3055 C CA . THR A 1 418 ? -4.746 -1.226 -25.636 1.00 49.56 418 THR A CA 1
ATOM 3056 C C . THR A 1 418 ? -4.593 -2.042 -24.352 1.00 49.56 418 THR A C 1
ATOM 3058 O O . THR A 1 418 ? -5.471 -2.052 -23.494 1.00 49.56 418 THR A O 1
ATOM 3061 N N . VAL A 1 419 ? -3.485 -2.775 -24.222 1.00 59.78 419 VAL A N 1
ATOM 3062 C CA . VAL A 1 419 ? -3.371 -3.917 -23.291 1.00 59.78 419 VAL A CA 1
ATOM 3063 C C . VAL A 1 419 ? -2.874 -3.500 -21.896 1.00 59.78 419 VAL A C 1
ATOM 3065 O O . VAL A 1 419 ? -1.890 -4.034 -21.400 1.00 59.78 419 VAL A O 1
ATOM 3068 N N . PHE A 1 420 ? -3.536 -2.533 -21.248 1.00 61.06 420 PHE A N 1
ATOM 3069 C CA . PHE A 1 420 ? -3.184 -2.117 -19.881 1.00 61.06 420 PHE A CA 1
ATOM 3070 C C . PHE A 1 420 ? -4.406 -1.787 -19.000 1.00 61.06 420 PHE A C 1
ATOM 3072 O O . PHE A 1 420 ? -5.324 -1.108 -19.462 1.00 61.06 420 PHE A O 1
ATOM 3079 N N . PRO A 1 421 ? -4.401 -2.160 -17.703 1.00 65.50 421 PRO A N 1
ATOM 3080 C CA . PRO A 1 421 ? -3.430 -3.037 -17.046 1.00 65.50 421 PRO A CA 1
ATOM 3081 C C . PRO A 1 421 ? -3.525 -4.476 -17.578 1.00 65.50 421 PRO A C 1
ATOM 3083 O O . PRO A 1 421 ? -4.598 -4.924 -17.983 1.00 65.50 421 PRO A O 1
ATOM 3086 N N . TYR A 1 422 ? -2.411 -5.206 -17.552 1.00 69.38 422 TYR A N 1
ATOM 3087 C CA . TYR A 1 422 ? -2.398 -6.644 -17.790 1.00 69.38 422 TYR A CA 1
ATOM 3088 C C . TYR A 1 422 ? -3.190 -7.389 -16.713 1.00 69.38 422 TYR A C 1
ATOM 3090 O O . TYR A 1 422 ? -3.279 -6.948 -15.561 1.00 69.38 422 TYR A O 1
ATOM 3098 N N . GLN A 1 423 ? -3.710 -8.559 -17.087 1.00 74.56 423 GLN A N 1
ATOM 3099 C CA . GLN A 1 423 ? -4.400 -9.466 -16.178 1.00 74.56 423 GLN A CA 1
ATOM 3100 C C . GLN A 1 423 ? -3.437 -9.969 -15.092 1.00 74.56 423 GLN A C 1
ATOM 3102 O O . GLN A 1 423 ? -2.431 -10.620 -15.375 1.00 74.56 423 GLN A O 1
ATOM 3107 N N . GLY A 1 424 ? -3.734 -9.642 -13.838 1.00 74.50 424 GLY A N 1
ATOM 3108 C CA . GLY A 1 424 ? -2.845 -9.943 -12.722 1.00 74.50 424 GLY A CA 1
ATOM 3109 C C . GLY A 1 424 ? -3.042 -8.990 -11.562 1.00 74.50 424 GLY A C 1
ATOM 3110 O O . GLY A 1 424 ? -4.115 -8.979 -10.966 1.00 74.50 424 GLY A O 1
ATOM 3111 N N . TRP A 1 425 ? -2.024 -8.195 -11.235 1.00 76.62 425 TRP A N 1
ATOM 3112 C CA . TRP A 1 425 ? -2.022 -7.351 -10.038 1.00 76.62 425 TRP A CA 1
ATOM 3113 C C . TRP A 1 425 ? -1.663 -5.899 -10.364 1.00 76.62 425 TRP A C 1
ATOM 3115 O O . TRP A 1 425 ? -0.836 -5.630 -11.237 1.00 76.62 425 TRP A O 1
ATOM 3125 N N . VAL A 1 426 ? -2.245 -4.946 -9.635 1.00 80.25 426 VAL A N 1
ATOM 3126 C CA . VAL A 1 426 ? -1.744 -3.565 -9.550 1.00 80.25 426 VAL A CA 1
ATOM 3127 C C . VAL A 1 426 ? -1.363 -3.230 -8.115 1.00 80.25 426 VAL A C 1
ATOM 3129 O O . VAL A 1 426 ? -2.198 -3.275 -7.212 1.00 80.25 426 VAL A O 1
ATOM 3132 N N . ILE A 1 427 ? -0.098 -2.861 -7.920 1.00 83.12 427 ILE A N 1
ATOM 3133 C CA . ILE A 1 427 ? 0.430 -2.286 -6.683 1.00 83.12 427 ILE A CA 1
ATOM 3134 C C . ILE A 1 427 ? 0.351 -0.769 -6.829 1.00 83.12 427 ILE A C 1
ATOM 3136 O O . ILE A 1 427 ? 0.946 -0.203 -7.745 1.00 83.12 427 ILE A O 1
ATOM 3140 N N . THR A 1 428 ? -0.393 -0.104 -5.950 1.00 82.31 428 THR A N 1
ATOM 3141 C CA . THR A 1 428 ? -0.644 1.342 -6.028 1.00 82.31 428 THR A CA 1
ATOM 3142 C C . THR A 1 428 ? -0.186 2.027 -4.756 1.00 82.31 428 THR A C 1
ATOM 3144 O O . THR A 1 428 ? -0.690 1.714 -3.678 1.00 82.31 428 THR A O 1
ATOM 3147 N N . THR A 1 429 ? 0.729 2.984 -4.893 1.00 84.50 429 THR A N 1
ATOM 3148 C CA . THR A 1 429 ? 1.241 3.806 -3.795 1.00 84.50 429 THR A CA 1
ATOM 3149 C C . THR A 1 429 ? 0.736 5.236 -3.955 1.00 84.50 429 THR A C 1
ATOM 3151 O O . THR A 1 429 ? 1.155 5.945 -4.872 1.00 84.50 429 THR A O 1
ATOM 3154 N N . VAL A 1 430 ? -0.157 5.661 -3.059 1.00 76.19 430 VAL A N 1
ATOM 3155 C CA . VAL A 1 430 ? -0.753 7.006 -3.021 1.00 76.19 430 VAL A CA 1
ATOM 3156 C C . VAL A 1 430 ? -0.135 7.785 -1.858 1.00 76.19 430 VAL A C 1
ATOM 3158 O O . VAL A 1 430 ? -0.353 7.465 -0.686 1.00 76.19 430 VAL A O 1
ATOM 3161 N N . HIS A 1 431 ? 0.636 8.825 -2.171 1.00 72.31 431 HIS A N 1
ATOM 3162 C CA . HIS A 1 431 ? 1.285 9.684 -1.184 1.00 72.31 431 HIS A CA 1
ATOM 3163 C C . HIS A 1 431 ? 0.288 10.644 -0.509 1.00 72.31 431 HIS A C 1
ATOM 3165 O O . HIS A 1 431 ? -0.750 10.999 -1.073 1.00 72.31 431 HIS A O 1
ATOM 3171 N N . ALA A 1 432 ? 0.614 11.128 0.696 1.00 61.84 432 ALA A N 1
ATOM 3172 C CA . ALA A 1 432 ? -0.253 12.025 1.467 1.00 61.84 432 ALA A CA 1
ATOM 3173 C C . ALA A 1 432 ? -0.654 13.296 0.687 1.00 61.84 432 ALA A C 1
ATOM 3175 O O . ALA A 1 432 ? -1.811 13.720 0.746 1.00 61.84 432 ALA A O 1
ATOM 3176 N N . SER A 1 433 ? 0.274 13.843 -0.108 1.00 64.75 433 SER A N 1
ATOM 3177 C CA . SER A 1 433 ? 0.064 15.009 -0.980 1.00 64.75 433 SER A CA 1
ATOM 3178 C C . SER A 1 433 ? -0.644 14.711 -2.314 1.00 64.75 433 SER A C 1
ATOM 3180 O O . SER A 1 433 ? -0.694 15.585 -3.166 1.00 64.75 433 SER A O 1
ATOM 3182 N N . GLY A 1 434 ? -1.195 13.509 -2.524 1.00 63.69 434 GLY A N 1
ATOM 3183 C CA . GLY A 1 434 ? -2.041 13.180 -3.683 1.00 63.69 434 GLY A CA 1
ATOM 3184 C C . GLY A 1 434 ? -1.312 12.656 -4.927 1.00 63.69 434 GLY A C 1
ATOM 3185 O O . GLY A 1 434 ? -1.968 12.141 -5.834 1.00 63.69 434 GLY A O 1
ATOM 3186 N N . TYR A 1 435 ? 0.023 12.721 -4.964 1.00 78.94 435 TYR A N 1
ATOM 3187 C CA . TYR A 1 435 ? 0.831 12.038 -5.980 1.00 78.94 435 TYR A CA 1
ATOM 3188 C C . TYR A 1 435 ? 0.708 10.521 -5.844 1.00 78.94 435 TYR A C 1
ATOM 3190 O O . TYR A 1 435 ? 0.782 9.982 -4.742 1.00 78.94 435 TYR A O 1
ATOM 3198 N N . THR A 1 436 ? 0.544 9.837 -6.972 1.00 84.00 436 THR A N 1
ATOM 3199 C CA . THR A 1 436 ? 0.320 8.391 -7.033 1.00 84.00 436 THR A CA 1
ATOM 3200 C C . THR A 1 436 ? 1.272 7.741 -8.033 1.00 84.00 436 THR A C 1
ATOM 3202 O O . THR A 1 436 ? 1.487 8.276 -9.119 1.00 84.00 436 THR A O 1
ATOM 3205 N N . ARG A 1 437 ? 1.803 6.563 -7.693 1.00 88.19 437 ARG A N 1
ATOM 3206 C CA . ARG A 1 437 ? 2.480 5.642 -8.621 1.00 88.19 437 ARG A CA 1
ATOM 3207 C C . ARG A 1 437 ? 1.754 4.302 -8.586 1.00 88.19 437 ARG A C 1
ATOM 3209 O O . ARG A 1 437 ? 1.386 3.835 -7.512 1.00 88.19 437 ARG A O 1
ATOM 3216 N N . GLN A 1 438 ? 1.558 3.689 -9.745 1.00 87.19 438 GLN A N 1
ATOM 3217 C CA . GLN A 1 438 ? 0.983 2.357 -9.873 1.00 87.19 438 GLN A CA 1
ATOM 3218 C C . GLN A 1 438 ? 1.893 1.484 -10.733 1.00 87.19 438 GLN A C 1
ATOM 3220 O O . GLN A 1 438 ? 2.239 1.874 -11.844 1.00 87.19 438 GLN A O 1
ATOM 3225 N N . THR A 1 439 ? 2.242 0.306 -10.225 1.00 86.44 439 THR A N 1
ATOM 3226 C CA . THR A 1 439 ? 2.960 -0.745 -10.952 1.00 86.44 439 THR A CA 1
ATOM 3227 C C . THR A 1 439 ? 1.991 -1.893 -11.206 1.00 86.44 439 THR A C 1
ATOM 3229 O O . THR A 1 439 ? 1.440 -2.466 -10.268 1.00 86.44 439 THR A O 1
ATOM 3232 N N . ASN A 1 440 ? 1.768 -2.231 -12.469 1.00 81.88 440 ASN A N 1
ATOM 3233 C CA . ASN A 1 440 ? 1.055 -3.429 -12.885 1.00 81.88 440 ASN A CA 1
ATOM 3234 C C . ASN A 1 440 ? 2.052 -4.569 -13.117 1.00 81.88 440 ASN A C 1
ATOM 3236 O O . ASN A 1 440 ? 3.116 -4.355 -13.696 1.00 81.88 440 ASN A O 1
ATOM 3240 N N . ILE A 1 441 ? 1.689 -5.764 -12.658 1.00 78.12 441 ILE A N 1
ATOM 3241 C CA . ILE A 1 441 ? 2.477 -6.992 -12.758 1.00 78.12 441 ILE A CA 1
ATOM 3242 C C . ILE A 1 441 ? 1.565 -8.070 -13.347 1.00 78.12 441 ILE A C 1
ATOM 3244 O O . ILE A 1 441 ? 0.471 -8.314 -12.824 1.00 78.12 441 ILE A O 1
ATOM 3248 N N . PHE A 1 442 ? 2.003 -8.695 -14.439 1.00 72.94 442 PHE A N 1
ATOM 3249 C CA . PHE A 1 442 ? 1.291 -9.804 -15.073 1.00 72.94 442 PHE A CA 1
ATOM 3250 C C . PHE A 1 442 ? 1.304 -11.047 -14.168 1.00 72.94 442 PHE A C 1
ATOM 3252 O O . PHE A 1 442 ? 2.288 -11.289 -13.469 1.00 72.94 442 PHE A O 1
ATOM 3259 N N . ALA A 1 443 ? 0.206 -11.809 -14.134 1.00 63.81 443 ALA A N 1
ATOM 3260 C CA . ALA A 1 443 ? 0.083 -12.968 -13.240 1.00 63.81 443 ALA A CA 1
ATOM 3261 C C . ALA A 1 443 ? 0.247 -14.333 -13.919 1.00 63.81 443 ALA A C 1
ATOM 3263 O O . ALA A 1 443 ? 0.411 -15.318 -13.199 1.00 63.81 443 ALA A O 1
ATOM 3264 N N . ASP A 1 444 ? 0.200 -14.413 -15.252 1.00 59.72 444 ASP A N 1
ATOM 3265 C CA . ASP A 1 444 ? 0.453 -15.675 -15.947 1.00 59.72 444 ASP A CA 1
ATOM 3266 C C . ASP A 1 444 ? 1.947 -15.825 -16.269 1.00 59.72 444 ASP A C 1
ATOM 3268 O O . ASP A 1 444 ? 2.608 -14.883 -16.708 1.00 59.72 444 ASP A O 1
ATOM 3272 N N . ILE A 1 445 ? 2.488 -17.014 -16.009 1.00 52.19 445 ILE A N 1
ATOM 3273 C CA . ILE A 1 445 ? 3.899 -17.355 -16.230 1.00 52.19 445 ILE A CA 1
ATOM 3274 C C . ILE A 1 445 ? 3.992 -18.662 -17.030 1.00 52.19 445 ILE A C 1
ATOM 3276 O O . ILE A 1 445 ? 4.830 -19.525 -16.766 1.00 52.19 445 ILE A O 1
ATOM 3280 N N . THR A 1 446 ? 3.130 -18.825 -18.039 1.00 50.19 446 THR A N 1
ATOM 3281 C CA . THR A 1 446 ? 3.376 -19.783 -19.124 1.00 50.19 446 THR A CA 1
ATOM 3282 C C . THR A 1 446 ? 4.744 -19.487 -19.763 1.00 50.19 446 THR A C 1
ATOM 3284 O O . THR A 1 446 ? 4.916 -18.390 -20.301 1.00 50.19 446 THR A O 1
ATOM 3287 N N . PRO A 1 447 ? 5.717 -20.425 -19.776 1.00 47.41 447 PRO A N 1
ATOM 3288 C CA . PRO A 1 447 ? 7.085 -20.162 -20.260 1.00 47.41 447 PRO A CA 1
ATOM 3289 C C . PRO A 1 447 ? 7.232 -19.862 -21.765 1.00 47.41 447 PRO A C 1
ATOM 3291 O O . PRO A 1 447 ? 8.350 -19.808 -22.273 1.00 47.41 447 PRO A O 1
ATOM 3294 N N . SER A 1 448 ? 6.122 -19.731 -22.492 1.00 44.47 448 SER A N 1
ATOM 3295 C CA . SER A 1 448 ? 6.045 -19.498 -23.936 1.00 44.47 448 SER A CA 1
ATOM 3296 C C . SER A 1 448 ? 6.087 -18.024 -24.345 1.00 44.47 448 SER A C 1
ATOM 3298 O O . SER A 1 448 ? 6.339 -17.748 -25.516 1.00 44.47 448 SER A O 1
ATOM 3300 N N . GLU A 1 449 ? 5.843 -17.083 -23.427 1.00 46.88 449 GLU A N 1
ATOM 3301 C CA . GLU A 1 449 ? 5.806 -15.648 -23.740 1.00 46.88 449 GLU A CA 1
ATOM 3302 C C . GLU A 1 449 ? 6.990 -14.885 -23.131 1.00 46.88 449 GLU A C 1
ATOM 3304 O O . GLU A 1 449 ? 7.469 -15.179 -22.035 1.00 46.88 449 GLU A O 1
ATOM 3309 N N . SER A 1 450 ? 7.506 -13.913 -23.888 1.00 45.19 450 SER A N 1
ATOM 3310 C CA . SER A 1 450 ? 8.775 -13.241 -23.594 1.00 45.19 450 SER A CA 1
ATOM 3311 C C . SER A 1 450 ? 8.732 -12.444 -22.275 1.00 45.19 450 SER A C 1
ATOM 3313 O O . SER A 1 450 ? 7.742 -11.756 -22.022 1.00 45.19 450 SER A O 1
ATOM 3315 N N . PRO A 1 451 ? 9.822 -12.410 -21.476 1.00 50.34 451 PRO A N 1
ATOM 3316 C CA . PRO A 1 451 ? 9.925 -11.544 -20.291 1.00 50.34 451 PRO A CA 1
ATOM 3317 C C . PRO A 1 451 ? 9.762 -10.041 -20.583 1.00 50.34 451 PRO A C 1
ATOM 3319 O O . PRO A 1 451 ? 9.539 -9.231 -19.680 1.00 50.34 451 PRO A O 1
ATOM 3322 N N . VAL A 1 452 ? 9.906 -9.650 -21.851 1.00 46.78 452 VAL A N 1
ATOM 3323 C CA . VAL A 1 452 ? 9.938 -8.263 -22.318 1.00 46.78 452 VAL A CA 1
ATOM 3324 C C . VAL A 1 452 ? 8.520 -7.677 -22.386 1.00 46.78 452 VAL A C 1
ATOM 3326 O O . VAL A 1 452 ? 7.911 -7.603 -23.447 1.00 46.78 452 VAL A O 1
ATOM 3329 N N . GLY A 1 453 ? 8.001 -7.257 -21.229 1.00 54.19 453 GLY A N 1
ATOM 3330 C CA . GLY A 1 453 ? 6.707 -6.569 -21.110 1.00 54.19 453 GLY A CA 1
ATOM 3331 C C . GLY A 1 453 ? 5.932 -6.841 -19.816 1.00 54.19 453 GLY A C 1
ATOM 3332 O O . GLY A 1 453 ? 4.987 -6.121 -19.523 1.00 54.19 453 GLY A O 1
ATOM 3333 N N . GLN A 1 454 ? 6.343 -7.819 -19.002 1.00 65.88 454 GLN A N 1
ATOM 3334 C CA . GLN A 1 454 ? 5.543 -8.374 -17.890 1.00 65.88 454 GLN A CA 1
ATOM 3335 C C . GLN A 1 454 ? 5.292 -7.428 -16.690 1.00 65.88 454 GLN A C 1
ATOM 3337 O O . GLN A 1 454 ? 4.570 -7.786 -15.756 1.00 65.88 454 GLN A O 1
ATOM 3342 N N . MET A 1 455 ? 5.850 -6.213 -16.710 1.00 71.44 455 MET A N 1
ATOM 3343 C CA . MET A 1 455 ? 5.541 -5.144 -15.755 1.00 71.44 455 MET A CA 1
ATOM 3344 C C . MET A 1 455 ? 5.415 -3.788 -16.455 1.00 71.44 455 MET A C 1
ATOM 3346 O O . MET A 1 455 ? 6.198 -3.469 -17.354 1.00 71.44 455 MET A O 1
ATOM 3350 N N . ALA A 1 456 ? 4.462 -2.972 -16.015 1.00 77.06 456 ALA A N 1
ATOM 3351 C CA . ALA A 1 456 ? 4.244 -1.614 -16.508 1.00 77.06 456 ALA A CA 1
ATOM 3352 C C . ALA A 1 456 ? 3.994 -0.654 -15.344 1.00 77.06 456 ALA A C 1
ATOM 3354 O O . ALA A 1 456 ? 3.502 -1.053 -14.291 1.00 77.06 456 ALA A O 1
ATOM 3355 N N . GLU A 1 457 ? 4.303 0.622 -15.527 1.00 84.50 457 GLU A N 1
ATOM 3356 C CA . GLU A 1 457 ? 4.103 1.661 -14.523 1.00 84.50 457 GLU A CA 1
ATOM 3357 C C . GLU A 1 457 ? 3.329 2.850 -15.075 1.00 84.50 457 GLU A C 1
ATOM 3359 O O . GLU A 1 457 ? 3.400 3.154 -16.261 1.00 84.50 457 GLU A O 1
ATOM 3364 N N . ARG A 1 458 ? 2.611 3.548 -14.196 1.00 84.12 458 ARG A N 1
ATOM 3365 C CA . ARG A 1 458 ? 2.079 4.887 -14.453 1.00 84.12 458 ARG A CA 1
ATOM 3366 C C . ARG A 1 458 ? 2.148 5.744 -13.197 1.00 84.12 458 ARG A C 1
ATOM 3368 O O . ARG A 1 458 ? 2.059 5.243 -12.074 1.00 84.12 458 ARG A O 1
ATOM 3375 N N . THR A 1 459 ? 2.253 7.051 -13.386 1.00 89.00 459 THR A N 1
ATOM 3376 C CA . THR A 1 459 ? 2.055 8.046 -12.327 1.00 89.00 459 THR A CA 1
ATOM 3377 C C . THR A 1 459 ? 0.701 8.731 -12.490 1.00 89.00 459 THR A C 1
ATOM 3379 O O . THR A 1 459 ? 0.065 8.651 -13.541 1.00 89.00 459 THR A O 1
ATOM 3382 N N . GLY A 1 460 ? 0.215 9.379 -11.438 1.00 87.69 460 GLY A N 1
ATOM 3383 C CA . GLY A 1 460 ? -1.057 10.093 -11.447 1.00 87.69 460 GLY A CA 1
ATOM 3384 C C . GLY A 1 460 ? -1.186 11.052 -10.271 1.00 87.69 460 GLY A C 1
ATOM 3385 O O . GLY A 1 460 ? -0.344 11.074 -9.369 1.00 87.69 460 GLY A O 1
ATOM 3386 N N . TYR A 1 461 ? -2.255 11.840 -10.272 1.00 83.38 461 TYR A N 1
ATOM 3387 C CA . TYR A 1 461 ? -2.566 12.777 -9.197 1.00 83.38 461 TYR A CA 1
ATOM 3388 C C . TYR A 1 461 ? -4.051 12.715 -8.842 1.00 83.38 461 TYR A C 1
ATOM 3390 O O . TYR A 1 461 ? -4.899 12.644 -9.731 1.00 83.38 461 TYR A O 1
ATOM 3398 N N . ALA A 1 462 ? -4.378 12.766 -7.548 1.00 64.94 462 ALA A N 1
ATOM 3399 C CA . ALA A 1 462 ? -5.733 12.524 -7.037 1.00 64.94 462 ALA A CA 1
ATOM 3400 C C . ALA A 1 462 ? -6.842 13.384 -7.686 1.00 64.94 462 ALA A C 1
ATOM 3402 O O . ALA A 1 462 ? -7.968 12.910 -7.818 1.00 64.94 462 ALA A O 1
ATOM 3403 N N . SER A 1 463 ? -6.529 14.610 -8.125 1.00 68.06 463 SER A N 1
ATOM 3404 C CA . SER A 1 463 ? -7.442 15.494 -8.874 1.00 68.06 463 SER A CA 1
ATOM 3405 C C . SER A 1 463 ? -7.123 15.636 -10.371 1.00 68.06 463 SER A C 1
ATOM 3407 O O . SER A 1 463 ? -7.859 16.317 -11.077 1.00 68.06 463 SER A O 1
ATOM 3409 N N . GLY A 1 464 ? -6.027 15.040 -10.855 1.00 72.69 464 GLY A N 1
ATOM 3410 C CA . GLY A 1 464 ? -5.543 15.163 -12.239 1.00 72.69 464 GLY A CA 1
ATOM 3411 C C . GLY A 1 464 ? -5.692 13.897 -13.090 1.00 72.69 464 GLY A C 1
ATOM 3412 O O . GLY A 1 464 ? -5.458 13.945 -14.292 1.00 72.69 464 GLY A O 1
ATOM 3413 N N . GLY A 1 465 ? -6.072 12.766 -12.488 1.00 82.75 465 GLY A N 1
ATOM 3414 C CA . GLY A 1 465 ? -6.166 11.481 -13.181 1.00 82.75 465 GLY A CA 1
ATOM 3415 C C . GLY A 1 465 ? -4.809 10.788 -13.347 1.00 82.75 465 GLY A C 1
ATOM 3416 O O . GLY A 1 465 ? -3.877 11.011 -12.570 1.00 82.75 465 GLY A O 1
ATOM 3417 N N . TRP A 1 466 ? -4.720 9.903 -14.339 1.00 85.31 466 TRP A N 1
ATOM 3418 C CA . TRP A 1 466 ? -3.533 9.098 -14.633 1.00 85.31 466 TRP A CA 1
ATOM 3419 C C . TRP A 1 466 ? -2.758 9.628 -15.838 1.00 85.31 466 TRP A C 1
ATOM 3421 O O . TRP A 1 466 ? -3.351 10.004 -16.846 1.00 85.31 466 TRP A O 1
ATOM 3431 N N . GLY A 1 467 ? -1.429 9.554 -15.762 1.00 80.88 467 GLY A N 1
ATOM 3432 C CA . GLY A 1 467 ? -0.568 9.540 -16.939 1.00 80.88 467 GLY A CA 1
ATOM 3433 C C . GLY A 1 467 ? -0.637 8.199 -17.683 1.00 80.88 467 GLY A C 1
ATOM 3434 O O . GLY A 1 467 ? -1.264 7.235 -17.230 1.00 80.88 467 GLY A O 1
ATOM 3435 N N . ALA A 1 468 ? 0.028 8.139 -18.836 1.00 80.81 468 ALA A N 1
ATOM 3436 C CA . ALA A 1 468 ? 0.128 6.922 -19.635 1.00 80.81 468 ALA A CA 1
ATOM 3437 C C . ALA A 1 468 ? 0.904 5.806 -18.910 1.00 80.81 468 ALA A C 1
ATOM 3439 O O . ALA A 1 468 ? 1.771 6.072 -18.075 1.00 80.81 468 ALA A O 1
ATOM 3440 N N . TRP A 1 469 ? 0.611 4.557 -19.279 1.00 77.44 469 TRP A N 1
ATOM 3441 C CA . TRP A 1 469 ? 1.427 3.403 -18.904 1.00 77.44 469 TRP A CA 1
ATOM 3442 C C . TRP A 1 469 ? 2.736 3.383 -19.707 1.00 77.44 469 TRP A C 1
ATOM 3444 O O . TRP A 1 469 ? 2.724 3.616 -20.915 1.00 77.44 469 TRP A O 1
ATOM 3454 N N . TYR A 1 470 ? 3.850 3.070 -19.046 1.00 73.12 470 TYR A N 1
ATOM 3455 C CA . TYR A 1 470 ? 5.176 2.888 -19.640 1.00 73.12 470 TYR A CA 1
ATOM 3456 C C . TYR A 1 470 ? 5.852 1.619 -19.099 1.00 73.12 470 TYR A C 1
ATOM 3458 O O . TYR A 1 470 ? 5.555 1.161 -17.995 1.00 73.12 470 TYR A O 1
ATOM 3466 N N . HIS A 1 471 ? 6.786 1.047 -19.859 1.00 72.25 471 HIS A N 1
ATOM 3467 C CA . HIS A 1 471 ? 7.605 -0.076 -19.394 1.00 72.25 471 HIS A CA 1
ATOM 3468 C C . HIS A 1 471 ? 8.891 0.425 -18.713 1.00 72.25 471 HIS A C 1
ATOM 3470 O O . HIS A 1 471 ? 9.596 1.231 -19.316 1.00 72.25 471 HIS A O 1
ATOM 3476 N N . PRO A 1 472 ? 9.258 -0.068 -17.510 1.00 62.94 472 PRO A N 1
ATOM 3477 C CA . PRO A 1 472 ? 10.513 0.292 -16.825 1.00 62.94 472 PRO A CA 1
ATOM 3478 C C . PRO A 1 472 ? 11.818 -0.212 -17.481 1.00 62.94 472 PRO A C 1
ATOM 3480 O O . PRO A 1 472 ? 12.869 -0.205 -16.846 1.00 62.94 472 PRO A O 1
ATOM 3483 N N . GLY A 1 473 ? 11.771 -0.682 -18.728 1.00 59.62 473 GLY A N 1
ATOM 3484 C CA . GLY A 1 473 ? 12.913 -1.206 -19.475 1.00 59.62 473 GLY A CA 1
ATOM 3485 C C . GLY A 1 473 ? 12.731 -0.998 -20.978 1.00 59.62 473 GLY A C 1
ATOM 3486 O O . GLY A 1 473 ? 11.646 -0.627 -21.426 1.00 59.62 473 GLY A O 1
ATOM 3487 N N . LEU A 1 474 ? 13.787 -1.244 -21.761 1.00 56.47 474 LEU A N 1
ATOM 3488 C CA . LEU A 1 474 ? 13.859 -0.977 -23.208 1.00 56.47 474 LEU A CA 1
ATOM 3489 C C . LEU A 1 474 ? 13.034 -1.990 -24.043 1.00 56.47 474 LEU A C 1
ATOM 3491 O O . LEU A 1 474 ? 13.554 -2.686 -24.912 1.00 56.47 474 LEU A O 1
ATOM 3495 N N . ALA A 1 475 ? 11.741 -2.111 -23.729 1.00 46.56 475 ALA A N 1
ATOM 3496 C CA . ALA A 1 475 ? 10.886 -3.246 -24.078 1.00 46.56 475 ALA A CA 1
ATOM 3497 C C . ALA A 1 475 ? 10.417 -3.288 -25.544 1.00 46.56 475 ALA A C 1
ATOM 3499 O O . ALA A 1 475 ? 9.966 -4.323 -26.024 1.00 46.56 475 ALA A O 1
ATOM 3500 N N . THR A 1 476 ? 10.586 -2.195 -26.286 1.00 47.97 476 THR A N 1
ATOM 3501 C CA . THR A 1 476 ? 10.558 -2.218 -27.752 1.00 47.97 476 THR A CA 1
ATOM 3502 C C . THR A 1 476 ? 11.814 -1.536 -28.265 1.00 47.97 476 THR A C 1
ATOM 3504 O O . THR A 1 476 ? 11.941 -0.314 -28.153 1.00 47.97 476 THR A O 1
ATOM 3507 N N . ALA A 1 477 ? 12.724 -2.310 -28.856 1.00 44.97 477 ALA A N 1
ATOM 3508 C CA . ALA A 1 477 ? 13.935 -1.812 -29.506 1.00 44.97 477 ALA A CA 1
ATOM 3509 C C . ALA A 1 477 ? 13.615 -1.147 -30.861 1.00 44.97 477 ALA A C 1
ATOM 3511 O O . ALA A 1 477 ? 14.104 -1.551 -31.915 1.00 44.97 477 ALA A O 1
ATOM 3512 N N . SER A 1 478 ? 12.763 -0.120 -30.838 1.00 55.62 478 SER A N 1
ATOM 3513 C CA . SER A 1 478 ? 12.645 0.817 -31.949 1.00 55.62 478 SER A CA 1
ATOM 3514 C C . SER A 1 478 ? 13.924 1.651 -32.040 1.00 55.62 478 SER A C 1
ATOM 3516 O O . SER A 1 478 ? 14.571 1.942 -31.029 1.00 55.62 478 SER A O 1
ATOM 3518 N N . SER A 1 479 ? 14.277 2.091 -33.247 1.00 52.09 479 SER A N 1
ATOM 3519 C CA . SER A 1 479 ? 15.402 3.012 -33.451 1.00 52.09 479 SER A CA 1
ATOM 3520 C C . SER A 1 479 ? 15.238 4.313 -32.655 1.00 52.09 479 SER A C 1
ATOM 3522 O O . SER A 1 479 ? 16.231 4.858 -32.187 1.00 52.09 479 SER A O 1
ATOM 3524 N N . ALA A 1 480 ? 14.000 4.765 -32.423 1.00 49.19 480 ALA A N 1
ATOM 3525 C CA . ALA A 1 480 ? 13.692 5.909 -31.564 1.00 49.19 480 ALA A CA 1
ATOM 3526 C C . ALA A 1 480 ? 14.025 5.653 -30.080 1.00 49.19 480 ALA A C 1
ATOM 3528 O O . ALA A 1 480 ? 14.655 6.495 -29.444 1.00 49.19 480 ALA A O 1
ATOM 3529 N N . GLY A 1 481 ? 13.654 4.485 -29.538 1.00 54.66 481 GLY A N 1
ATOM 3530 C CA . GLY A 1 481 ? 13.978 4.110 -28.156 1.00 54.66 481 GLY A CA 1
ATOM 3531 C C . GLY A 1 481 ? 15.482 3.941 -27.931 1.00 54.66 481 GLY A C 1
ATOM 3532 O O . GLY A 1 481 ? 16.008 4.385 -26.915 1.00 54.66 481 GLY A O 1
ATOM 3533 N N . LEU A 1 482 ? 16.191 3.367 -28.909 1.00 60.84 482 LEU A N 1
ATOM 3534 C CA . LEU A 1 482 ? 17.649 3.247 -28.864 1.00 60.84 482 LEU A CA 1
ATOM 3535 C C . LEU A 1 482 ? 18.352 4.609 -29.015 1.00 60.84 482 LEU A C 1
ATOM 3537 O O . LEU A 1 482 ? 19.313 4.871 -28.300 1.00 60.84 482 LEU A O 1
ATOM 3541 N N . ALA A 1 483 ? 17.864 5.496 -29.888 1.00 55.66 483 ALA A N 1
ATOM 3542 C CA . ALA A 1 483 ? 18.428 6.837 -30.061 1.00 55.66 483 ALA A CA 1
ATOM 3543 C C . ALA A 1 483 ? 18.313 7.688 -28.784 1.00 55.66 483 ALA A C 1
ATOM 3545 O O . ALA A 1 483 ? 19.288 8.320 -28.390 1.00 55.66 483 ALA A O 1
ATOM 3546 N N . ALA A 1 484 ? 17.164 7.644 -28.100 1.00 56.38 484 ALA A N 1
ATOM 3547 C CA . ALA A 1 484 ? 16.959 8.344 -26.828 1.00 56.38 484 ALA A CA 1
ATOM 3548 C C . ALA A 1 484 ? 17.782 7.761 -25.659 1.00 56.38 484 ALA A C 1
ATOM 3550 O O . ALA A 1 484 ? 18.029 8.456 -24.679 1.00 56.38 484 ALA A O 1
ATOM 3551 N N . ALA A 1 485 ? 18.213 6.498 -25.753 1.00 57.72 485 ALA A N 1
ATOM 3552 C CA . ALA A 1 485 ? 19.085 5.856 -24.765 1.00 57.72 485 ALA A CA 1
ATOM 3553 C C . ALA A 1 485 ? 20.590 6.059 -25.044 1.00 57.72 485 ALA A C 1
ATOM 3555 O O . ALA A 1 485 ? 21.408 5.827 -24.156 1.00 57.72 485 ALA A O 1
ATOM 3556 N N . LEU A 1 486 ? 20.960 6.470 -26.264 1.00 60.09 486 LEU A N 1
ATOM 3557 C CA . LEU A 1 486 ? 22.346 6.722 -26.682 1.00 60.09 486 LEU A CA 1
ATOM 3558 C C . LEU A 1 486 ? 22.710 8.213 -26.744 1.00 60.09 486 LEU A C 1
ATOM 3560 O O . LEU A 1 486 ? 23.868 8.542 -26.988 1.00 60.09 486 LEU A O 1
ATOM 3564 N N . SER A 1 487 ? 21.769 9.129 -26.512 1.00 50.56 487 SER A N 1
ATOM 3565 C CA . SER A 1 487 ? 22.088 10.547 -26.350 1.00 50.56 487 SER A CA 1
ATOM 3566 C C . SER A 1 487 ? 22.692 10.818 -24.970 1.00 50.56 487 SER A C 1
ATOM 3568 O O . SER A 1 487 ? 21.965 10.890 -23.979 1.00 50.56 487 SER A O 1
ATOM 3570 N N . ASP A 1 488 ? 24.008 11.042 -24.916 1.00 58.56 488 ASP A N 1
ATOM 3571 C CA . ASP A 1 488 ? 24.564 11.926 -23.887 1.00 58.56 488 ASP A CA 1
ATOM 3572 C C . ASP A 1 488 ? 24.043 13.363 -24.090 1.00 58.56 488 ASP A C 1
ATOM 3574 O O . ASP A 1 488 ? 23.543 13.717 -25.162 1.00 58.56 488 ASP A O 1
ATOM 3578 N N . GLU A 1 489 ? 24.173 14.209 -23.069 1.00 48.69 489 GLU A N 1
ATOM 3579 C CA . GLU A 1 489 ? 23.637 15.581 -23.053 1.00 48.69 489 GLU A CA 1
ATOM 3580 C C . GLU A 1 489 ? 24.355 16.543 -24.032 1.00 48.69 489 GLU A C 1
ATOM 3582 O O . GLU A 1 489 ? 23.988 17.712 -24.140 1.00 48.69 489 GLU A O 1
ATOM 3587 N N . THR A 1 490 ? 25.346 16.051 -24.786 1.00 50.00 490 THR A N 1
ATOM 3588 C CA . THR A 1 490 ? 26.031 16.747 -25.890 1.00 50.00 490 THR A CA 1
ATOM 3589 C C . THR A 1 490 ? 25.802 16.105 -27.269 1.00 50.00 490 THR A C 1
ATOM 3591 O O . THR A 1 490 ? 26.240 16.654 -28.280 1.00 50.00 490 THR A O 1
ATOM 3594 N N . GLY A 1 491 ? 25.082 14.980 -27.339 1.00 47.75 491 GLY A N 1
ATOM 3595 C CA . GLY A 1 491 ? 24.727 14.276 -28.572 1.00 47.75 491 GLY A CA 1
ATOM 3596 C C . GLY A 1 491 ? 25.817 13.376 -29.169 1.00 47.75 491 GLY A C 1
ATOM 3597 O O . GLY A 1 491 ? 25.752 13.092 -30.365 1.00 47.75 491 GLY A O 1
ATOM 3598 N N . THR A 1 492 ? 26.815 12.930 -28.393 1.00 55.56 492 THR A N 1
ATOM 3599 C CA . THR A 1 492 ? 27.986 12.186 -28.922 1.00 55.56 492 THR A CA 1
ATOM 3600 C C . THR A 1 492 ? 28.045 10.687 -28.596 1.00 55.56 492 THR A C 1
ATOM 3602 O O . THR A 1 492 ? 29.010 10.017 -28.973 1.00 55.56 492 THR A O 1
ATOM 3605 N N . GLY A 1 493 ? 27.030 10.147 -27.916 1.00 55.81 493 GLY A N 1
ATOM 3606 C CA . GLY A 1 493 ? 27.118 8.854 -27.236 1.00 55.81 493 GLY A CA 1
ATOM 3607 C C . GLY A 1 493 ? 27.408 7.665 -28.157 1.00 55.81 493 GLY A C 1
ATOM 3608 O O . GLY A 1 493 ? 26.744 7.429 -29.169 1.00 55.81 493 GLY A O 1
ATOM 3609 N N . ALA A 1 494 ? 28.429 6.889 -27.790 1.00 59.91 494 ALA A N 1
ATOM 3610 C CA . ALA A 1 494 ? 28.940 5.790 -28.600 1.00 59.91 494 ALA A CA 1
ATOM 3611 C C . ALA A 1 494 ? 28.291 4.444 -28.239 1.00 59.91 494 ALA A C 1
ATOM 3613 O O . ALA A 1 494 ? 28.390 3.971 -27.106 1.00 59.91 494 ALA A O 1
ATOM 3614 N N . ALA A 1 495 ? 27.721 3.762 -29.236 1.00 63.50 495 ALA A N 1
ATOM 3615 C CA . ALA A 1 495 ? 27.312 2.365 -29.115 1.00 63.50 495 ALA A CA 1
ATOM 3616 C C . ALA A 1 495 ? 28.549 1.443 -29.082 1.00 63.50 495 ALA A C 1
ATOM 3618 O O . ALA A 1 495 ? 29.052 1.006 -30.120 1.00 63.50 495 ALA A O 1
ATOM 3619 N N . VAL A 1 496 ? 29.061 1.156 -27.882 1.00 63.50 496 VAL A N 1
ATOM 3620 C CA . VAL A 1 496 ? 30.181 0.222 -27.683 1.00 63.50 496 VAL A CA 1
ATOM 3621 C C . VAL A 1 496 ? 29.667 -1.216 -27.744 1.00 63.50 496 VAL A C 1
ATOM 3623 O O . VAL A 1 496 ? 29.210 -1.782 -26.753 1.00 63.50 496 VAL A O 1
ATOM 3626 N N . PHE A 1 497 ? 29.744 -1.816 -28.928 1.00 66.31 497 PHE A N 1
ATOM 3627 C CA . PHE A 1 497 ? 29.451 -3.233 -29.113 1.00 66.31 497 PHE A CA 1
ATOM 3628 C C . PHE A 1 497 ? 30.577 -4.125 -28.566 1.00 66.31 497 PHE A C 1
ATOM 3630 O O . PHE A 1 497 ? 31.759 -3.792 -28.664 1.00 66.31 497 PHE A O 1
ATOM 3637 N N . GLY A 1 498 ? 30.210 -5.292 -28.031 1.00 58.41 498 GLY A N 1
ATOM 3638 C CA . GLY A 1 498 ? 31.167 -6.319 -27.613 1.00 58.41 498 GLY A CA 1
ATOM 3639 C C . GLY A 1 498 ? 31.939 -6.943 -28.785 1.00 58.41 498 GLY A C 1
ATOM 3640 O O . GLY A 1 498 ? 31.571 -6.811 -29.955 1.00 58.41 498 GLY A O 1
ATOM 3641 N N . THR A 1 499 ? 33.014 -7.666 -28.463 1.00 57.66 499 THR A N 1
ATOM 3642 C CA . THR A 1 499 ? 33.866 -8.355 -29.444 1.00 57.66 499 THR A CA 1
ATOM 3643 C C . THR A 1 499 ? 33.061 -9.335 -30.305 1.00 57.66 499 THR A C 1
ATOM 3645 O O . THR A 1 499 ? 32.577 -10.341 -29.793 1.00 57.66 499 THR A O 1
ATOM 3648 N N . GLY A 1 500 ? 32.960 -9.067 -31.613 1.00 57.00 500 GLY A N 1
ATOM 3649 C CA . GLY A 1 500 ? 32.303 -9.953 -32.587 1.00 57.00 500 GLY A CA 1
ATOM 3650 C C . GLY A 1 500 ? 30.878 -9.564 -33.006 1.00 57.00 500 GLY A C 1
ATOM 3651 O O . GLY A 1 500 ? 30.207 -10.361 -33.659 1.00 57.00 500 GLY A O 1
ATOM 3652 N N . ALA A 1 501 ? 30.394 -8.366 -32.662 1.00 67.75 501 ALA A N 1
ATOM 3653 C CA . ALA A 1 501 ? 29.073 -7.910 -33.100 1.00 67.75 501 ALA A CA 1
ATOM 3654 C C . ALA A 1 501 ? 28.937 -7.831 -34.636 1.00 67.75 501 ALA A C 1
ATOM 3656 O O . ALA A 1 501 ? 29.810 -7.313 -35.332 1.00 67.75 501 ALA A O 1
ATOM 3657 N N . THR A 1 502 ? 27.807 -8.321 -35.154 1.00 72.00 502 THR A N 1
ATOM 3658 C CA . THR A 1 502 ? 27.474 -8.327 -36.588 1.00 72.00 502 THR A CA 1
ATOM 3659 C C . THR A 1 502 ? 26.430 -7.252 -36.889 1.00 72.00 502 THR A C 1
ATOM 3661 O O . THR A 1 502 ? 25.358 -7.245 -36.290 1.00 72.00 502 THR A O 1
ATOM 3664 N N . LEU A 1 503 ? 26.732 -6.353 -37.830 1.00 72.50 503 LEU A N 1
ATOM 3665 C CA . LEU A 1 503 ? 25.880 -5.222 -38.218 1.00 72.50 503 LEU A CA 1
ATOM 3666 C C . LEU A 1 503 ? 25.264 -5.466 -39.603 1.00 72.50 503 LEU A C 1
ATOM 3668 O O . LEU A 1 503 ? 25.880 -5.179 -40.629 1.00 72.50 503 LEU A O 1
ATOM 3672 N N . GLY A 1 504 ? 24.042 -6.001 -39.639 1.00 71.88 504 GLY A N 1
ATOM 3673 C CA . GLY A 1 504 ? 23.286 -6.159 -40.885 1.00 71.88 504 GLY A CA 1
ATOM 3674 C C . GLY A 1 504 ? 22.772 -4.814 -41.409 1.00 71.88 504 GLY A C 1
ATOM 3675 O O . GLY A 1 504 ? 22.095 -4.094 -40.683 1.00 71.88 504 GLY A O 1
ATOM 3676 N N . GLY A 1 505 ? 23.072 -4.480 -42.669 1.00 70.31 505 GLY A N 1
ATOM 3677 C CA . GLY A 1 505 ? 22.507 -3.298 -43.341 1.00 70.31 505 GLY A CA 1
ATOM 3678 C C . GLY A 1 505 ? 23.066 -1.940 -42.891 1.00 70.31 505 GLY A C 1
ATOM 3679 O O . GLY A 1 505 ? 22.354 -0.939 -42.967 1.00 70.31 505 GLY A O 1
ATOM 3680 N N . LEU A 1 506 ? 24.317 -1.882 -42.413 1.00 78.19 506 LEU A N 1
ATOM 3681 C CA . LEU A 1 506 ? 24.946 -0.642 -41.936 1.00 78.19 506 LEU A CA 1
ATOM 3682 C C . LEU A 1 506 ? 24.884 0.492 -42.979 1.00 78.19 506 LEU A C 1
ATOM 3684 O O . LEU A 1 506 ? 25.577 0.462 -43.992 1.00 78.19 506 LEU A O 1
ATOM 3688 N N . THR A 1 507 ? 24.104 1.528 -42.672 1.00 79.00 507 THR A N 1
ATOM 3689 C CA . THR A 1 507 ? 24.030 2.786 -43.430 1.00 79.00 507 THR A CA 1
ATOM 3690 C C . THR A 1 507 ? 24.552 3.924 -42.558 1.00 79.00 507 THR A C 1
ATOM 3692 O O . THR A 1 507 ? 24.143 4.050 -41.406 1.00 79.00 507 THR A O 1
ATOM 3695 N N . THR A 1 508 ? 25.457 4.757 -43.081 1.00 75.44 508 THR A N 1
ATOM 3696 C CA . THR A 1 508 ? 26.074 5.858 -42.320 1.00 75.44 508 THR A CA 1
ATOM 3697 C C . THR A 1 508 ? 25.991 7.180 -43.071 1.00 75.44 508 THR A C 1
ATOM 3699 O O . THR A 1 508 ? 26.564 7.307 -44.150 1.00 75.44 508 THR A O 1
ATOM 3702 N N . THR A 1 509 ? 25.357 8.185 -42.468 1.00 75.06 509 THR A N 1
ATOM 3703 C CA . THR A 1 509 ? 25.197 9.528 -43.057 1.00 75.06 509 THR A CA 1
ATOM 3704 C C . THR A 1 509 ? 26.501 10.334 -43.104 1.00 75.06 509 THR A C 1
ATOM 3706 O O . THR A 1 509 ? 26.648 11.203 -43.957 1.00 75.06 509 THR A O 1
ATOM 3709 N N . ASN A 1 510 ? 27.454 10.054 -42.201 1.00 77.38 510 ASN A N 1
ATOM 3710 C CA . ASN A 1 510 ? 28.655 10.880 -42.019 1.00 77.38 510 ASN A CA 1
ATOM 3711 C C . ASN A 1 510 ? 29.946 10.174 -42.465 1.00 77.38 510 ASN A C 1
ATOM 3713 O O . ASN A 1 510 ? 30.493 10.499 -43.514 1.00 77.38 510 ASN A O 1
ATOM 3717 N N . ARG A 1 511 ? 30.500 9.265 -41.645 1.00 82.00 511 ARG A N 1
ATOM 3718 C CA . ARG A 1 511 ? 31.822 8.664 -41.894 1.00 82.00 511 ARG A CA 1
ATOM 3719 C C . ARG A 1 511 ? 32.034 7.379 -41.092 1.00 82.00 511 ARG A C 1
ATOM 3721 O O . ARG A 1 511 ? 31.819 7.380 -39.884 1.00 82.00 511 ARG A O 1
ATOM 3728 N N . ILE A 1 512 ? 32.563 6.339 -41.736 1.00 85.69 512 ILE A N 1
ATOM 3729 C CA . ILE A 1 512 ? 33.158 5.173 -41.063 1.00 85.69 512 ILE A CA 1
ATOM 3730 C C . ILE A 1 512 ? 34.644 5.471 -40.818 1.00 85.69 512 ILE A C 1
ATOM 3732 O O . ILE A 1 512 ? 35.340 5.940 -41.719 1.00 85.69 512 ILE A O 1
ATOM 3736 N N . VAL A 1 513 ? 35.140 5.225 -39.602 1.00 82.69 513 VAL A N 1
ATOM 3737 C CA . VAL A 1 513 ? 36.549 5.438 -39.229 1.00 82.69 513 VAL A CA 1
ATOM 3738 C C . VAL A 1 513 ? 37.045 4.254 -38.415 1.00 82.69 513 VAL A C 1
ATOM 3740 O O . VAL A 1 513 ? 36.371 3.814 -37.489 1.00 82.69 513 VAL A O 1
ATOM 3743 N N . ARG A 1 514 ? 38.265 3.800 -38.705 1.00 83.06 514 ARG A N 1
ATOM 3744 C CA . ARG A 1 514 ? 39.034 2.913 -37.833 1.00 83.06 514 ARG A CA 1
ATOM 3745 C C . ARG A 1 514 ? 40.271 3.658 -37.337 1.00 83.06 514 ARG A C 1
ATOM 3747 O O . ARG A 1 514 ? 41.046 4.168 -38.141 1.00 83.06 514 ARG A O 1
ATOM 3754 N N . THR A 1 515 ? 40.455 3.716 -36.023 1.00 78.88 515 THR A N 1
ATOM 3755 C CA . THR A 1 515 ? 41.628 4.301 -35.355 1.00 78.88 515 THR A CA 1
ATOM 3756 C C . THR A 1 515 ? 42.370 3.227 -34.553 1.00 78.88 515 THR A C 1
ATOM 3758 O O . THR A 1 515 ? 41.860 2.124 -34.358 1.00 78.88 515 THR A O 1
ATOM 3761 N N . GLY A 1 516 ? 43.595 3.529 -34.114 1.00 82.50 516 GLY A N 1
ATOM 3762 C CA . GLY A 1 516 ? 44.389 2.643 -33.257 1.00 82.50 516 GLY A CA 1
ATOM 3763 C C . GLY A 1 516 ? 44.974 1.398 -33.943 1.00 82.50 516 GLY A C 1
ATOM 3764 O O . GLY A 1 516 ? 44.612 1.017 -35.063 1.00 82.50 516 GLY A O 1
ATOM 3765 N N . GLY A 1 517 ? 45.916 0.757 -33.249 1.00 81.06 517 GLY A N 1
ATOM 3766 C CA . GLY A 1 517 ? 46.461 -0.552 -33.620 1.00 81.06 517 GLY A CA 1
ATOM 3767 C C . GLY A 1 517 ? 45.496 -1.693 -33.281 1.00 81.06 517 GLY A C 1
ATOM 3768 O O . GLY A 1 517 ? 44.599 -1.531 -32.461 1.00 81.06 517 GLY A O 1
ATOM 3769 N N . VAL A 1 518 ? 45.674 -2.850 -33.919 1.00 81.88 518 VAL A N 1
ATOM 3770 C CA . VAL A 1 518 ? 44.978 -4.102 -33.578 1.00 81.88 518 VAL A CA 1
ATOM 3771 C C . VAL A 1 518 ? 46.021 -5.209 -33.494 1.00 81.88 518 VAL A C 1
ATOM 3773 O O . VAL A 1 518 ? 46.840 -5.347 -34.400 1.00 81.88 518 VAL A O 1
ATOM 3776 N N . SER A 1 519 ? 45.958 -5.992 -32.420 1.00 84.00 519 SER A N 1
ATOM 3777 C CA . SER A 1 519 ? 46.820 -7.148 -32.178 1.00 84.00 519 SER A CA 1
ATOM 3778 C C . SER A 1 519 ? 45.952 -8.399 -32.130 1.00 84.00 519 SER A C 1
ATOM 3780 O O . SER A 1 519 ? 45.102 -8.524 -31.251 1.00 84.00 519 SER A O 1
ATOM 3782 N N . LEU A 1 520 ? 46.155 -9.311 -33.078 1.00 76.38 520 LEU A N 1
ATOM 3783 C CA . LEU A 1 520 ? 45.440 -10.585 -33.184 1.00 76.38 520 LEU A CA 1
ATOM 3784 C C . LEU A 1 520 ? 46.433 -11.720 -33.444 1.00 76.38 520 LEU A C 1
ATOM 3786 O O . LEU A 1 520 ? 47.472 -11.513 -34.078 1.00 76.38 520 LEU A O 1
ATOM 3790 N N . ALA A 1 521 ? 46.090 -12.920 -32.978 1.00 67.31 521 ALA A N 1
ATOM 3791 C CA . ALA A 1 521 ? 46.749 -14.151 -33.395 1.00 67.31 521 ALA A CA 1
ATOM 3792 C C . ALA A 1 521 ? 46.205 -14.597 -34.766 1.00 67.31 521 ALA A C 1
ATOM 3794 O O . ALA A 1 521 ? 45.011 -14.464 -35.017 1.00 67.31 521 ALA A O 1
ATOM 3795 N N . ALA A 1 522 ? 47.085 -15.155 -35.605 1.00 65.88 522 ALA A N 1
ATOM 3796 C CA . ALA A 1 522 ? 46.857 -15.538 -37.006 1.00 65.88 522 ALA A CA 1
ATOM 3797 C C . ALA A 1 522 ? 46.524 -14.371 -37.968 1.00 65.88 522 ALA A C 1
ATOM 3799 O O . ALA A 1 522 ? 45.444 -13.791 -37.953 1.00 65.88 522 ALA A O 1
ATOM 3800 N N . TRP A 1 523 ? 47.465 -14.076 -38.871 1.00 70.50 523 TRP A N 1
ATOM 3801 C CA . TRP A 1 523 ? 47.333 -13.076 -39.938 1.00 70.50 523 TRP A CA 1
ATOM 3802 C C . TRP A 1 523 ? 47.160 -13.820 -41.271 1.00 70.50 523 TRP A C 1
ATOM 3804 O O . TRP A 1 523 ? 48.124 -14.051 -41.995 1.00 70.50 523 TRP A O 1
ATOM 3814 N N . GLY A 1 524 ? 45.941 -14.305 -41.524 1.00 71.31 524 GLY A N 1
ATOM 3815 C CA . GLY A 1 524 ? 45.586 -15.049 -42.741 1.00 71.31 524 GLY A CA 1
ATOM 3816 C C . GLY A 1 524 ? 45.074 -14.155 -43.876 1.00 71.31 524 GLY A C 1
ATOM 3817 O O . GLY A 1 524 ? 45.046 -12.935 -43.754 1.00 71.31 524 GLY A O 1
ATOM 3818 N N . GLY A 1 525 ? 44.584 -14.766 -44.962 1.00 71.56 525 GLY A N 1
ATOM 3819 C CA . GLY A 1 525 ? 44.040 -14.052 -46.133 1.00 71.56 525 GLY A CA 1
ATOM 3820 C C . GLY A 1 525 ? 42.737 -13.262 -45.906 1.00 71.56 525 GLY A C 1
ATOM 3821 O O . GLY A 1 525 ? 42.223 -12.662 -46.843 1.00 71.56 525 GLY A O 1
ATOM 3822 N N . ASN A 1 526 ? 42.200 -13.244 -44.682 1.00 75.31 526 ASN A N 1
ATOM 3823 C CA . ASN A 1 526 ? 41.052 -12.416 -44.312 1.00 75.31 526 ASN A CA 1
ATOM 3824 C C . ASN A 1 526 ? 41.530 -11.011 -43.917 1.00 75.31 526 ASN A C 1
ATOM 3826 O O . ASN A 1 526 ? 42.254 -10.855 -42.933 1.00 75.31 526 ASN A O 1
ATOM 3830 N N . GLY A 1 527 ? 41.106 -9.986 -44.662 1.00 80.06 527 GLY A N 1
ATOM 3831 C CA . GLY A 1 527 ? 41.528 -8.600 -44.438 1.00 80.06 527 GLY A CA 1
ATOM 3832 C C . GLY A 1 527 ? 41.184 -8.071 -43.036 1.00 80.06 527 GLY A C 1
ATOM 3833 O O . GLY A 1 527 ? 40.038 -8.120 -42.598 1.00 80.06 527 GLY A O 1
ATOM 3834 N N . ILE A 1 528 ? 42.183 -7.531 -42.331 1.00 83.06 528 ILE A N 1
ATOM 3835 C CA . ILE A 1 528 ? 42.081 -7.171 -40.899 1.00 83.06 528 ILE A CA 1
ATOM 3836 C C . ILE A 1 528 ? 41.291 -5.868 -40.666 1.00 83.06 528 ILE A C 1
ATOM 3838 O O . ILE A 1 528 ? 40.775 -5.637 -39.572 1.00 83.06 528 ILE A O 1
ATOM 3842 N N . PHE A 1 529 ? 41.216 -4.981 -41.667 1.00 85.25 529 PHE A N 1
ATOM 3843 C CA . PHE A 1 529 ? 40.536 -3.676 -41.556 1.00 85.25 529 PHE A CA 1
ATOM 3844 C C . PHE A 1 529 ? 39.211 -3.627 -42.329 1.00 85.25 529 PHE A C 1
ATOM 3846 O O . PHE A 1 529 ? 38.280 -2.948 -41.909 1.00 85.25 529 PHE A O 1
ATOM 3853 N N . LEU A 1 530 ? 39.145 -4.349 -43.447 1.00 86.69 530 LEU A N 1
ATOM 3854 C CA . LEU A 1 530 ? 37.970 -4.570 -44.280 1.00 86.69 530 LEU A CA 1
ATOM 3855 C C . LEU A 1 530 ? 38.156 -5.931 -44.957 1.00 86.69 530 LEU A C 1
ATOM 3857 O O . LEU A 1 530 ? 39.246 -6.221 -45.450 1.00 86.69 530 LEU A O 1
ATOM 3861 N N . ASN A 1 531 ? 37.103 -6.745 -44.992 1.00 86.00 531 ASN A N 1
ATOM 3862 C CA . ASN A 1 531 ? 37.082 -8.019 -45.703 1.00 86.00 531 ASN A CA 1
ATOM 3863 C C . ASN A 1 531 ? 35.742 -8.152 -46.434 1.00 86.00 531 ASN A C 1
ATOM 3865 O O . ASN A 1 531 ? 34.699 -8.257 -45.789 1.00 86.00 531 ASN A O 1
ATOM 3869 N N . VAL A 1 532 ? 35.768 -8.124 -47.766 1.00 87.00 532 VAL A N 1
ATOM 3870 C CA . VAL A 1 532 ? 34.588 -8.363 -48.607 1.00 87.00 532 VAL A CA 1
ATOM 3871 C C . VAL A 1 532 ? 34.689 -9.798 -49.109 1.00 87.00 532 VAL A C 1
ATOM 3873 O O . VAL A 1 532 ? 35.340 -10.078 -50.112 1.00 87.00 532 VAL A O 1
ATOM 3876 N N . VAL A 1 533 ? 34.111 -10.723 -48.343 1.00 83.62 533 VAL A N 1
ATOM 3877 C CA . VAL A 1 533 ? 34.164 -12.161 -48.636 1.00 83.62 533 VAL A CA 1
ATOM 3878 C C . VAL A 1 533 ? 33.292 -12.471 -49.853 1.00 83.62 533 VAL A C 1
ATOM 3880 O O . VAL A 1 533 ? 32.148 -12.023 -49.923 1.00 83.62 533 VAL A O 1
ATOM 3883 N N . GLY A 1 534 ? 33.820 -13.263 -50.790 1.00 83.88 534 GLY A N 1
ATOM 3884 C CA . GLY A 1 534 ? 33.089 -13.684 -51.987 1.00 83.88 534 GLY A CA 1
ATOM 3885 C C . GLY A 1 534 ? 31.786 -14.410 -51.641 1.00 83.88 534 GLY A C 1
ATOM 3886 O O . GLY A 1 534 ? 31.789 -15.402 -50.913 1.00 83.88 534 GLY A O 1
ATOM 3887 N N . ASN A 1 535 ? 30.672 -13.907 -52.168 1.00 84.94 535 ASN A N 1
ATOM 3888 C CA . ASN A 1 535 ? 29.319 -14.371 -51.884 1.00 84.94 535 ASN A CA 1
ATOM 3889 C C . ASN A 1 535 ? 28.473 -14.460 -53.167 1.00 84.94 535 ASN A C 1
ATOM 3891 O O . ASN A 1 535 ? 28.769 -13.833 -54.181 1.00 84.94 535 ASN A O 1
ATOM 3895 N N . THR A 1 536 ? 27.392 -15.245 -53.130 1.00 91.31 536 THR A N 1
ATOM 3896 C CA . THR A 1 536 ? 26.413 -15.284 -54.229 1.00 91.31 536 THR A CA 1
ATOM 3897 C C . THR A 1 536 ? 25.370 -14.190 -54.022 1.00 91.31 536 THR A C 1
ATOM 3899 O O . THR A 1 536 ? 24.500 -14.316 -53.163 1.00 91.31 536 THR A O 1
ATOM 3902 N N . VAL A 1 537 ? 25.450 -13.119 -54.811 1.00 88.38 537 VAL A N 1
ATOM 3903 C CA . VAL A 1 537 ? 24.407 -12.085 -54.893 1.00 88.38 537 VAL A CA 1
ATOM 3904 C C . VAL A 1 537 ? 23.475 -12.431 -56.053 1.00 88.38 537 VAL A C 1
ATOM 3906 O O . VAL A 1 537 ? 23.940 -12.681 -57.161 1.00 88.38 537 VAL A O 1
ATOM 3909 N N . THR A 1 538 ? 22.165 -12.466 -55.800 1.00 91.12 538 THR A N 1
ATOM 3910 C CA . THR A 1 538 ? 21.149 -12.779 -56.820 1.00 91.12 538 THR A CA 1
ATOM 3911 C C . THR A 1 538 ? 20.454 -11.499 -57.267 1.00 91.12 538 THR A C 1
ATOM 3913 O O . THR A 1 538 ? 19.846 -10.819 -56.444 1.00 91.12 538 THR A O 1
ATOM 3916 N N . ASP A 1 539 ? 20.513 -11.185 -58.560 1.00 89.50 539 ASP A N 1
ATOM 3917 C CA . ASP A 1 539 ? 19.652 -10.164 -59.157 1.00 89.50 539 ASP A CA 1
ATOM 3918 C C . ASP A 1 539 ? 18.246 -10.747 -59.372 1.00 89.50 539 ASP A C 1
ATOM 3920 O O . ASP A 1 539 ? 18.066 -11.711 -60.115 1.00 89.50 539 ASP A O 1
ATOM 3924 N N . THR A 1 540 ? 17.253 -10.172 -58.693 1.00 91.06 540 THR A N 1
ATOM 3925 C CA . THR A 1 540 ? 15.828 -10.522 -58.820 1.00 91.06 540 THR A CA 1
ATOM 3926 C C . THR A 1 540 ? 15.026 -9.444 -59.561 1.00 91.06 540 THR A C 1
ATOM 3928 O O . THR A 1 540 ? 13.798 -9.440 -59.492 1.00 91.06 540 THR A O 1
ATOM 3931 N N . SER A 1 541 ? 15.705 -8.484 -60.196 1.00 88.62 541 SER A N 1
ATOM 3932 C CA . SER A 1 541 ? 15.131 -7.267 -60.784 1.00 88.62 541 SER A CA 1
ATOM 3933 C C . SER A 1 541 ? 15.298 -7.187 -62.304 1.00 88.62 541 SER A C 1
ATOM 3935 O O . SER A 1 541 ? 14.385 -6.713 -62.984 1.00 88.62 541 SER A O 1
ATOM 3937 N N . THR A 1 542 ? 16.396 -7.709 -62.864 1.00 93.06 542 THR A N 1
ATOM 3938 C CA . THR A 1 542 ? 16.510 -7.898 -64.317 1.00 93.06 542 THR A CA 1
ATOM 3939 C C . THR A 1 542 ? 15.486 -8.937 -64.781 1.00 93.06 542 THR A C 1
ATOM 3941 O O . THR A 1 542 ? 15.433 -10.057 -64.273 1.00 93.06 542 THR A O 1
ATOM 3944 N N . ALA A 1 543 ? 14.654 -8.564 -65.757 1.00 90.38 543 ALA A N 1
ATOM 3945 C CA . ALA A 1 543 ? 13.632 -9.446 -66.316 1.00 90.38 543 ALA A CA 1
ATOM 3946 C C . ALA A 1 543 ? 14.242 -10.696 -66.981 1.00 90.38 543 ALA A C 1
ATOM 3948 O O . ALA A 1 543 ? 15.395 -10.690 -67.411 1.00 90.38 543 ALA A O 1
ATOM 3949 N N . ALA A 1 544 ? 13.453 -11.766 -67.126 1.00 90.06 544 ALA A N 1
ATOM 3950 C CA . ALA A 1 544 ? 13.898 -12.987 -67.799 1.00 90.06 544 ALA A CA 1
ATOM 3951 C C . ALA A 1 544 ? 14.398 -12.694 -69.231 1.00 90.06 544 ALA A C 1
ATOM 3953 O O . ALA A 1 544 ? 13.695 -12.075 -70.027 1.00 90.06 544 ALA A O 1
ATOM 3954 N N . SER A 1 545 ? 15.610 -13.159 -69.556 1.00 89.00 545 SER A N 1
ATOM 3955 C CA . SER A 1 545 ? 16.350 -12.839 -70.797 1.00 89.00 545 SER A CA 1
ATOM 3956 C C . SER A 1 545 ? 16.675 -11.349 -71.023 1.00 89.00 545 SER A C 1
ATOM 3958 O O . SER A 1 545 ? 17.064 -10.970 -72.126 1.00 89.00 545 SER A O 1
ATOM 3960 N N . GLY A 1 546 ? 16.538 -10.501 -70.001 1.00 87.12 546 GLY A N 1
ATOM 3961 C CA . GLY A 1 546 ? 17.040 -9.130 -70.005 1.00 87.12 546 GLY A CA 1
ATOM 3962 C C . GLY A 1 546 ? 18.547 -9.053 -69.739 1.00 87.12 546 GLY A C 1
ATOM 3963 O O . GLY A 1 546 ? 19.166 -10.011 -69.278 1.00 87.12 546 GLY A O 1
ATOM 3964 N N . THR A 1 547 ? 19.124 -7.876 -69.986 1.00 92.00 547 THR A N 1
ATOM 3965 C CA . THR A 1 547 ? 20.540 -7.577 -69.730 1.00 92.00 547 THR A CA 1
ATOM 3966 C C . THR A 1 547 ? 20.643 -6.405 -68.761 1.00 92.00 547 THR A C 1
ATOM 3968 O O . THR A 1 547 ? 20.173 -5.310 -69.072 1.00 92.00 547 THR A O 1
ATOM 3971 N N . ALA A 1 548 ? 21.292 -6.607 -67.614 1.00 88.12 548 ALA A N 1
ATOM 3972 C CA . ALA A 1 548 ? 21.666 -5.512 -66.724 1.00 88.12 548 ALA A CA 1
ATOM 3973 C C . ALA A 1 548 ? 22.730 -4.635 -67.409 1.00 88.12 548 ALA A C 1
ATOM 3975 O O . ALA A 1 548 ? 23.802 -5.120 -67.768 1.00 88.12 548 ALA A O 1
ATOM 3976 N N . ALA A 1 549 ? 22.444 -3.344 -67.600 1.00 88.25 549 ALA A N 1
ATOM 3977 C CA . ALA A 1 549 ? 23.358 -2.425 -68.289 1.00 88.25 549 ALA A CA 1
ATOM 3978 C C . ALA A 1 549 ? 24.657 -2.154 -67.499 1.00 88.25 549 ALA A C 1
ATOM 3980 O O . ALA A 1 549 ? 25.682 -1.814 -68.087 1.00 88.25 549 ALA A O 1
ATOM 3981 N N . TYR A 1 550 ? 24.613 -2.310 -66.173 1.00 86.00 550 TYR A N 1
ATOM 3982 C CA . TYR A 1 550 ? 25.763 -2.245 -65.277 1.00 86.00 550 TYR A CA 1
ATOM 3983 C C . TYR A 1 550 ? 25.470 -3.038 -63.997 1.00 86.00 550 TYR A C 1
ATOM 3985 O O . TYR A 1 550 ? 24.390 -2.895 -63.424 1.00 86.00 550 TYR A O 1
ATOM 3993 N N . THR A 1 551 ? 26.446 -3.814 -63.519 1.00 89.44 551 THR A N 1
ATOM 3994 C CA . THR A 1 551 ? 26.353 -4.575 -62.262 1.00 89.44 551 THR A CA 1
ATOM 3995 C C . THR A 1 551 ? 27.626 -4.356 -61.450 1.00 89.44 551 THR A C 1
ATOM 3997 O O . THR A 1 551 ? 28.681 -4.897 -61.778 1.00 89.44 551 THR A O 1
ATOM 4000 N N . GLY A 1 552 ? 27.538 -3.545 -60.395 1.00 88.06 552 GLY A N 1
ATOM 4001 C CA . GLY A 1 552 ? 28.661 -3.229 -59.512 1.00 88.06 552 GLY A CA 1
ATOM 4002 C C . GLY A 1 552 ? 28.474 -3.814 -58.113 1.00 88.06 552 GLY A C 1
ATOM 4003 O O . GLY A 1 552 ? 27.579 -3.397 -57.387 1.00 88.06 552 GLY A O 1
ATOM 4004 N N . PHE A 1 553 ? 29.346 -4.742 -57.713 1.00 88.25 553 PHE A N 1
ATOM 4005 C CA . PHE A 1 553 ? 29.328 -5.362 -56.375 1.00 88.25 553 PHE A CA 1
ATOM 4006 C C . PHE A 1 553 ? 29.964 -4.480 -55.286 1.00 88.25 553 PHE A C 1
ATOM 4008 O O . PHE A 1 553 ? 29.753 -4.685 -54.094 1.00 88.25 553 PHE A O 1
ATOM 4015 N N . SER A 1 554 ? 30.774 -3.498 -55.684 1.00 89.50 554 SER A N 1
ATOM 4016 C CA . SER A 1 554 ? 31.336 -2.453 -54.825 1.00 89.50 554 SER A CA 1
ATOM 4017 C C . SER A 1 554 ? 31.661 -1.250 -55.706 1.00 89.50 554 SER A C 1
ATOM 4019 O O . SER A 1 554 ? 32.448 -1.366 -56.642 1.00 89.50 554 SER A O 1
ATOM 4021 N N . THR A 1 555 ? 31.011 -0.114 -55.453 1.00 91.19 555 THR A N 1
ATOM 4022 C CA . THR A 1 555 ? 31.003 1.043 -56.364 1.00 91.19 555 THR A CA 1
ATOM 4023 C C . THR A 1 555 ? 31.353 2.329 -55.632 1.00 91.19 555 THR A C 1
ATOM 4025 O O . THR A 1 555 ? 30.711 2.659 -54.633 1.00 91.19 555 THR A O 1
ATOM 4028 N N . PHE A 1 556 ? 32.293 3.104 -56.171 1.00 91.25 556 PHE A N 1
ATOM 4029 C CA . PHE A 1 556 ? 32.625 4.433 -55.662 1.00 91.25 556 PHE A CA 1
ATOM 4030 C C . PHE A 1 556 ? 32.159 5.499 -56.659 1.00 91.25 556 PHE A C 1
ATOM 4032 O O . PHE A 1 556 ? 32.732 5.647 -57.736 1.00 91.25 556 PHE A O 1
ATOM 4039 N N . HIS A 1 557 ? 31.103 6.229 -56.303 1.00 90.62 557 HIS A N 1
ATOM 4040 C CA . HIS A 1 557 ? 30.562 7.323 -57.113 1.00 90.62 557 HIS A CA 1
ATOM 4041 C C . HIS A 1 557 ? 31.339 8.630 -56.854 1.00 90.62 557 HIS A C 1
ATOM 4043 O O . HIS A 1 557 ? 31.864 8.806 -55.752 1.00 90.62 557 HIS A O 1
ATOM 4049 N N . PRO A 1 558 ? 31.437 9.551 -57.834 1.00 87.81 558 PRO A N 1
ATOM 4050 C CA . PRO A 1 558 ? 32.195 10.791 -57.675 1.00 87.81 558 PRO A CA 1
ATOM 4051 C C . PRO A 1 558 ? 31.563 11.711 -56.608 1.00 87.81 558 PRO A C 1
ATOM 4053 O O . PRO A 1 558 ? 30.394 12.078 -56.743 1.00 87.81 558 PRO A O 1
ATOM 4056 N N . PRO A 1 559 ? 32.303 12.111 -55.556 1.00 89.06 559 PRO A N 1
ATOM 4057 C CA . PRO A 1 559 ? 31.813 13.052 -54.554 1.00 89.06 559 PRO A CA 1
ATOM 4058 C C . PRO A 1 559 ? 31.907 14.501 -55.054 1.00 89.06 559 PRO A C 1
ATOM 4060 O O . PRO A 1 559 ? 32.818 14.859 -55.802 1.00 89.06 559 PRO A O 1
ATOM 4063 N N . ILE A 1 560 ? 31.010 15.367 -54.577 1.00 91.25 560 ILE A N 1
ATOM 4064 C CA . ILE A 1 560 ? 31.070 16.813 -54.833 1.00 91.25 560 ILE A CA 1
ATOM 4065 C C . ILE A 1 560 ? 31.831 17.491 -53.688 1.00 91.25 560 ILE A C 1
ATOM 4067 O O . ILE A 1 560 ? 31.335 17.564 -52.564 1.00 91.25 560 ILE A O 1
ATOM 4071 N N . LEU A 1 561 ? 33.020 18.026 -53.977 1.00 90.06 561 LEU A N 1
ATOM 4072 C CA . LEU A 1 561 ? 33.737 18.916 -53.062 1.00 90.06 561 LEU A CA 1
ATOM 4073 C C . LEU A 1 561 ? 33.199 20.346 -53.217 1.00 90.06 561 LEU A C 1
ATOM 4075 O O . LEU A 1 561 ? 33.584 21.065 -54.136 1.00 90.06 561 LEU A O 1
ATOM 4079 N N . ALA A 1 562 ? 32.301 20.750 -52.319 1.00 92.38 562 ALA A N 1
ATOM 4080 C CA . ALA A 1 562 ? 31.773 22.111 -52.248 1.00 92.38 562 ALA A CA 1
ATOM 4081 C C . ALA A 1 562 ? 32.517 22.955 -51.198 1.00 92.38 562 ALA A C 1
ATOM 4083 O O . ALA A 1 562 ? 32.978 22.434 -50.182 1.00 92.38 562 ALA A O 1
ATOM 4084 N N . ALA A 1 563 ? 32.583 24.270 -51.415 1.00 92.81 563 ALA A N 1
ATOM 4085 C CA . ALA A 1 563 ? 33.130 25.234 -50.464 1.00 92.81 563 ALA A CA 1
ATOM 4086 C C . ALA A 1 563 ? 32.239 26.482 -50.383 1.00 92.81 563 ALA A C 1
ATOM 4088 O O . ALA A 1 563 ? 31.824 27.018 -51.407 1.00 92.81 563 ALA A O 1
ATOM 4089 N N . THR A 1 564 ? 31.975 26.964 -49.166 1.00 94.75 564 THR A N 1
ATOM 4090 C CA . THR A 1 564 ? 31.196 28.195 -48.922 1.00 94.75 564 THR A CA 1
ATOM 4091 C C . THR A 1 564 ? 31.986 29.464 -49.265 1.00 94.75 564 THR A C 1
ATOM 4093 O O . THR A 1 564 ? 31.402 30.501 -49.564 1.00 94.75 564 THR A O 1
ATOM 4096 N N . ASN A 1 565 ? 33.319 29.383 -49.226 1.00 92.88 565 ASN A N 1
ATOM 4097 C CA . ASN A 1 565 ? 34.219 30.492 -49.527 1.00 92.88 565 ASN A CA 1
ATOM 4098 C C . ASN A 1 565 ? 34.603 30.492 -51.013 1.00 92.88 565 ASN A C 1
ATOM 4100 O O . ASN A 1 565 ? 34.929 29.450 -51.583 1.00 92.88 565 ASN A O 1
ATOM 4104 N N . THR A 1 566 ? 34.645 31.672 -51.628 1.00 90.50 566 THR A N 1
ATOM 4105 C CA . THR A 1 566 ? 35.158 31.854 -52.993 1.00 90.50 566 THR A CA 1
ATOM 4106 C C . THR A 1 566 ? 36.672 31.634 -53.063 1.00 90.50 566 THR A C 1
ATOM 4108 O O . THR A 1 566 ? 37.393 32.010 -52.141 1.00 90.50 566 THR A O 1
ATOM 4111 N N . GLY A 1 567 ? 37.169 31.089 -54.179 1.00 89.56 567 GLY A N 1
ATOM 4112 C CA . GLY A 1 567 ? 38.611 30.943 -54.436 1.00 89.56 567 GLY A CA 1
ATOM 4113 C C . GLY A 1 567 ? 39.295 29.750 -53.752 1.00 89.56 567 GLY A C 1
ATOM 4114 O O . GLY A 1 567 ? 40.521 29.708 -53.700 1.00 89.56 567 GLY A O 1
ATOM 4115 N N . VAL A 1 568 ? 38.535 28.784 -53.226 1.00 92.38 568 VAL A N 1
ATOM 4116 C CA . VAL A 1 568 ? 39.093 27.557 -52.633 1.00 92.38 568 VAL A CA 1
ATOM 4117 C C . VAL A 1 568 ? 39.532 26.580 -53.729 1.00 92.38 568 VAL A C 1
ATOM 4119 O O . VAL A 1 568 ? 38.708 26.095 -54.500 1.00 92.38 568 VAL A O 1
ATOM 4122 N N . THR A 1 569 ? 40.826 26.248 -53.752 1.00 93.19 569 THR A N 1
ATOM 4123 C CA . THR A 1 569 ? 41.430 25.285 -54.689 1.00 93.19 569 THR A CA 1
ATOM 4124 C C . THR A 1 569 ? 41.851 24.013 -53.956 1.00 93.19 569 THR A C 1
ATOM 4126 O O . THR A 1 569 ? 42.648 24.072 -53.021 1.00 93.19 569 THR A O 1
ATOM 4129 N N . GLY A 1 570 ? 41.359 22.853 -54.398 1.00 90.38 570 GLY A N 1
ATOM 4130 C CA . GLY A 1 570 ? 41.840 21.547 -53.940 1.00 90.38 570 GLY A CA 1
ATOM 4131 C C . GLY A 1 570 ? 42.979 21.036 -54.823 1.00 90.38 570 GLY A C 1
ATOM 4132 O O . GLY A 1 570 ? 42.731 20.626 -55.951 1.00 90.38 570 GLY A O 1
ATOM 4133 N N . THR A 1 571 ? 44.218 21.046 -54.323 1.00 93.00 571 THR A N 1
ATOM 4134 C CA . THR A 1 571 ? 45.418 20.656 -55.097 1.00 93.00 571 THR A CA 1
ATOM 4135 C C . THR A 1 571 ? 45.420 19.183 -55.517 1.00 93.00 571 THR A C 1
ATOM 4137 O O . THR A 1 571 ? 45.920 18.846 -56.586 1.00 93.00 571 THR A O 1
ATOM 4140 N N . ILE A 1 572 ? 44.872 18.303 -54.675 1.00 89.44 572 ILE A N 1
ATOM 4141 C CA . ILE A 1 572 ? 44.645 16.884 -54.965 1.00 89.44 572 ILE A CA 1
ATOM 4142 C C . ILE A 1 572 ? 43.267 16.525 -54.405 1.00 89.44 572 ILE A C 1
ATOM 4144 O O . ILE A 1 572 ? 42.982 16.793 -53.238 1.00 89.44 572 ILE A O 1
ATOM 4148 N N . ALA A 1 573 ? 42.429 15.902 -55.229 1.00 91.38 573 ALA A N 1
ATOM 4149 C CA . ALA A 1 573 ? 41.166 15.293 -54.831 1.00 91.38 573 ALA A CA 1
ATOM 4150 C C . ALA A 1 573 ? 41.074 13.901 -55.468 1.00 91.38 573 ALA A C 1
ATOM 4152 O O . ALA A 1 573 ? 41.567 13.685 -56.577 1.00 91.38 573 ALA A O 1
ATOM 4153 N N . SER A 1 574 ? 40.497 12.927 -54.764 1.00 93.31 574 SER A N 1
ATOM 4154 C CA . SER A 1 574 ? 40.423 11.543 -55.245 1.00 93.31 574 SER A CA 1
ATOM 4155 C C . SER A 1 574 ? 39.235 10.818 -54.625 1.00 93.31 574 SER A C 1
ATOM 4157 O O . SER A 1 574 ? 39.052 10.863 -53.411 1.00 93.31 574 SER A O 1
ATOM 4159 N N . THR A 1 575 ? 38.455 10.114 -55.447 1.00 94.06 575 THR A N 1
ATOM 4160 C CA . THR A 1 575 ? 37.346 9.257 -54.987 1.00 94.06 575 THR A CA 1
ATOM 4161 C C . THR A 1 575 ? 37.851 8.071 -54.156 1.00 94.06 575 THR A C 1
ATOM 4163 O O . THR A 1 575 ? 37.211 7.665 -53.191 1.00 94.06 575 THR A O 1
ATOM 4166 N N . VAL A 1 576 ? 39.029 7.543 -54.504 1.00 93.50 576 VAL A N 1
ATOM 4167 C CA . VAL A 1 576 ? 39.791 6.562 -53.723 1.00 93.50 576 VAL A CA 1
ATOM 4168 C C . VAL A 1 576 ? 41.239 7.044 -53.674 1.00 93.50 576 VAL A C 1
ATOM 4170 O O . VAL A 1 576 ? 41.802 7.393 -54.709 1.00 93.50 576 VAL A O 1
ATOM 4173 N N . TYR A 1 577 ? 41.842 7.070 -52.485 1.00 93.56 577 TYR A N 1
ATOM 4174 C CA . TYR A 1 577 ? 43.245 7.433 -52.281 1.00 93.56 577 TYR A CA 1
ATOM 4175 C C . TYR A 1 577 ? 43.976 6.299 -51.563 1.00 93.56 577 TYR A C 1
ATOM 4177 O O . TYR A 1 577 ? 43.507 5.808 -50.535 1.00 93.56 577 TYR A O 1
ATOM 4185 N N . ILE A 1 578 ? 45.139 5.908 -52.086 1.00 94.00 578 ILE A N 1
ATOM 4186 C CA . ILE A 1 578 ? 46.017 4.901 -51.488 1.00 94.00 578 ILE A CA 1
ATOM 4187 C C . ILE A 1 578 ? 47.370 5.570 -51.241 1.00 94.00 578 ILE A C 1
ATOM 4189 O O . ILE A 1 578 ? 48.082 5.898 -52.184 1.00 94.00 578 ILE A O 1
ATOM 4193 N N . GLY A 1 579 ? 47.718 5.790 -49.971 1.00 90.56 579 GLY A N 1
ATOM 4194 C CA . GLY A 1 579 ? 48.906 6.568 -49.592 1.00 90.56 579 GLY A CA 1
ATOM 4195 C C . GLY A 1 579 ? 50.256 5.874 -49.808 1.00 90.56 579 GLY A C 1
ATOM 4196 O O . GLY A 1 579 ? 51.290 6.504 -49.609 1.00 90.56 579 GLY A O 1
ATOM 4197 N N . GLY A 1 580 ? 50.261 4.593 -50.180 1.00 93.25 580 GLY A N 1
ATOM 4198 C CA . GLY A 1 580 ? 51.465 3.798 -50.411 1.00 93.25 580 GLY A CA 1
ATOM 4199 C C . GLY A 1 580 ? 51.233 2.306 -50.168 1.00 93.25 580 GLY A C 1
ATOM 4200 O O . GLY A 1 580 ? 50.124 1.879 -49.847 1.00 93.25 580 GLY A O 1
ATOM 4201 N N . ALA A 1 581 ? 52.294 1.515 -50.321 1.00 93.25 581 ALA A N 1
ATOM 4202 C CA . ALA A 1 581 ? 52.322 0.124 -49.875 1.00 93.25 581 ALA A CA 1
ATOM 4203 C C . ALA A 1 581 ? 52.515 0.037 -48.342 1.00 93.25 581 ALA A C 1
ATOM 4205 O O . ALA A 1 581 ? 53.001 0.998 -47.740 1.00 93.25 581 ALA A O 1
ATOM 4206 N N . PRO A 1 582 ? 52.177 -1.092 -47.690 1.00 93.00 582 PRO A N 1
ATOM 4207 C CA . PRO A 1 582 ? 52.429 -1.277 -46.263 1.00 93.00 582 PRO A CA 1
ATOM 4208 C C . PRO A 1 582 ? 53.921 -1.176 -45.906 1.00 93.00 582 PRO A C 1
ATOM 4210 O O . PRO A 1 582 ? 54.762 -1.802 -46.550 1.00 93.00 582 PRO A O 1
ATOM 4213 N N . SER A 1 583 ? 54.241 -0.435 -44.844 1.00 92.88 583 SER A N 1
ATOM 4214 C CA . SER A 1 583 ? 55.599 -0.351 -44.289 1.00 92.88 583 SER A CA 1
ATOM 4215 C C . SER A 1 583 ? 55.877 -1.489 -43.306 1.00 92.88 583 SER A C 1
ATOM 4217 O O . SER A 1 583 ? 55.024 -1.843 -42.491 1.00 92.88 583 SER A O 1
ATOM 4219 N N . ALA A 1 584 ? 57.099 -2.023 -43.329 1.00 92.88 584 ALA A N 1
ATOM 4220 C CA . ALA A 1 584 ? 57.555 -2.995 -42.341 1.00 92.88 584 ALA A CA 1
ATOM 4221 C C . ALA A 1 584 ? 57.817 -2.322 -40.977 1.00 92.88 584 ALA A C 1
ATOM 4223 O O . ALA A 1 584 ? 58.487 -1.292 -40.904 1.00 92.88 584 ALA A O 1
ATOM 4224 N N . GLY A 1 585 ? 57.302 -2.913 -39.895 1.00 90.06 585 GLY A N 1
ATOM 4225 C CA . GLY A 1 585 ? 57.687 -2.558 -38.523 1.00 90.06 585 GLY A CA 1
ATOM 4226 C C . GLY A 1 585 ? 58.970 -3.276 -38.088 1.00 90.06 585 GLY A C 1
ATOM 4227 O O . GLY A 1 585 ? 59.378 -4.241 -38.724 1.00 90.06 585 GLY A O 1
ATOM 4228 N N . THR A 1 586 ? 59.571 -2.854 -36.969 1.00 94.31 586 THR A N 1
ATOM 4229 C CA . THR A 1 586 ? 60.907 -3.279 -36.486 1.00 94.31 586 THR A CA 1
ATOM 4230 C C . THR A 1 586 ? 61.186 -4.787 -36.531 1.00 94.31 586 THR A C 1
ATOM 4232 O O . THR A 1 586 ? 62.313 -5.188 -36.801 1.00 94.31 586 THR A O 1
ATOM 4235 N N . ASN A 1 587 ? 60.168 -5.619 -36.284 1.00 90.69 587 ASN A N 1
ATOM 4236 C CA . ASN A 1 587 ? 60.293 -7.077 -36.166 1.00 90.69 587 ASN A CA 1
ATOM 4237 C C . ASN A 1 587 ? 59.648 -7.839 -37.346 1.00 90.69 587 ASN A C 1
ATOM 4239 O O . ASN A 1 587 ? 59.299 -9.008 -37.204 1.00 90.69 587 ASN A O 1
ATOM 4243 N N . VAL A 1 588 ? 59.431 -7.180 -38.490 1.00 90.94 588 VAL A N 1
ATOM 4244 C CA . VAL A 1 588 ? 58.804 -7.755 -39.694 1.00 90.94 588 VAL A CA 1
ATOM 4245 C C . VAL A 1 588 ? 59.655 -7.425 -40.920 1.00 90.94 588 VAL A C 1
ATOM 4247 O O . VAL A 1 588 ? 60.267 -6.367 -41.000 1.00 90.94 588 VAL A O 1
ATOM 4250 N N . THR A 1 589 ? 59.684 -8.314 -41.912 1.00 93.25 589 THR A N 1
ATOM 4251 C CA . THR A 1 589 ? 60.235 -8.032 -43.246 1.00 93.25 589 THR A CA 1
ATOM 4252 C C . THR A 1 589 ? 59.145 -8.261 -44.284 1.00 93.25 589 THR A C 1
ATOM 4254 O O . THR A 1 589 ? 58.495 -9.303 -44.271 1.00 93.25 589 THR A O 1
ATOM 4257 N N . LEU A 1 590 ? 58.938 -7.292 -45.177 1.00 92.62 590 LEU A N 1
ATOM 4258 C CA . LEU A 1 590 ? 57.988 -7.395 -46.284 1.00 92.62 590 LEU A CA 1
ATOM 4259 C C . LEU A 1 590 ? 58.772 -7.581 -47.586 1.00 92.62 590 LEU A C 1
ATOM 4261 O O . LEU A 1 590 ? 59.336 -6.626 -48.109 1.00 92.62 590 LEU A O 1
ATOM 4265 N N . THR A 1 591 ? 58.839 -8.815 -48.090 1.00 94.12 591 THR A N 1
ATOM 4266 C CA . THR A 1 591 ? 59.583 -9.148 -49.322 1.00 94.12 591 THR A CA 1
ATOM 4267 C C . THR A 1 591 ? 58.958 -8.515 -50.564 1.00 94.12 591 THR A C 1
ATOM 4269 O O . THR A 1 591 ? 59.673 -8.073 -51.455 1.00 94.12 591 THR A O 1
ATOM 4272 N N . ASN A 1 592 ? 57.626 -8.450 -50.604 1.00 88.88 592 ASN A N 1
ATOM 4273 C CA . ASN A 1 592 ? 56.853 -7.746 -51.618 1.00 88.88 592 ASN A CA 1
ATOM 4274 C C . ASN A 1 592 ? 55.779 -6.925 -50.898 1.00 88.88 592 ASN A C 1
ATOM 4276 O O . ASN A 1 592 ? 55.015 -7.476 -50.106 1.00 88.88 592 ASN A O 1
ATOM 4280 N N . ALA A 1 593 ? 55.726 -5.621 -51.160 1.00 91.31 593 ALA A N 1
ATOM 4281 C CA . ALA A 1 593 ? 54.733 -4.718 -50.593 1.00 91.31 593 ALA A CA 1
ATOM 4282 C C . ALA A 1 593 ? 54.061 -3.947 -51.733 1.00 91.31 593 ALA A C 1
ATOM 4284 O O . ALA A 1 593 ? 54.716 -3.200 -52.459 1.00 91.31 593 ALA A O 1
ATOM 4285 N N . TYR A 1 594 ? 52.750 -4.128 -51.887 1.00 91.94 594 TYR A N 1
ATOM 4286 C CA . TYR A 1 594 ? 51.960 -3.504 -52.945 1.00 91.94 594 TYR A CA 1
ATOM 4287 C C . TYR A 1 594 ? 50.942 -2.531 -52.345 1.00 91.94 594 TYR A C 1
ATOM 4289 O O . TYR A 1 594 ? 50.320 -2.830 -51.328 1.00 91.94 594 TYR A O 1
ATOM 4297 N N . ALA A 1 595 ? 50.759 -1.372 -52.983 1.00 92.81 595 ALA A N 1
ATOM 4298 C CA . ALA A 1 595 ? 49.701 -0.418 -52.633 1.00 92.81 595 ALA A CA 1
ATOM 4299 C C . ALA A 1 595 ? 48.316 -0.927 -53.084 1.00 92.81 595 ALA A C 1
ATOM 4301 O O . ALA A 1 595 ? 47.322 -0.775 -52.381 1.00 92.81 595 ALA A O 1
ATOM 4302 N N . LEU A 1 596 ? 48.281 -1.586 -54.243 1.00 91.94 596 LEU A N 1
ATOM 4303 C CA . LEU A 1 596 ? 47.155 -2.340 -54.781 1.00 91.94 596 LEU A CA 1
ATOM 4304 C C . LEU A 1 596 ? 47.714 -3.635 -55.379 1.00 91.94 596 LEU A C 1
ATOM 4306 O O . LEU A 1 596 ? 48.740 -3.602 -56.057 1.00 91.94 596 LEU A O 1
ATOM 4310 N N . HIS A 1 597 ? 47.049 -4.760 -55.131 1.00 90.62 597 HIS A N 1
ATOM 4311 C CA . HIS A 1 597 ? 47.411 -6.064 -55.679 1.00 90.62 597 HIS A CA 1
ATOM 4312 C C . HIS A 1 597 ? 46.161 -6.739 -56.250 1.00 90.62 597 HIS A C 1
ATOM 4314 O O . HIS A 1 597 ? 45.095 -6.685 -55.638 1.00 90.62 597 HIS A O 1
ATOM 4320 N N . VAL A 1 598 ? 46.304 -7.352 -57.424 1.00 90.75 598 VAL A N 1
ATOM 4321 C CA . VAL A 1 598 ? 45.257 -8.100 -58.126 1.00 90.75 598 VAL A CA 1
ATOM 4322 C C . VAL A 1 598 ? 45.905 -9.398 -58.595 1.00 90.75 598 VAL A C 1
ATOM 4324 O O . VAL A 1 598 ? 46.752 -9.370 -59.483 1.00 90.75 598 VAL A O 1
ATOM 4327 N N . ASP A 1 599 ? 45.548 -10.506 -57.950 1.00 87.62 599 ASP A N 1
ATOM 4328 C CA . ASP A 1 599 ? 46.151 -11.830 -58.172 1.00 87.62 599 ASP A CA 1
ATOM 4329 C C . ASP A 1 599 ? 45.723 -12.442 -59.521 1.00 87.62 599 ASP A C 1
ATOM 4331 O O . ASP A 1 599 ? 46.532 -13.013 -60.250 1.00 87.62 599 ASP A O 1
ATOM 4335 N N . ALA A 1 600 ? 44.456 -12.244 -59.901 1.00 84.94 600 ALA A N 1
ATOM 4336 C CA . ALA A 1 600 ? 43.896 -12.690 -61.173 1.00 84.94 600 ALA A CA 1
ATOM 4337 C C . ALA A 1 600 ? 42.771 -11.762 -61.668 1.00 84.94 600 ALA A C 1
ATOM 4339 O O . ALA A 1 600 ? 42.127 -11.063 -60.884 1.00 84.94 600 ALA A O 1
ATOM 4340 N N . GLY A 1 601 ? 42.501 -11.802 -62.977 1.00 85.12 601 GLY A N 1
ATOM 4341 C CA . GLY A 1 601 ? 41.455 -11.014 -63.642 1.00 85.12 601 GLY A CA 1
ATOM 4342 C C . GLY A 1 601 ? 41.994 -9.853 -64.486 1.00 85.12 601 GLY A C 1
ATOM 4343 O O . GLY A 1 601 ? 43.197 -9.623 -64.568 1.00 85.12 601 GLY A O 1
ATOM 4344 N N . VAL A 1 602 ? 41.087 -9.129 -65.149 1.00 83.19 602 VAL A N 1
ATOM 4345 C CA . VAL A 1 602 ? 41.421 -7.977 -66.005 1.00 83.19 602 VAL A CA 1
ATOM 4346 C C . VAL A 1 602 ? 41.114 -6.678 -65.267 1.00 83.19 602 VAL A C 1
ATOM 4348 O O . VAL A 1 602 ? 39.974 -6.440 -64.874 1.00 83.19 602 VAL A O 1
ATOM 4351 N N . VAL A 1 603 ? 42.114 -5.804 -65.136 1.00 88.31 603 VAL A N 1
ATOM 4352 C CA . VAL A 1 603 ? 41.918 -4.422 -64.676 1.00 88.31 603 VAL A CA 1
ATOM 4353 C C . VAL A 1 603 ? 41.569 -3.552 -65.884 1.00 88.31 603 VAL A C 1
ATOM 4355 O O . VAL A 1 603 ? 42.399 -3.360 -66.771 1.00 88.31 603 VAL A O 1
ATOM 4358 N N . LYS A 1 604 ? 40.337 -3.033 -65.929 1.00 85.50 604 LYS A N 1
ATOM 4359 C CA . LYS A 1 604 ? 39.861 -2.117 -66.976 1.00 85.50 604 LYS A CA 1
ATOM 4360 C C . LYS A 1 604 ? 39.979 -0.666 -66.509 1.00 85.50 604 LYS A C 1
ATOM 4362 O O . LYS A 1 604 ? 39.569 -0.340 -65.399 1.00 85.50 604 LYS A O 1
ATOM 4367 N N . ILE A 1 605 ? 40.521 0.191 -67.372 1.00 86.69 605 ILE A N 1
ATOM 4368 C CA . ILE A 1 605 ? 40.622 1.642 -67.185 1.00 86.69 605 ILE A CA 1
ATOM 4369 C C . ILE A 1 605 ? 40.214 2.267 -68.521 1.00 86.69 605 ILE A C 1
ATOM 4371 O O . ILE A 1 605 ? 40.862 1.993 -69.526 1.00 86.69 605 ILE A O 1
ATOM 4375 N N . ASP A 1 606 ? 39.119 3.031 -68.546 1.00 79.69 606 ASP A N 1
ATOM 4376 C CA . ASP A 1 606 ? 38.506 3.506 -69.798 1.00 79.69 606 ASP A CA 1
ATOM 4377 C C . ASP A 1 606 ? 39.173 4.761 -70.381 1.00 79.69 606 ASP A C 1
ATOM 4379 O O . ASP A 1 606 ? 39.603 4.739 -71.528 1.00 79.69 606 ASP A O 1
ATOM 4383 N N . GLU A 1 607 ? 39.293 5.838 -69.597 1.00 80.50 607 GLU A N 1
ATOM 4384 C CA . GLU A 1 607 ? 39.810 7.131 -70.088 1.00 80.50 607 GLU A CA 1
ATOM 4385 C C . GLU A 1 607 ? 41.348 7.168 -70.195 1.00 80.50 607 GLU A C 1
ATOM 4387 O O . GLU A 1 607 ? 41.905 7.795 -71.094 1.00 80.50 607 GLU A O 1
ATOM 4392 N N . GLY A 1 608 ? 42.062 6.496 -69.282 1.00 76.25 608 GLY A N 1
ATOM 4393 C CA . GLY A 1 608 ? 43.524 6.383 -69.335 1.00 76.25 608 GLY A CA 1
ATOM 4394 C C . GLY A 1 608 ? 44.210 6.142 -67.988 1.00 76.25 608 GLY A C 1
ATOM 4395 O O . GLY A 1 608 ? 43.661 6.416 -66.922 1.00 76.25 608 GLY A O 1
ATOM 4396 N N . LEU A 1 609 ? 45.448 5.638 -68.044 1.00 84.12 609 LEU A N 1
ATOM 4397 C CA . LEU A 1 609 ? 46.313 5.386 -66.887 1.00 84.12 609 LEU A CA 1
ATOM 4398 C C . LEU A 1 609 ? 47.536 6.312 -66.919 1.00 84.12 609 LEU A C 1
ATOM 4400 O O . LEU A 1 609 ? 48.399 6.176 -67.783 1.00 84.12 609 LEU A O 1
ATOM 4404 N N . ALA A 1 610 ? 47.648 7.204 -65.934 1.00 82.88 610 ALA A N 1
ATOM 4405 C CA . ALA A 1 610 ? 48.873 7.956 -65.678 1.00 82.88 610 ALA A CA 1
ATOM 4406 C C . ALA A 1 610 ? 49.796 7.148 -64.747 1.00 82.88 610 ALA A C 1
ATOM 4408 O O . ALA A 1 610 ? 49.482 6.954 -63.573 1.00 82.88 610 ALA A O 1
ATOM 4409 N N . ALA A 1 611 ? 50.936 6.681 -65.261 1.00 76.69 611 ALA A N 1
ATOM 4410 C CA . ALA A 1 611 ? 51.932 5.924 -64.502 1.00 76.69 611 ALA A CA 1
ATOM 4411 C C . ALA A 1 611 ? 53.354 6.393 -64.847 1.00 76.69 611 ALA A C 1
ATOM 4413 O O . ALA A 1 611 ? 53.660 6.627 -66.013 1.00 76.69 611 ALA A O 1
ATOM 4414 N N . GLY A 1 612 ? 54.229 6.508 -63.840 1.00 72.31 612 GLY A N 1
ATOM 4415 C CA . GLY A 1 612 ? 55.638 6.876 -64.050 1.00 72.31 612 GLY A CA 1
ATOM 4416 C C . GLY A 1 612 ? 56.480 5.737 -64.636 1.00 72.31 612 GLY A C 1
ATOM 4417 O O . GLY A 1 612 ? 57.301 5.965 -65.519 1.00 72.31 612 GLY A O 1
ATOM 4418 N N . THR A 1 613 ? 56.233 4.503 -64.186 1.00 70.69 613 THR A N 1
ATOM 4419 C CA . THR A 1 613 ? 56.887 3.286 -64.685 1.00 70.69 613 THR A CA 1
ATOM 4420 C C . THR A 1 613 ? 55.904 2.118 -64.627 1.00 70.69 613 THR A C 1
ATOM 4422 O O . THR A 1 613 ? 55.242 1.929 -63.608 1.00 70.69 613 THR A O 1
ATOM 4425 N N . ILE A 1 614 ? 55.841 1.302 -65.683 1.00 73.19 614 ILE A N 1
ATOM 4426 C CA . ILE A 1 614 ? 55.113 0.023 -65.699 1.00 73.19 614 ILE A CA 1
ATOM 4427 C C . ILE A 1 614 ? 56.145 -1.087 -65.929 1.00 73.19 614 ILE A C 1
ATOM 4429 O O . ILE A 1 614 ? 56.567 -1.330 -67.056 1.00 73.19 614 ILE A O 1
ATOM 4433 N N . ASN A 1 615 ? 56.589 -1.732 -64.849 1.00 65.00 615 ASN A N 1
ATOM 4434 C CA . ASN A 1 615 ? 57.590 -2.801 -64.903 1.00 65.00 615 ASN A CA 1
ATOM 4435 C C . ASN A 1 615 ? 56.932 -4.179 -65.064 1.00 65.00 615 ASN A C 1
ATOM 4437 O O . ASN A 1 615 ? 55.929 -4.466 -64.419 1.00 65.00 615 ASN A O 1
ATOM 4441 N N . GLY A 1 616 ? 57.541 -5.054 -65.870 1.00 57.06 616 GLY A N 1
ATOM 4442 C CA . GLY A 1 616 ? 57.206 -6.485 -65.938 1.00 57.06 616 GLY A CA 1
ATOM 4443 C C . GLY A 1 616 ? 56.066 -6.889 -66.882 1.00 57.06 616 GLY A C 1
ATOM 4444 O O . GLY A 1 616 ? 55.913 -8.079 -67.150 1.00 57.06 616 GLY A O 1
ATOM 4445 N N . ASN A 1 617 ? 55.298 -5.948 -67.440 1.00 52.25 617 ASN A N 1
ATOM 4446 C CA . ASN A 1 617 ? 54.202 -6.295 -68.348 1.00 52.25 617 ASN A CA 1
ATOM 4447 C C . ASN A 1 617 ? 54.694 -6.752 -69.728 1.00 52.25 617 ASN A C 1
ATOM 4449 O O . ASN A 1 617 ? 55.251 -5.967 -70.496 1.00 52.25 617 ASN A O 1
ATOM 4453 N N . THR A 1 618 ? 54.301 -7.965 -70.120 1.00 53.25 618 THR A N 1
ATOM 4454 C CA . THR A 1 618 ? 53.933 -8.190 -71.524 1.00 53.25 618 THR A CA 1
ATOM 4455 C C . THR A 1 618 ? 52.624 -7.439 -71.752 1.00 53.25 618 THR A C 1
ATOM 4457 O O . THR A 1 618 ? 51.590 -7.835 -71.217 1.00 53.25 618 THR A O 1
ATOM 4460 N N . ILE A 1 619 ? 52.649 -6.327 -72.494 1.00 61.12 619 ILE A N 1
ATOM 4461 C CA . ILE A 1 619 ? 51.420 -5.608 -72.865 1.00 61.12 619 ILE A CA 1
ATOM 4462 C C . ILE A 1 619 ? 50.747 -6.393 -73.998 1.00 61.12 619 ILE A C 1
ATOM 4464 O O . ILE A 1 619 ? 50.872 -6.063 -75.178 1.00 61.12 619 ILE A O 1
ATOM 4468 N N . THR A 1 620 ? 50.058 -7.474 -73.629 1.00 51.19 620 THR A N 1
ATOM 4469 C CA . THR A 1 620 ? 49.263 -8.306 -74.540 1.00 51.19 620 THR A CA 1
ATOM 4470 C C . THR A 1 620 ? 48.008 -7.541 -74.952 1.00 51.19 620 THR A C 1
ATOM 4472 O O . THR A 1 620 ? 46.926 -7.739 -74.402 1.00 51.19 620 THR A O 1
ATOM 4475 N N . GLN A 1 621 ? 48.157 -6.624 -75.907 1.00 54.16 621 GLN A N 1
ATOM 4476 C CA . GLN A 1 621 ? 47.010 -5.996 -76.551 1.00 54.16 621 GLN A CA 1
ATOM 4477 C C . GLN A 1 621 ? 46.180 -7.050 -77.296 1.00 54.16 621 GLN A C 1
ATOM 4479 O O . GLN A 1 621 ? 46.719 -8.002 -77.862 1.00 54.16 621 GLN A O 1
ATOM 4484 N N . GLY A 1 622 ? 44.865 -6.826 -77.350 1.00 58.47 622 GLY A N 1
ATOM 4485 C CA . GLY A 1 622 ? 44.030 -7.393 -78.407 1.00 58.47 622 GLY A CA 1
ATOM 4486 C C . GLY A 1 622 ? 44.334 -6.733 -79.759 1.00 58.47 622 GLY A C 1
ATOM 4487 O O . GLY A 1 622 ? 45.414 -6.192 -79.986 1.00 58.47 622 GLY A O 1
ATOM 4488 N N . THR A 1 623 ? 43.358 -6.714 -80.664 1.00 51.22 623 THR A N 1
ATOM 4489 C CA . THR A 1 623 ? 43.489 -6.166 -82.028 1.00 51.22 623 THR A CA 1
ATOM 4490 C C . THR A 1 623 ? 43.483 -4.623 -82.085 1.00 51.22 623 THR A C 1
ATOM 4492 O O . THR A 1 623 ? 42.763 -4.038 -82.891 1.00 51.22 623 THR A O 1
ATOM 4495 N N . GLY A 1 624 ? 44.237 -3.957 -81.203 1.00 54.19 624 GLY A N 1
ATOM 4496 C CA . GLY A 1 624 ? 44.312 -2.498 -81.062 1.00 54.19 624 GLY A CA 1
ATOM 4497 C C . GLY A 1 624 ? 45.725 -1.933 -81.255 1.00 54.19 624 GLY A C 1
ATOM 4498 O O . GLY A 1 624 ? 46.726 -2.639 -81.131 1.00 54.19 624 GLY A O 1
ATOM 4499 N N . THR A 1 625 ? 45.809 -0.639 -81.568 1.00 54.31 625 THR A N 1
ATOM 4500 C CA . THR A 1 625 ? 47.063 0.083 -81.836 1.00 54.31 625 THR A CA 1
ATOM 4501 C C . THR A 1 625 ? 47.614 0.772 -80.588 1.00 54.31 625 THR A C 1
ATOM 4503 O O . THR A 1 625 ? 46.902 1.543 -79.947 1.00 54.31 625 THR A O 1
ATOM 4506 N N . LEU A 1 626 ? 48.911 0.596 -80.306 1.00 63.38 626 LEU A N 1
ATOM 4507 C CA . LEU A 1 626 ? 49.615 1.402 -79.303 1.00 63.38 626 LEU A CA 1
ATOM 4508 C C . LEU A 1 626 ? 49.955 2.779 -79.895 1.00 63.38 626 LEU A C 1
ATOM 4510 O O . LEU A 1 626 ? 50.937 2.922 -80.623 1.00 63.38 626 LEU A O 1
ATOM 4514 N N . THR A 1 627 ? 49.149 3.791 -79.583 1.00 58.94 627 THR A N 1
ATOM 4515 C CA . THR A 1 627 ? 49.393 5.171 -80.026 1.00 58.94 627 THR A CA 1
ATOM 4516 C C . THR A 1 627 ? 50.393 5.865 -79.103 1.00 58.94 627 THR A C 1
ATOM 4518 O O . THR A 1 627 ? 50.132 6.049 -77.915 1.00 58.94 627 THR A O 1
ATOM 4521 N N . LEU A 1 628 ? 51.530 6.290 -79.655 1.00 63.91 628 LEU A N 1
ATOM 4522 C CA . LEU A 1 628 ? 52.537 7.084 -78.949 1.00 63.91 628 LEU A CA 1
ATOM 4523 C C . LEU A 1 628 ? 52.310 8.579 -79.214 1.00 63.91 628 LEU A C 1
ATOM 4525 O O . LEU A 1 628 ? 52.094 8.986 -80.355 1.00 63.91 628 LEU A O 1
ATOM 4529 N N . GLY A 1 629 ? 52.379 9.401 -78.165 1.00 58.75 629 GLY A N 1
ATOM 4530 C CA . GLY A 1 629 ? 52.331 10.860 -78.298 1.00 58.75 629 GLY A CA 1
ATOM 4531 C C . GLY A 1 629 ? 53.585 11.429 -78.974 1.00 58.75 629 GLY A C 1
ATOM 4532 O O . GLY A 1 629 ? 54.655 10.821 -78.935 1.00 58.75 629 GLY A O 1
ATOM 4533 N N . ALA A 1 630 ? 53.473 12.619 -79.570 1.00 59.28 630 ALA A N 1
ATOM 4534 C CA . ALA A 1 630 ? 54.611 13.293 -80.195 1.00 59.28 630 ALA A CA 1
ATOM 4535 C C . ALA A 1 630 ? 55.769 13.485 -79.192 1.00 59.28 630 ALA A C 1
ATOM 4537 O O . ALA A 1 630 ? 55.566 13.990 -78.090 1.00 59.28 630 ALA A O 1
ATOM 4538 N N . GLY A 1 631 ? 56.978 13.064 -79.576 1.00 55.56 631 GLY A N 1
ATOM 4539 C CA . GLY A 1 631 ? 58.174 13.096 -78.723 1.00 55.56 631 GLY A CA 1
ATOM 4540 C C . GLY A 1 631 ? 58.386 11.867 -77.825 1.00 55.56 631 GLY A C 1
ATOM 4541 O O . GLY A 1 631 ? 59.450 11.751 -77.223 1.00 55.56 631 GLY A O 1
ATOM 4542 N N . GLN A 1 632 ? 57.437 10.926 -77.751 1.00 60.34 632 GLN A N 1
ATOM 4543 C CA . GLN A 1 632 ? 57.624 9.673 -77.006 1.00 60.34 632 GLN A CA 1
ATOM 4544 C C . GLN A 1 632 ? 58.516 8.684 -77.771 1.00 60.34 632 GLN A C 1
ATOM 4546 O O . GLN A 1 632 ? 58.368 8.504 -78.979 1.00 60.34 632 GLN A O 1
ATOM 4551 N N . THR A 1 633 ? 59.413 7.997 -77.058 1.00 59.81 633 THR A N 1
ATOM 4552 C CA . THR A 1 633 ? 60.330 6.995 -77.633 1.00 59.81 633 THR A CA 1
ATOM 4553 C C . THR A 1 633 ? 59.989 5.594 -77.132 1.00 59.81 633 THR A C 1
ATOM 4555 O O . THR A 1 633 ? 60.130 5.309 -75.944 1.00 59.81 633 THR A O 1
ATOM 4558 N N . LEU A 1 634 ? 59.600 4.689 -78.035 1.00 65.88 634 LEU A N 1
ATOM 4559 C CA . LEU A 1 634 ? 59.473 3.263 -77.724 1.00 65.88 634 LEU A CA 1
ATOM 4560 C C . LEU A 1 634 ? 60.847 2.588 -77.813 1.00 65.88 634 LEU A C 1
ATOM 4562 O O . LEU A 1 634 ? 61.303 2.210 -78.891 1.00 65.88 634 LEU A O 1
ATOM 4566 N N . ALA A 1 635 ? 61.511 2.443 -76.667 1.00 59.19 635 ALA A N 1
ATOM 4567 C CA . ALA A 1 635 ? 62.779 1.732 -76.570 1.00 59.19 635 ALA A CA 1
ATOM 4568 C C . ALA A 1 635 ? 62.562 0.213 -76.702 1.00 59.19 635 ALA A C 1
ATOM 4570 O O . ALA A 1 635 ? 62.185 -0.457 -75.742 1.00 59.19 635 ALA A O 1
ATOM 4571 N N . VAL A 1 636 ? 62.817 -0.335 -77.892 1.00 61.81 636 VAL A N 1
ATOM 4572 C CA . VAL A 1 636 ? 62.893 -1.788 -78.112 1.00 61.81 636 VAL A CA 1
ATOM 4573 C C . VAL A 1 636 ? 64.281 -2.271 -77.659 1.00 61.81 636 VAL A C 1
ATOM 4575 O O . VAL A 1 636 ? 65.277 -1.786 -78.199 1.00 61.81 636 VAL A O 1
ATOM 4578 N N . PRO A 1 637 ? 64.395 -3.193 -76.680 1.00 53.25 637 PRO A N 1
ATOM 4579 C CA . PRO A 1 637 ? 65.692 -3.696 -76.225 1.00 53.25 637 PRO A CA 1
ATOM 4580 C C . PRO A 1 637 ? 66.460 -4.432 -77.328 1.00 53.25 637 PRO A C 1
ATOM 4582 O O . PRO A 1 637 ? 65.865 -4.969 -78.262 1.00 53.25 637 PRO A O 1
ATOM 4585 N N . THR A 1 638 ? 67.784 -4.524 -77.198 1.00 44.50 638 THR A N 1
ATOM 4586 C CA . THR A 1 638 ? 68.652 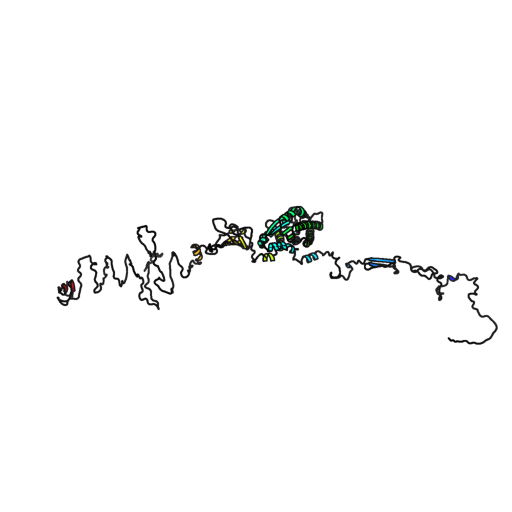-5.228 -78.153 1.00 44.50 638 THR A CA 1
ATOM 4587 C C . THR A 1 638 ? 68.233 -6.698 -78.299 1.00 44.50 638 THR A C 1
ATOM 4589 O O . THR A 1 638 ? 68.392 -7.484 -77.369 1.00 44.50 638 THR A O 1
ATOM 4592 N N . GLY A 1 639 ? 67.691 -7.071 -79.465 1.00 50.34 639 GLY A N 1
ATOM 4593 C CA . GLY A 1 639 ? 67.142 -8.409 -79.739 1.00 50.34 639 GLY A CA 1
ATOM 4594 C C . GLY A 1 639 ? 65.618 -8.539 -79.586 1.00 50.34 639 GLY A C 1
ATOM 4595 O O . GLY A 1 639 ? 65.063 -9.578 -79.937 1.00 50.34 639 GLY A O 1
ATOM 4596 N N . GLY A 1 640 ? 64.923 -7.498 -79.121 1.00 51.22 640 GLY A N 1
ATOM 4597 C CA . GLY A 1 640 ? 63.463 -7.420 -79.167 1.00 51.22 640 GLY A CA 1
ATOM 4598 C C . GLY A 1 640 ? 62.947 -7.251 -80.600 1.00 51.22 640 GLY A C 1
ATOM 4599 O O . GLY A 1 640 ? 63.565 -6.573 -81.419 1.00 51.22 640 GLY A O 1
ATOM 4600 N N . THR A 1 641 ? 61.797 -7.851 -80.906 1.00 51.88 641 THR A N 1
ATOM 4601 C CA . THR A 1 641 ? 61.122 -7.721 -82.207 1.00 51.88 641 THR A CA 1
ATOM 4602 C C . THR A 1 641 ? 59.782 -7.011 -82.055 1.00 51.88 641 THR A C 1
ATOM 4604 O O . THR A 1 641 ? 58.981 -7.345 -81.183 1.00 51.88 641 THR A O 1
ATOM 4607 N N . LEU A 1 642 ? 59.518 -6.035 -82.927 1.00 56.34 642 LEU A N 1
ATOM 4608 C CA . LEU A 1 642 ? 58.172 -5.500 -83.124 1.00 56.34 642 LEU A CA 1
ATOM 4609 C C . LEU A 1 642 ? 57.396 -6.479 -84.012 1.00 56.34 642 LEU A C 1
ATOM 4611 O O . LEU A 1 642 ? 57.861 -6.840 -85.094 1.00 56.34 642 LEU A O 1
ATOM 4615 N N . GLY A 1 643 ? 56.224 -6.920 -83.554 1.00 52.53 643 GLY A N 1
ATOM 4616 C CA . GLY A 1 643 ? 55.379 -7.843 -84.311 1.00 52.53 643 GLY A CA 1
ATOM 4617 C C . GLY A 1 643 ? 54.911 -7.232 -85.635 1.00 52.53 643 GLY A C 1
ATOM 4618 O O . GLY A 1 643 ? 54.467 -6.084 -85.680 1.00 52.53 643 GLY A O 1
ATOM 4619 N N . THR A 1 644 ? 54.950 -8.017 -86.713 1.00 49.50 644 THR A N 1
ATOM 4620 C CA . THR A 1 644 ? 54.645 -7.584 -88.094 1.00 49.50 644 THR A CA 1
ATOM 4621 C C . THR A 1 644 ? 53.215 -7.078 -88.323 1.00 49.50 644 THR A C 1
ATOM 4623 O O . THR A 1 644 ? 52.935 -6.521 -89.380 1.00 49.50 644 THR A O 1
ATOM 4626 N N . ALA A 1 645 ? 52.317 -7.209 -87.343 1.00 46.69 645 ALA A N 1
ATOM 4627 C CA . ALA A 1 645 ? 50.960 -6.662 -87.383 1.00 46.69 645 ALA A CA 1
ATOM 4628 C C . ALA A 1 645 ? 50.871 -5.145 -87.091 1.00 46.69 645 ALA A C 1
ATOM 4630 O O . ALA A 1 645 ? 49.813 -4.557 -87.285 1.00 46.69 645 ALA A O 1
ATOM 4631 N N . ALA A 1 646 ? 51.946 -4.499 -86.620 1.00 47.53 646 ALA A N 1
ATOM 4632 C CA . ALA A 1 646 ? 51.891 -3.126 -86.099 1.00 47.53 646 ALA A CA 1
ATOM 4633 C C . ALA A 1 646 ? 51.847 -1.997 -87.158 1.00 47.53 646 ALA A C 1
ATOM 4635 O O . ALA A 1 646 ? 51.670 -0.839 -86.786 1.00 47.53 646 ALA A O 1
ATOM 4636 N N . TYR A 1 647 ? 52.009 -2.299 -88.454 1.00 48.00 647 TYR A N 1
ATOM 4637 C CA . TYR A 1 647 ? 52.189 -1.286 -89.509 1.00 48.00 647 TYR A CA 1
ATOM 4638 C C . TYR A 1 647 ? 51.345 -1.557 -90.766 1.00 48.00 647 TYR A C 1
ATOM 4640 O O . TYR A 1 647 ? 51.857 -1.946 -91.812 1.00 48.00 647 TYR A O 1
ATOM 4648 N N . THR A 1 648 ? 50.039 -1.285 -90.700 1.00 45.09 648 THR A N 1
ATOM 4649 C CA . THR A 1 648 ? 49.133 -1.295 -91.869 1.00 45.09 648 THR A CA 1
ATOM 4650 C C . THR A 1 648 ? 49.014 0.078 -92.550 1.00 45.09 648 THR A C 1
ATOM 4652 O O . THR A 1 648 ? 47.950 0.439 -93.051 1.00 45.09 648 THR A O 1
ATOM 4655 N N . ALA A 1 649 ? 50.097 0.862 -92.567 1.00 42.69 649 ALA A N 1
ATOM 4656 C CA . ALA A 1 649 ? 50.177 2.145 -93.264 1.00 42.69 649 ALA A CA 1
ATOM 4657 C C . ALA A 1 649 ? 51.589 2.374 -93.837 1.00 42.69 649 ALA A C 1
ATOM 4659 O O . ALA A 1 649 ? 52.557 2.453 -93.087 1.00 42.69 649 ALA A O 1
ATOM 4660 N N . ALA A 1 650 ? 51.659 2.535 -95.165 1.00 38.66 650 ALA A N 1
ATOM 4661 C CA . ALA A 1 650 ? 52.857 2.733 -95.994 1.00 38.66 650 ALA A CA 1
ATOM 4662 C C . ALA A 1 650 ? 53.871 1.565 -96.066 1.00 38.66 650 ALA A C 1
ATOM 4664 O O . ALA A 1 650 ? 54.192 0.888 -95.095 1.00 38.66 650 ALA A O 1
ATOM 4665 N N . THR A 1 651 ? 54.419 1.360 -97.268 1.00 46.88 651 THR A N 1
ATOM 4666 C CA . THR A 1 651 ? 55.307 0.244 -97.652 1.00 46.88 651 THR A CA 1
ATOM 4667 C C . THR A 1 651 ? 56.762 0.450 -97.189 1.00 46.88 651 THR A C 1
ATOM 4669 O O . THR A 1 651 ? 57.702 0.380 -97.980 1.00 46.88 651 THR A O 1
ATOM 4672 N N . ALA A 1 652 ? 56.962 0.768 -95.908 1.00 45.62 652 ALA A N 1
ATOM 4673 C CA . ALA A 1 652 ? 58.259 1.143 -95.350 1.00 45.62 652 ALA A CA 1
ATOM 4674 C C . ALA A 1 652 ? 59.062 -0.076 -94.855 1.00 45.62 652 ALA A C 1
ATOM 4676 O O . ALA A 1 652 ? 58.947 -0.494 -93.704 1.00 45.62 652 ALA A O 1
ATOM 4677 N N . TYR A 1 653 ? 59.930 -0.620 -95.713 1.00 52.16 653 TYR A N 1
ATOM 4678 C CA . TYR A 1 653 ? 60.924 -1.625 -95.319 1.00 52.16 653 TYR A CA 1
ATOM 4679 C C . TYR A 1 653 ? 62.064 -0.942 -94.537 1.00 52.16 653 TYR A C 1
ATOM 4681 O O . TYR A 1 653 ? 63.097 -0.593 -95.106 1.00 52.16 653 TYR A O 1
ATOM 4689 N N . LEU A 1 654 ? 61.846 -0.673 -93.243 1.00 58.06 654 LEU A N 1
ATOM 4690 C CA . LEU A 1 654 ? 62.832 -0.013 -92.379 1.00 58.06 654 LEU A CA 1
ATOM 4691 C C . LEU A 1 654 ? 64.103 -0.879 -92.268 1.00 58.06 654 LEU A C 1
ATOM 4693 O O . LEU A 1 654 ? 64.027 -1.996 -91.751 1.00 58.06 654 LEU A O 1
ATOM 4697 N N . PRO A 1 655 ? 65.272 -0.407 -92.742 1.00 64.81 655 PRO A N 1
ATOM 4698 C CA . PRO A 1 655 ? 66.482 -1.212 -92.716 1.00 64.81 655 PRO A CA 1
ATOM 4699 C C . PRO A 1 655 ? 67.048 -1.304 -91.297 1.00 64.81 655 PRO A C 1
ATOM 4701 O O . PRO A 1 655 ? 67.136 -0.310 -90.576 1.00 64.81 655 PRO A O 1
ATOM 4704 N N . SER A 1 656 ? 67.503 -2.497 -90.914 1.00 71.06 656 SER A N 1
ATOM 4705 C CA . SER A 1 656 ? 68.242 -2.676 -89.664 1.00 71.06 656 SER A CA 1
ATOM 4706 C C . SER A 1 656 ? 69.625 -2.039 -89.798 1.00 71.06 656 SER A C 1
ATOM 4708 O O . SER A 1 656 ? 70.443 -2.495 -90.604 1.00 71.06 656 SER A O 1
ATOM 4710 N N . PHE A 1 657 ? 69.894 -1.006 -88.998 1.00 80.50 657 PHE A N 1
ATOM 4711 C CA . PHE A 1 657 ? 71.204 -0.362 -88.950 1.00 80.50 657 PHE A CA 1
ATOM 4712 C C . PHE A 1 657 ? 72.208 -1.205 -88.154 1.00 80.50 657 PHE A C 1
ATOM 4714 O O . PHE A 1 657 ? 71.901 -1.690 -87.067 1.00 80.50 657 PHE A O 1
ATOM 4721 N N . VAL A 1 658 ? 73.410 -1.379 -88.701 1.00 82.62 658 VAL A N 1
ATOM 4722 C CA . VAL A 1 658 ? 74.521 -2.130 -88.092 1.00 82.62 658 VAL A CA 1
ATOM 4723 C C . VAL A 1 658 ? 75.835 -1.342 -88.194 1.00 82.62 658 VAL A C 1
ATOM 4725 O O . VAL A 1 658 ? 75.885 -0.272 -88.802 1.00 82.62 658 VAL A O 1
ATOM 4728 N N . GLY A 1 659 ? 76.907 -1.856 -87.584 1.00 87.62 659 GLY A N 1
ATOM 4729 C CA . GLY A 1 659 ? 78.244 -1.263 -87.691 1.00 87.62 659 GLY A CA 1
ATOM 4730 C C . GLY A 1 659 ? 78.787 -1.265 -89.126 1.00 87.62 659 GLY A C 1
ATOM 4731 O O . GLY A 1 659 ? 78.428 -2.120 -89.934 1.00 87.62 659 GLY A O 1
ATOM 4732 N N . VAL A 1 660 ? 79.665 -0.306 -89.434 1.00 90.31 660 VAL A N 1
ATOM 4733 C CA . VAL A 1 660 ? 80.249 -0.131 -90.774 1.00 90.31 660 VAL A CA 1
ATOM 4734 C C . VAL A 1 660 ? 81.025 -1.388 -91.200 1.00 90.31 660 VAL A C 1
ATOM 4736 O O . VAL A 1 660 ? 81.900 -1.838 -90.454 1.00 90.31 660 VAL A O 1
ATOM 4739 N N . PRO A 1 661 ? 80.748 -1.969 -92.383 1.00 90.56 661 PRO A N 1
ATOM 4740 C CA . PRO A 1 661 ? 81.411 -3.185 -92.832 1.00 90.56 661 PRO A CA 1
ATOM 4741 C C . PRO A 1 661 ? 82.884 -2.918 -93.163 1.00 90.56 661 PRO A C 1
ATOM 4743 O O . PRO A 1 661 ? 83.209 -2.069 -93.991 1.00 90.56 661 PRO A O 1
ATOM 4746 N N . ALA A 1 662 ? 83.786 -3.708 -92.575 1.00 89.62 662 ALA A N 1
ATOM 4747 C CA . ALA A 1 662 ? 85.233 -3.578 -92.785 1.00 89.62 662 ALA A CA 1
ATOM 4748 C C . ALA A 1 662 ? 85.688 -3.823 -94.244 1.00 89.62 662 ALA A C 1
ATOM 4750 O O . ALA A 1 662 ? 86.808 -3.480 -94.614 1.00 89.62 662 ALA A O 1
ATOM 4751 N N . SER A 1 663 ? 84.842 -4.434 -95.080 1.00 90.81 663 SER A N 1
ATOM 4752 C CA . SER A 1 663 ? 85.051 -4.583 -96.524 1.00 90.81 663 SER A CA 1
ATOM 4753 C C . SER A 1 663 ? 83.725 -4.861 -97.241 1.00 90.81 663 SER A C 1
ATOM 4755 O O . SER A 1 663 ? 82.725 -5.194 -96.604 1.00 90.81 663 SER A O 1
ATOM 4757 N N . ALA A 1 664 ? 83.728 -4.822 -98.578 1.00 91.38 664 ALA A N 1
ATOM 4758 C CA . ALA A 1 664 ? 82.577 -5.227 -99.394 1.00 91.38 664 ALA A CA 1
ATOM 4759 C C . ALA A 1 664 ? 82.131 -6.693 -99.164 1.00 91.38 664 ALA A C 1
ATOM 4761 O O . ALA A 1 664 ? 80.989 -7.029 -99.467 1.00 91.38 664 ALA A O 1
ATOM 4762 N N . GLY A 1 665 ? 83.019 -7.543 -98.626 1.00 91.06 665 GLY A N 1
ATOM 4763 C CA . GLY A 1 665 ? 82.768 -8.950 -98.289 1.00 91.06 665 GLY A CA 1
ATOM 4764 C C . GLY A 1 665 ? 82.556 -9.226 -96.792 1.00 91.06 665 GLY A C 1
ATOM 4765 O O . GLY A 1 665 ? 82.608 -10.383 -96.375 1.00 91.06 665 GLY A O 1
ATOM 4766 N N . ALA A 1 666 ? 82.420 -8.191 -95.953 1.00 92.44 666 ALA A N 1
ATOM 4767 C CA . ALA A 1 666 ? 82.287 -8.360 -94.505 1.00 92.44 666 ALA A CA 1
ATOM 4768 C C . ALA A 1 666 ? 80.950 -9.014 -94.113 1.00 92.44 666 ALA A C 1
ATOM 4770 O O . ALA A 1 666 ? 79.948 -8.869 -94.812 1.00 92.44 666 ALA A O 1
ATOM 4771 N N . ALA A 1 667 ? 80.930 -9.701 -92.966 1.00 91.12 667 ALA A N 1
ATOM 4772 C CA . ALA A 1 667 ? 79.742 -10.392 -92.465 1.00 91.12 667 ALA A CA 1
ATOM 4773 C C . ALA A 1 667 ? 78.513 -9.462 -92.403 1.00 91.12 667 ALA A C 1
ATOM 4775 O O . ALA A 1 667 ? 78.602 -8.340 -91.904 1.00 91.12 667 ALA A O 1
ATOM 4776 N N . GLY A 1 668 ? 77.369 -9.913 -92.921 1.00 86.06 668 GLY A N 1
ATOM 4777 C CA . GLY A 1 668 ? 76.147 -9.109 -92.954 1.00 86.06 668 GLY A CA 1
ATOM 4778 C C . GLY A 1 668 ? 74.956 -9.833 -93.577 1.00 86.06 668 GLY A C 1
ATOM 4779 O O . GLY A 1 668 ? 75.116 -10.739 -94.394 1.00 86.06 668 GLY A O 1
ATOM 4780 N N . THR A 1 669 ? 73.748 -9.400 -93.220 1.00 88.38 669 THR A N 1
ATOM 4781 C CA . THR A 1 669 ? 72.485 -9.996 -93.683 1.00 88.38 669 THR A CA 1
ATOM 4782 C C . THR A 1 669 ? 71.850 -9.108 -94.747 1.00 88.38 669 THR A C 1
ATOM 4784 O O . THR A 1 669 ? 71.835 -7.889 -94.600 1.00 88.38 669 THR A O 1
ATOM 4787 N N . ALA A 1 670 ? 71.309 -9.696 -95.817 1.00 84.44 670 ALA A N 1
ATOM 4788 C CA . ALA A 1 670 ? 70.639 -8.931 -96.869 1.00 84.44 670 ALA A CA 1
ATOM 4789 C C . ALA A 1 670 ? 69.536 -8.018 -96.284 1.00 84.44 670 ALA A C 1
ATOM 4791 O O . ALA A 1 670 ? 68.675 -8.482 -95.539 1.00 84.44 670 ALA A O 1
ATOM 4792 N N . GLY A 1 671 ? 69.579 -6.724 -96.608 1.00 81.19 671 GLY A N 1
ATOM 4793 C CA . GLY A 1 671 ? 68.673 -5.698 -96.078 1.00 81.19 671 GLY A CA 1
ATOM 4794 C C . GLY A 1 671 ? 69.205 -4.882 -94.890 1.00 81.19 671 GLY A C 1
ATOM 4795 O O . GLY A 1 671 ? 68.565 -3.897 -94.524 1.00 81.19 671 GLY A O 1
ATOM 4796 N N . THR A 1 672 ? 70.361 -5.217 -94.298 1.00 84.69 672 THR A N 1
ATOM 4797 C CA . THR A 1 672 ? 71.000 -4.337 -93.298 1.00 84.69 672 THR A CA 1
ATOM 4798 C C . THR A 1 672 ? 71.680 -3.134 -93.953 1.00 84.69 672 THR A C 1
ATOM 4800 O O . THR A 1 672 ? 72.218 -3.238 -95.058 1.00 84.69 672 THR A O 1
ATOM 4803 N N . VAL A 1 673 ? 71.708 -2.002 -93.250 1.00 88.69 673 VAL A N 1
ATOM 4804 C CA . VAL A 1 673 ? 72.320 -0.737 -93.696 1.00 88.69 673 VAL A CA 1
ATOM 4805 C C . VAL A 1 673 ? 73.340 -0.259 -92.660 1.00 88.69 673 VAL A C 1
ATOM 4807 O O . VAL A 1 673 ? 73.241 -0.587 -91.482 1.00 88.69 673 VAL A O 1
ATOM 4810 N N . SER A 1 674 ? 74.331 0.520 -93.077 1.00 89.00 674 SER A N 1
ATOM 4811 C CA . SER A 1 674 ? 75.199 1.283 -92.172 1.00 89.00 674 SER A CA 1
ATOM 4812 C C . SER A 1 674 ? 75.630 2.587 -92.842 1.00 89.00 674 SER A C 1
ATOM 4814 O O . SER A 1 674 ? 75.407 2.776 -94.038 1.00 89.00 674 SER A O 1
ATOM 4816 N N . TYR A 1 675 ? 76.284 3.486 -92.111 1.00 91.44 675 TYR A N 1
ATOM 4817 C CA . TYR A 1 675 ? 76.897 4.679 -92.696 1.00 91.44 675 TYR A CA 1
ATOM 4818 C C . TYR A 1 675 ? 78.143 5.108 -91.917 1.00 91.44 675 TYR A C 1
ATOM 4820 O O . TYR A 1 675 ? 78.276 4.813 -90.730 1.00 91.44 675 TYR A O 1
ATOM 4828 N N . ASP A 1 676 ? 79.044 5.806 -92.600 1.00 89.56 676 ASP A N 1
ATOM 4829 C CA . ASP A 1 676 ? 80.124 6.596 -92.007 1.00 89.56 676 ASP A CA 1
ATOM 4830 C C . ASP A 1 676 ? 80.029 8.055 -92.505 1.00 89.56 676 ASP A C 1
ATOM 4832 O O . ASP A 1 676 ? 79.043 8.440 -93.134 1.00 89.56 676 ASP A O 1
ATOM 4836 N N . GLY A 1 677 ? 81.030 8.890 -92.212 1.00 87.44 677 GLY A N 1
ATOM 4837 C CA . GLY A 1 677 ? 81.061 10.295 -92.646 1.00 87.44 677 GLY A CA 1
ATOM 4838 C C . GLY A 1 677 ? 81.300 10.518 -94.148 1.00 87.44 677 GLY A C 1
ATOM 4839 O O . GLY A 1 677 ? 81.451 11.660 -94.569 1.00 87.44 677 GLY A O 1
ATOM 4840 N N . SER A 1 678 ? 81.400 9.461 -94.958 1.00 90.81 678 SER A N 1
ATOM 4841 C CA . SER A 1 678 ? 81.706 9.516 -96.394 1.00 90.81 678 SER A CA 1
ATOM 4842 C C . SER A 1 678 ? 80.857 8.569 -97.249 1.00 90.81 678 SER A C 1
ATOM 4844 O O . SER A 1 678 ? 80.745 8.793 -98.454 1.00 90.81 678 SER A O 1
ATOM 4846 N N . PHE A 1 679 ? 80.225 7.544 -96.668 1.00 92.50 679 PHE A N 1
ATOM 4847 C CA . PHE A 1 679 ? 79.425 6.555 -97.392 1.00 92.50 679 PHE A CA 1
ATOM 4848 C C . PHE A 1 679 ? 78.198 6.057 -96.613 1.00 92.50 679 PHE A C 1
ATOM 4850 O O . PHE A 1 679 ? 78.264 5.809 -95.411 1.00 92.50 679 PHE A O 1
ATOM 4857 N N . ILE A 1 680 ? 77.113 5.774 -97.341 1.00 92.69 680 ILE A N 1
ATOM 4858 C CA . ILE A 1 680 ? 76.030 4.879 -96.898 1.00 92.69 680 ILE A CA 1
ATOM 4859 C C . ILE A 1 680 ? 76.270 3.499 -97.520 1.00 92.69 680 ILE A C 1
ATOM 4861 O O . ILE A 1 680 ? 76.534 3.394 -98.719 1.00 92.69 680 ILE A O 1
ATOM 4865 N N . TYR A 1 681 ? 76.150 2.442 -96.720 1.00 92.62 681 TYR A N 1
ATOM 4866 C CA . TYR A 1 681 ? 76.361 1.047 -97.103 1.00 92.62 681 TYR A CA 1
ATOM 4867 C C . TYR A 1 681 ? 75.052 0.262 -97.005 1.00 92.62 681 TYR A C 1
ATOM 4869 O O . TYR A 1 681 ? 74.286 0.439 -96.061 1.00 92.62 681 TYR A O 1
ATOM 4877 N N . ILE A 1 682 ? 74.821 -0.654 -97.944 1.00 92.12 682 ILE A N 1
ATOM 4878 C CA . ILE A 1 682 ? 73.660 -1.548 -97.973 1.00 92.12 682 ILE A CA 1
ATOM 4879 C C . ILE A 1 682 ? 74.150 -2.973 -98.233 1.00 92.12 682 ILE A C 1
ATOM 4881 O O . ILE A 1 682 ? 74.846 -3.231 -99.219 1.00 92.12 682 ILE A O 1
ATOM 4885 N N . CYS A 1 683 ? 73.772 -3.910 -97.369 1.00 89.81 683 CYS A N 1
ATOM 4886 C CA . CYS A 1 683 ? 74.024 -5.330 -97.568 1.00 89.81 683 CYS A CA 1
ATOM 4887 C C . CYS A 1 683 ? 72.977 -5.868 -98.551 1.00 89.81 683 CYS A C 1
ATOM 4889 O O . CYS A 1 683 ? 71.797 -5.982 -98.224 1.00 89.81 683 CYS A O 1
ATOM 4891 N N . THR A 1 684 ? 73.382 -6.127 -99.795 1.00 90.19 684 THR A N 1
ATOM 4892 C CA . THR A 1 684 ? 72.456 -6.450 -100.904 1.00 90.19 684 THR A CA 1
ATOM 4893 C C . THR A 1 684 ? 72.253 -7.948 -101.132 1.00 90.19 684 THR A C 1
ATOM 4895 O O . THR A 1 684 ? 71.275 -8.351 -101.749 1.00 90.19 684 THR A O 1
ATOM 4898 N N . ALA A 1 685 ? 73.154 -8.762 -100.593 1.00 87.25 685 ALA A N 1
ATOM 4899 C CA . ALA A 1 685 ? 73.032 -10.203 -100.397 1.00 87.25 685 ALA A CA 1
ATOM 4900 C C . ALA A 1 685 ? 73.872 -10.562 -99.158 1.00 87.25 685 ALA A C 1
ATOM 4902 O O . ALA A 1 685 ? 74.615 -9.710 -98.669 1.00 87.25 685 ALA A O 1
ATOM 4903 N N . THR A 1 686 ? 73.787 -11.792 -98.646 1.00 89.56 686 THR A N 1
ATOM 4904 C CA . THR A 1 686 ? 74.596 -12.225 -97.492 1.00 89.56 686 THR A CA 1
ATOM 4905 C C . THR A 1 686 ? 76.078 -11.905 -97.705 1.00 89.56 686 THR A C 1
ATOM 4907 O O . THR A 1 686 ? 76.645 -12.209 -98.756 1.00 89.56 686 THR A O 1
ATOM 4910 N N . ASN A 1 687 ? 76.685 -11.242 -96.722 1.00 91.50 687 ASN A N 1
ATOM 4911 C CA . ASN A 1 687 ? 78.064 -10.747 -96.719 1.00 91.50 687 ASN A CA 1
ATOM 4912 C C . ASN A 1 687 ? 78.449 -9.865 -97.932 1.00 91.50 687 ASN A C 1
ATOM 4914 O O . ASN A 1 687 ? 79.628 -9.745 -98.246 1.00 91.50 687 ASN A O 1
ATOM 4918 N N . THR A 1 688 ? 77.479 -9.272 -98.641 1.00 92.94 688 THR A N 1
ATOM 4919 C CA . THR A 1 688 ? 77.696 -8.578 -99.925 1.00 92.94 688 THR A CA 1
ATOM 4920 C C . THR A 1 688 ? 77.269 -7.114 -99.838 1.00 92.94 688 THR A C 1
ATOM 4922 O O . THR A 1 688 ? 76.129 -6.738 -100.145 1.00 92.94 688 THR A O 1
ATOM 4925 N N . TRP A 1 689 ? 78.210 -6.269 -99.428 1.00 93.69 689 TRP A N 1
ATOM 4926 C CA . TRP A 1 689 ? 77.997 -4.851 -99.165 1.00 93.69 689 TRP A CA 1
ATOM 4927 C C . TRP A 1 689 ? 78.283 -3.979 -100.389 1.00 93.69 689 TRP A C 1
ATOM 4929 O O . TRP A 1 689 ? 79.387 -3.975 -100.934 1.00 93.69 689 TRP A O 1
ATOM 4939 N N . LYS A 1 690 ? 77.292 -3.176 -100.785 1.00 93.88 690 LYS A N 1
ATOM 4940 C CA . LYS A 1 690 ? 77.456 -2.053 -101.721 1.00 93.88 690 LYS A CA 1
ATOM 4941 C C . LYS A 1 690 ? 77.465 -0.747 -100.935 1.00 93.88 690 LYS A C 1
ATOM 4943 O O . LYS A 1 690 ? 76.911 -0.694 -99.841 1.00 93.88 690 LYS A O 1
ATOM 4948 N N . ARG A 1 691 ? 78.059 0.312 -101.490 1.00 93.94 691 ARG A N 1
ATOM 4949 C CA . ARG A 1 691 ? 78.041 1.647 -100.878 1.00 93.94 691 ARG A CA 1
ATOM 4950 C C . ARG A 1 691 ? 77.879 2.760 -101.902 1.00 93.94 691 ARG A C 1
ATOM 4952 O O . ARG A 1 691 ? 78.311 2.608 -103.043 1.00 93.94 691 ARG A O 1
ATOM 4959 N N . VAL A 1 692 ? 77.300 3.871 -101.467 1.00 93.69 692 VAL A N 1
ATOM 4960 C CA . VAL A 1 692 ? 77.199 5.135 -102.206 1.00 93.69 692 VAL A CA 1
ATOM 4961 C C . VAL A 1 692 ? 77.886 6.226 -101.390 1.00 93.69 692 VAL A C 1
ATOM 4963 O O . VAL A 1 692 ? 77.768 6.237 -100.165 1.00 93.69 692 VAL A O 1
ATOM 4966 N N . ALA A 1 693 ? 78.650 7.099 -102.046 1.00 92.12 693 ALA A N 1
ATOM 4967 C CA . ALA A 1 693 ? 79.291 8.224 -101.372 1.00 92.12 693 ALA A CA 1
ATOM 4968 C C . ALA A 1 693 ? 78.242 9.273 -100.975 1.00 92.12 693 ALA A C 1
ATOM 4970 O O . ALA A 1 693 ? 77.320 9.537 -101.749 1.00 92.12 693 ALA A O 1
ATOM 4971 N N . ILE A 1 694 ? 78.399 9.880 -99.800 1.00 88.69 694 ILE A N 1
ATOM 4972 C CA . ILE A 1 694 ? 77.623 11.057 -99.395 1.00 88.69 694 ILE A CA 1
ATOM 4973 C C . ILE A 1 694 ? 78.472 12.313 -99.587 1.00 88.69 694 ILE A C 1
ATOM 4975 O O . ILE A 1 694 ? 79.660 12.329 -99.269 1.00 88.69 694 ILE A O 1
ATOM 4979 N N . ALA A 1 695 ? 77.860 13.355 -100.141 1.00 83.44 695 ALA A N 1
ATOM 4980 C CA . ALA A 1 695 ? 78.472 14.665 -100.327 1.00 83.44 695 ALA A CA 1
ATOM 4981 C C . ALA A 1 695 ? 77.878 15.667 -99.329 1.00 83.44 695 ALA A C 1
ATOM 4983 O O . ALA A 1 695 ? 76.747 15.501 -98.870 1.00 83.44 695 ALA A O 1
ATOM 4984 N N . THR A 1 696 ? 78.627 16.724 -99.024 1.00 81.62 696 THR A N 1
ATOM 4985 C CA . THR A 1 696 ? 78.066 17.932 -98.409 1.00 81.62 696 THR A CA 1
ATOM 4986 C C . THR A 1 696 ? 77.098 18.603 -99.382 1.00 81.62 696 THR A C 1
ATOM 4988 O O . THR A 1 696 ? 77.389 18.661 -100.580 1.00 81.62 696 THR A O 1
ATOM 4991 N N . TRP A 1 697 ? 75.979 19.108 -98.861 1.00 65.06 697 TRP A N 1
ATOM 4992 C CA . TRP A 1 697 ? 75.054 19.982 -99.587 1.00 65.06 697 TRP A CA 1
ATOM 4993 C C . TRP A 1 697 ? 75.554 21.431 -99.565 1.00 65.06 697 TRP A C 1
ATOM 4995 O O . TRP A 1 697 ? 76.050 21.839 -98.489 1.00 65.06 697 TRP A O 1
#

Foldseek 3Di:
DDDDDDDDDDDDDDDDDDDDDDDDDPVRPDCVPDDPPVPVPDDPVVCVDDDDQLQCAQFDDDQWTDHRSHPDIDGDCLAPDDDDEDDPFWDKDFDADPVRHTNDIYIDGPDDDPVPDPDDDPDDPPPPCPVVPPPPPPPVRVVVVVCPPDHDQKDLLVLLVLLLVCQLVLHAFEEEEAEECQQVQVQEDPPLRLQSLLVVLCLLLQRAHYDYHGNYHYLDALVCCLPPPLVVSVVVQGQEYEYYHHQNQDDPVDDLLVSLVVRLVSVVSSLVVVCVSAPSNRHAYEYEQHAQWDCCVSPSHLSNSVNNVVSVVVCCVPSSYMYGSNCVLCVDQQPDQQFDFPPPPHGDTTHYGHSNVSVSVNVVVNCSNPNPVSSVSSVVPPFSESEHPPDADEPQPFLLNDDATKYKHQHDADDPDDCPPPGGIKIKHAHPQFKIKIKRAHDDPPVPDDPLPRIWMWIHGNVGGIDDIDDPDLSDPDVVSVCVVQDDPVRDGDDDDDPPDDDPPDDDPPDDDDDDDDDDPDDDPADPPDGDDDDDDDDPPADDVGDDPDDDPDDQDDDDDDDPDPPDDDPDDDSDDQPFWDDDDPPDDDPDTGSDDDPDDDDDDPPDDDDPDDPDDPPPDDLDADDDDPPDDDDQPDPRDDDPSHDPDDPDLDAAEDDDAPDQQRADAARHWYDDPFWIWGQNHGSGIDIDTDDDD

Nearest PDB structures (foldseek):
  4rsh-assembly3_C  TM=8.320E-01  e=9.238E-06  Desulfitobacterium hafniense DCB-2
  4jgg-assembly2_B  TM=7.708E-01  e=1.772E-06  Pseudomonas aeruginosa PAO1
  1u8u-assembly1_A  TM=7.306E-01  e=5.534E-06  Escherichia coli
  3hp4-assembly1_A  TM=7.786E-01  e=1.633E-05  Pseudoalteromonas sp. 643A
  7ddy-assembly1_D  TM=6.985E-01  e=9.008E-05  Arcticibacterium luteifluviistationis

pLDDT: mean 77.25, std 17.29, range [35.44, 98.62]